Protein AF-0000000080283640 (afdb_homodimer)

Structure (mmCIF, N/CA/C/O backbone):
data_AF-0000000080283640-model_v1
#
loop_
_entity.id
_entity.type
_entity.pdbx_description
1 polymer 'Peptide ABC transporter permease'
#
loop_
_atom_site.group_PDB
_atom_site.id
_atom_site.type_symbol
_atom_site.label_atom_id
_atom_site.label_alt_id
_atom_site.label_comp_id
_atom_site.label_asym_id
_atom_site.label_entity_id
_atom_site.label_seq_id
_atom_site.pdbx_PDB_ins_code
_atom_site.Cartn_x
_atom_site.Cartn_y
_atom_site.Cartn_z
_atom_site.occupancy
_atom_site.B_iso_or_equiv
_atom_site.auth_seq_id
_atom_site.auth_comp_id
_atom_site.auth_asym_id
_atom_site.auth_atom_id
_atom_site.pdbx_PDB_model_num
ATOM 1 N N . MET A 1 1 ? -4.531 -14.125 -6.91 1 19.36 1 MET A N 1
ATOM 2 C CA . MET A 1 1 ? -3.764 -14.125 -5.668 1 19.36 1 MET A CA 1
ATOM 3 C C . MET A 1 1 ? -3.123 -12.758 -5.426 1 19.36 1 MET A C 1
ATOM 5 O O . MET A 1 1 ? -2.158 -12.398 -6.102 1 19.36 1 MET A O 1
ATOM 9 N N . THR A 1 2 ? -3.973 -11.594 -5.117 1 20.77 2 THR A N 1
ATOM 10 C CA . THR A 1 2 ? -4.168 -10.156 -5.258 1 20.77 2 THR A CA 1
ATOM 11 C C . THR A 1 2 ? -3.32 -9.391 -4.246 1 20.77 2 THR A C 1
ATOM 13 O O . THR A 1 2 ? -3.385 -9.656 -3.045 1 20.77 2 THR A O 1
ATOM 16 N N . ASP A 1 3 ? -2.096 -8.883 -4.582 1 22.22 3 ASP A N 1
ATOM 17 C CA . ASP A 1 3 ? -0.934 -8.5 -3.783 1 22.22 3 ASP A CA 1
ATOM 18 C C . ASP A 1 3 ? -1.251 -7.305 -2.889 1 22.22 3 ASP A C 1
ATOM 20 O O . ASP A 1 3 ? -1.731 -6.277 -3.369 1 22.22 3 ASP A O 1
ATOM 24 N N . PRO A 1 4 ? -1.485 -7.352 -1.558 1 23.69 4 PRO A N 1
ATOM 25 C CA . PRO A 1 4 ? -2.123 -6.555 -0.508 1 23.69 4 PRO A CA 1
ATOM 26 C C . PRO A 1 4 ? -1.379 -5.25 -0.225 1 23.69 4 PRO A C 1
ATOM 28 O O . PRO A 1 4 ? -1.82 -4.453 0.606 1 23.69 4 PRO A O 1
ATOM 31 N N . ASN A 1 5 ? -0.144 -5.012 -0.633 1 23.66 5 ASN A N 1
ATOM 32 C CA . ASN A 1 5 ? 0.729 -4.07 0.061 1 23.66 5 ASN A CA 1
ATOM 33 C C . ASN A 1 5 ? 0.419 -2.627 -0.326 1 23.66 5 ASN A C 1
ATOM 35 O O . ASN A 1 5 ? 1.26 -1.741 -0.161 1 23.66 5 ASN A O 1
ATOM 39 N N . VAL A 1 6 ? -0.501 -2.336 -1.173 1 24.75 6 VAL A N 1
ATOM 40 C CA . VAL A 1 6 ? -0.566 -0.946 -1.616 1 24.75 6 VAL A CA 1
ATOM 41 C C . VAL A 1 6 ? -0.979 -0.051 -0.45 1 24.75 6 VAL A C 1
ATOM 43 O O . VAL A 1 6 ? -2.168 0.063 -0.138 1 24.75 6 VAL A O 1
ATOM 46 N N . ALA A 1 7 ? -0.472 -0.201 0.769 1 29.3 7 ALA A N 1
ATOM 47 C CA . ALA A 1 7 ? -0.815 0.663 1.896 1 29.3 7 ALA A CA 1
ATOM 48 C C . ALA A 1 7 ? -0.716 2.137 1.508 1 29.3 7 ALA A C 1
ATOM 50 O O . ALA A 1 7 ? 0.251 2.551 0.864 1 29.3 7 ALA A O 1
ATOM 51 N N . GLY A 1 8 ? -1.762 2.881 1.375 1 26.16 8 GLY A N 1
ATOM 52 C CA . GLY A 1 8 ? -2.109 4.281 1.196 1 26.16 8 GLY A CA 1
ATOM 53 C C . GLY A 1 8 ? -1.334 5.211 2.111 1 26.16 8 GLY A C 1
ATOM 54 O O . GLY A 1 8 ? -1.341 5.035 3.332 1 26.16 8 GLY A O 1
ATOM 55 N N . GLY A 1 9 ? -0.161 5.633 1.768 1 26.22 9 GLY A N 1
ATOM 56 C CA . GLY A 1 9 ? 0.718 6.602 2.404 1 26.22 9 GLY A CA 1
ATOM 57 C C . GLY A 1 9 ? -0.002 7.863 2.846 1 26.22 9 GLY A C 1
ATOM 58 O O . GLY A 1 9 ? -0.442 8.656 2.012 1 26.22 9 GLY A O 1
ATOM 59 N N . VAL A 1 10 ? -0.862 7.855 3.822 1 28.17 10 VAL A N 1
ATOM 60 C CA . VAL A 1 10 ? -1.325 9.062 4.508 1 28.17 10 VAL A CA 1
ATOM 61 C C . VAL A 1 10 ? -0.138 9.969 4.812 1 28.17 10 VAL A C 1
ATOM 63 O O . VAL A 1 10 ? 0.825 9.547 5.461 1 28.17 10 VAL A O 1
ATOM 66 N N . SER A 1 11 ? 0.181 10.906 4.047 1 29.38 11 SER A N 1
ATOM 67 C CA . SER A 1 11 ? 1.263 11.875 4.195 1 29.38 11 SER A CA 1
ATOM 68 C C . SER A 1 11 ? 1.225 12.539 5.566 1 29.38 11 SER A C 1
ATOM 70 O O . SER A 1 11 ? 0.15 12.727 6.141 1 29.38 11 SER A O 1
ATOM 72 N N . SER A 1 12 ? 2.303 12.625 6.324 1 32.47 12 SER A N 1
ATOM 73 C CA . SER A 1 12 ? 2.678 13.164 7.625 1 32.47 12 SER A CA 1
ATOM 74 C C . SER A 1 12 ? 2.256 14.625 7.762 1 32.47 12 SER A C 1
ATOM 76 O O . SER A 1 12 ? 2.219 15.164 8.867 1 32.47 12 SER A O 1
ATOM 78 N N . VAL A 1 13 ? 1.967 15.344 6.707 1 30.94 13 VAL A N 1
ATOM 79 C CA . VAL A 1 13 ? 1.829 16.797 6.766 1 30.94 13 VAL A CA 1
ATOM 80 C C . VAL A 1 13 ? 0.527 17.172 7.477 1 30.94 13 VAL A C 1
ATOM 82 O O . VAL A 1 13 ? 0.466 18.156 8.203 1 30.94 13 VAL A O 1
ATOM 85 N N . ASP A 1 14 ? -0.483 16.453 7.285 1 33.94 14 ASP A N 1
ATOM 86 C CA . ASP A 1 14 ? -1.768 16.938 7.781 1 33.94 14 ASP A CA 1
ATOM 87 C C . ASP A 1 14 ? -1.834 16.859 9.305 1 33.94 14 ASP A C 1
ATOM 89 O O . ASP A 1 14 ? -2.627 17.562 9.938 1 33.94 14 ASP A O 1
ATOM 93 N N . VAL A 1 15 ? -1.023 16.016 9.867 1 35.38 15 VAL A N 1
ATOM 94 C CA . VAL A 1 15 ? -1.207 15.805 11.297 1 35.38 15 VAL A CA 1
ATOM 95 C C . VAL A 1 15 ? -0.449 16.875 12.078 1 35.38 15 VAL A C 1
ATOM 97 O O . VAL A 1 15 ? -0.805 17.203 13.211 1 35.38 15 VAL A O 1
ATOM 100 N N . ALA A 1 16 ? 0.54 17.656 11.539 1 32.94 16 ALA A N 1
ATOM 101 C CA . ALA A 1 16 ? 1.4 18.531 12.328 1 32.94 16 ALA A CA 1
ATOM 102 C C . ALA A 1 16 ? 0.746 19.891 12.547 1 32.94 16 ALA A C 1
ATOM 104 O O . ALA A 1 16 ? 1.15 20.656 13.43 1 32.94 16 ALA A O 1
ATOM 105 N N . ALA A 1 17 ? -0.124 20.438 11.758 1 33.94 17 ALA A N 1
ATOM 106 C CA . ALA A 1 17 ? -0.669 21.781 11.906 1 33.94 17 ALA A CA 1
ATOM 107 C C . ALA A 1 17 ? -1.592 21.875 13.117 1 33.94 17 ALA A C 1
ATOM 109 O O . ALA A 1 17 ? -2.074 22.953 13.461 1 33.94 17 ALA A O 1
ATOM 110 N N . ALA A 1 18 ? -1.847 20.859 13.836 1 35.03 18 ALA A N 1
ATOM 111 C CA . ALA A 1 18 ? -2.846 20.953 14.898 1 35.03 18 ALA A CA 1
ATOM 112 C C . ALA A 1 18 ? -2.281 21.672 16.125 1 35.03 18 ALA A C 1
ATOM 114 O O . ALA A 1 18 ? -3.008 21.953 17.078 1 35.03 18 ALA A O 1
ATOM 115 N N . GLY A 1 19 ? -0.906 21.844 16.125 1 31.83 19 GLY A N 1
ATOM 116 C CA . GLY A 1 19 ? -0.471 22.234 17.469 1 31.83 19 GLY A CA 1
ATOM 117 C C . GLY A 1 19 ? -0.442 23.734 17.672 1 31.83 19 GLY A C 1
ATOM 118 O O . GLY A 1 19 ? 0.198 24.234 18.609 1 31.83 19 GLY A O 1
ATOM 119 N N . VAL A 1 20 ? -0.675 24.578 16.688 1 30.5 20 VAL A N 1
ATOM 120 C CA . VAL A 1 20 ? -0.406 25.938 17.141 1 30.5 20 VAL A CA 1
ATOM 121 C C . VAL A 1 20 ? -1.551 26.406 18.031 1 30.5 20 VAL A C 1
ATOM 123 O O . VAL A 1 20 ? -2.666 26.625 17.547 1 30.5 20 VAL A O 1
ATOM 126 N N . ALA A 1 21 ? -1.646 26.109 19.391 1 33.03 21 ALA A N 1
ATOM 127 C CA . ALA A 1 21 ? -2.521 26.578 20.453 1 33.03 21 ALA A CA 1
ATOM 128 C C . ALA A 1 21 ? -2.453 28.109 20.594 1 33.03 21 ALA A C 1
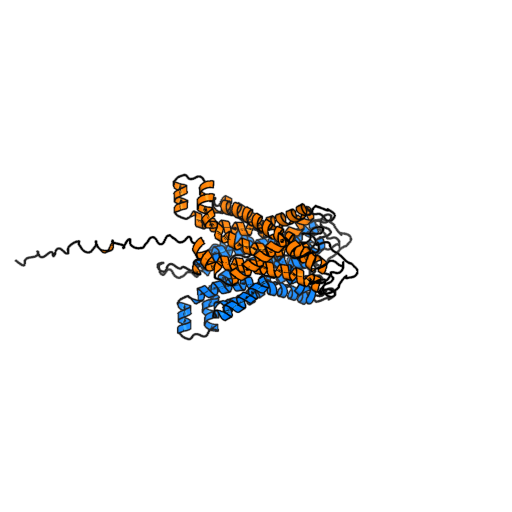ATOM 130 O O . ALA A 1 21 ? -1.37 28.672 20.75 1 33.03 21 ALA A O 1
ATOM 131 N N . ASP A 1 22 ? -3.328 28.797 20.031 1 30.73 22 ASP A N 1
ATOM 132 C CA . ASP A 1 22 ? -3.486 30.188 20.469 1 30.73 22 ASP A CA 1
ATOM 133 C C . ASP A 1 22 ? -3.637 30.266 21.984 1 30.73 22 ASP A C 1
ATOM 135 O O . ASP A 1 22 ? -4.438 29.531 22.578 1 30.73 22 ASP A O 1
ATOM 139 N N . ASP A 1 23 ? -2.816 30.812 22.797 1 32.72 23 ASP A N 1
ATOM 140 C CA . ASP A 1 23 ? -2.635 31.078 24.234 1 32.72 23 ASP A CA 1
ATOM 141 C C . ASP A 1 23 ? -3.855 31.766 24.828 1 32.72 23 ASP A C 1
ATOM 143 O O . ASP A 1 23 ? -3.957 31.922 26.047 1 32.72 23 ASP A O 1
ATOM 147 N N . SER A 1 24 ? -4.574 32.719 24.094 1 34.62 24 SER A N 1
ATOM 148 C CA . SER A 1 24 ? -5.461 33.625 24.797 1 34.62 24 SER A CA 1
ATOM 149 C C . SER A 1 24 ? -6.734 32.938 25.25 1 34.62 24 SER A C 1
ATOM 151 O O . SER A 1 24 ? -7.68 33.594 25.703 1 34.62 24 SER A O 1
ATOM 153 N N . ALA A 1 25 ? -7.023 31.703 24.875 1 37.06 25 ALA A N 1
ATOM 154 C CA . ALA A 1 25 ? -8.305 31.141 25.297 1 37.06 25 ALA A CA 1
ATOM 155 C C . ALA A 1 25 ? -8.406 31.062 26.812 1 37.06 25 ALA A C 1
ATOM 157 O O . ALA A 1 25 ? -7.469 30.641 27.484 1 37.06 25 ALA A O 1
ATOM 158 N N . LEU A 1 26 ? -9.266 31.75 27.609 1 35.78 26 LEU A N 1
ATOM 159 C CA . LEU A 1 26 ? -9.75 31.688 28.984 1 35.78 26 LEU A CA 1
ATOM 160 C C . LEU A 1 26 ? -9.594 30.266 29.531 1 35.78 26 LEU A C 1
ATOM 162 O O . LEU A 1 26 ? -9.578 29.297 28.781 1 35.78 26 LEU A O 1
ATOM 166 N N . ALA A 1 27 ? -9.164 30.125 30.844 1 38.16 27 ALA A N 1
ATOM 167 C CA . ALA A 1 27 ? -8.867 29.016 31.75 1 38.16 27 ALA A CA 1
ATOM 168 C C . ALA A 1 27 ? -9.906 27.906 31.625 1 38.16 27 ALA A C 1
ATOM 170 O O . ALA A 1 27 ? -10.586 27.562 32.594 1 38.16 27 ALA A O 1
ATOM 171 N N . HIS A 1 28 ? -10.898 27.922 30.719 1 37.59 28 HIS A N 1
ATOM 172 C CA . HIS A 1 28 ? -11.789 26.766 30.828 1 37.59 28 HIS A CA 1
ATOM 173 C C . HIS A 1 28 ? -10.992 25.484 30.969 1 37.59 28 HIS A C 1
ATOM 175 O O . HIS A 1 28 ? -9.922 25.328 30.375 1 37.59 28 HIS A O 1
ATOM 181 N N . LYS A 1 29 ? -11.133 24.766 32.031 1 41.31 29 LYS A N 1
ATOM 182 C CA . LYS A 1 29 ? -10.562 23.453 32.344 1 41.31 29 LYS A CA 1
ATOM 183 C C . LYS A 1 29 ? -10.227 22.688 31.078 1 41.31 29 LYS A C 1
ATOM 185 O O . LYS A 1 29 ? -11.062 22.562 30.188 1 41.31 29 LYS A O 1
ATOM 190 N N . PRO A 1 30 ? -9.031 22.594 30.656 1 44.88 30 PRO A N 1
ATOM 191 C CA . PRO A 1 30 ? -8.617 21.797 29.5 1 44.88 30 PRO A CA 1
ATOM 192 C C . PRO A 1 30 ? -9.5 20.562 29.297 1 44.88 30 PRO A C 1
ATOM 194 O O . PRO A 1 30 ? -9.477 19.641 30.109 1 44.88 30 PRO A O 1
ATOM 197 N N . ARG A 1 31 ? -10.789 20.609 29.297 1 47.59 31 ARG A N 1
ATOM 198 C CA . ARG A 1 31 ? -11.453 19.375 28.891 1 47.59 31 ARG A CA 1
ATOM 199 C C . ARG A 1 31 ? -10.57 18.547 27.969 1 47.59 31 ARG A C 1
ATOM 201 O O . ARG A 1 31 ? -9.961 19.094 27.047 1 47.59 31 ARG A O 1
ATOM 208 N N . SER A 1 32 ? -10.031 17.375 28.5 1 57.62 32 SER A N 1
ATOM 209 C CA . SER A 1 32 ? -9.023 16.516 27.906 1 57.62 32 SER A CA 1
ATOM 210 C C . SER A 1 32 ? -9.297 16.266 26.422 1 57.62 32 SER A C 1
ATOM 212 O O . SER A 1 32 ? -10.445 16.094 26.016 1 57.62 32 SER A O 1
ATOM 214 N N . LEU A 1 33 ? -8.547 16.906 25.516 1 60.22 33 LEU A N 1
ATOM 215 C CA . LEU A 1 33 ? -8.578 16.688 24.078 1 60.22 33 LEU A CA 1
ATOM 216 C C . LEU A 1 33 ? -9.148 15.312 23.75 1 60.22 33 LEU A C 1
ATOM 218 O O . LEU A 1 33 ? -9.938 15.164 22.812 1 60.22 33 LEU A O 1
ATOM 222 N N . GLY A 1 34 ? -8.906 14.445 24.703 1 67.94 34 GLY A N 1
ATOM 223 C CA . GLY A 1 34 ? -9.383 13.094 24.484 1 67.94 34 GLY A CA 1
ATOM 224 C C . GLY A 1 34 ? -10.859 12.93 24.781 1 67.94 34 GLY A C 1
ATOM 225 O O . GLY A 1 34 ? -11.57 12.219 24.062 1 67.94 34 GLY A O 1
ATOM 226 N N . GLY A 1 35 ? -11.242 13.578 25.812 1 70.88 35 GLY A N 1
ATOM 227 C CA . GLY A 1 35 ? -12.633 13.453 26.203 1 70.88 35 GLY A CA 1
ATOM 228 C C . GLY A 1 35 ? -13.586 14.086 25.203 1 70.88 35 GLY A C 1
ATOM 229 O O . GLY A 1 35 ? -14.602 13.492 24.844 1 70.88 35 GLY A O 1
ATOM 230 N N . ASP A 1 36 ? -13.25 15.266 24.703 1 76.12 36 ASP A N 1
ATOM 231 C CA . ASP A 1 36 ? -14.086 15.953 23.719 1 76.12 36 ASP A CA 1
ATOM 232 C C . ASP A 1 36 ? -14.078 15.219 22.375 1 76.12 36 ASP A C 1
ATOM 234 O O . ASP A 1 36 ? -15.117 15.117 21.719 1 76.12 36 ASP A O 1
ATOM 238 N N . ALA A 1 37 ? -12.938 14.789 22.047 1 77.75 37 ALA A N 1
ATOM 239 C CA . ALA A 1 37 ? -12.82 14.023 20.812 1 77.75 37 ALA A CA 1
ATOM 240 C C . ALA A 1 37 ? -13.703 12.781 20.859 1 77.75 37 ALA A C 1
ATOM 242 O O . ALA A 1 37 ? -14.359 12.445 19.859 1 77.75 37 ALA A O 1
ATOM 243 N N . TRP A 1 38 ? -13.766 12.203 22.047 1 81.75 38 TRP A N 1
ATOM 244 C CA . TRP A 1 38 ? -14.57 10.992 22.219 1 81.75 38 TRP A CA 1
ATOM 245 C C . TRP A 1 38 ? -16.062 11.305 22.094 1 81.75 38 TRP A C 1
ATOM 247 O O . TRP A 1 38 ? -16.797 10.555 21.453 1 81.75 38 TRP A O 1
ATOM 257 N N . ARG A 1 39 ? -16.453 12.352 22.641 1 80.62 39 ARG A N 1
ATOM 258 C CA . ARG A 1 39 ? -17.859 12.742 22.594 1 80.62 39 ARG A CA 1
ATOM 259 C C . ARG A 1 39 ? -18.281 13.086 21.172 1 80.62 39 ARG A C 1
ATOM 261 O O . ARG A 1 39 ? -19.391 12.75 20.75 1 80.62 39 ARG A O 1
ATOM 268 N N . MET A 1 40 ? -17.391 13.688 20.531 1 80.38 40 MET A N 1
ATOM 269 C CA . MET A 1 40 ? -17.688 14.039 19.141 1 80.38 40 MET A CA 1
ATOM 270 C C . MET A 1 40 ? -17.719 12.789 18.266 1 80.38 40 MET A C 1
ATOM 272 O O . MET A 1 40 ? -18.578 12.672 17.375 1 80.38 40 MET A O 1
ATOM 276 N N . LEU A 1 41 ? -16.875 11.922 18.562 1 83.94 41 LEU A N 1
ATOM 277 C CA . LEU A 1 41 ? -16.75 10.703 17.766 1 83.94 41 LEU A CA 1
ATOM 278 C C . LEU A 1 41 ? -17.969 9.805 17.938 1 83.94 41 LEU A C 1
ATOM 280 O O . LEU A 1 41 ? -18.484 9.242 16.969 1 83.94 41 LEU A O 1
ATOM 284 N N . ARG A 1 42 ? -18.406 9.734 19.141 1 86.56 42 ARG A N 1
ATOM 285 C CA . ARG A 1 42 ? -19.469 8.789 19.469 1 86.56 42 ARG A CA 1
ATOM 286 C C . ARG A 1 42 ? -20.797 9.227 18.844 1 86.56 42 ARG A C 1
ATOM 288 O O . ARG A 1 42 ? -21.734 8.43 18.766 1 86.56 42 ARG A O 1
ATOM 295 N N . ARG A 1 43 ? -20.812 10.422 18.375 1 84.31 43 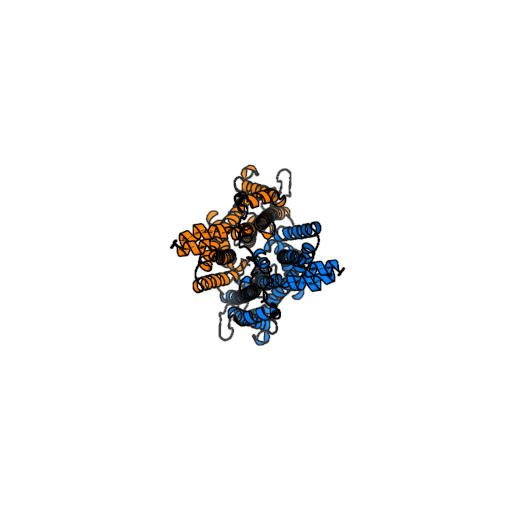ARG A N 1
ATOM 296 C CA . ARG A 1 43 ? -22.062 10.93 17.812 1 84.31 43 ARG A CA 1
ATOM 297 C C . ARG A 1 43 ? -22.062 10.82 16.297 1 84.31 43 ARG A C 1
ATOM 299 O O . ARG A 1 43 ? -23.109 10.992 15.656 1 84.31 43 ARG A O 1
ATOM 306 N N . LYS A 1 44 ? -21.031 10.523 15.719 1 85.81 44 LYS A N 1
ATOM 307 C CA . LYS A 1 44 ? -20.953 10.422 14.266 1 85.81 44 LYS A CA 1
ATOM 308 C C . LYS A 1 44 ? -21.453 9.07 13.781 1 85.81 44 LYS A C 1
ATOM 310 O O . LYS A 1 44 ? -21 8.023 14.25 1 85.81 44 LYS A O 1
ATOM 315 N N . PRO A 1 45 ? -22.391 9.031 12.898 1 87.81 45 PRO A N 1
ATOM 316 C CA . PRO A 1 45 ? -22.953 7.77 12.414 1 87.81 45 PRO A CA 1
ATOM 317 C C . PRO A 1 45 ? -21.906 6.848 11.805 1 87.81 45 PRO A C 1
ATOM 319 O O . PRO A 1 45 ? -21.969 5.629 11.984 1 87.81 45 PRO A O 1
ATOM 322 N N . THR A 1 46 ? -21 7.469 11.125 1 84.62 46 THR A N 1
ATOM 323 C CA . THR A 1 46 ? -19.969 6.652 10.484 1 84.62 46 THR A CA 1
ATOM 324 C C . THR A 1 46 ? -19.125 5.934 11.531 1 84.62 46 THR A C 1
ATOM 326 O O . THR A 1 46 ? -18.688 4.805 11.32 1 84.62 46 THR A O 1
ATOM 329 N N . PHE A 1 47 ? -18.906 6.551 12.617 1 89.31 47 PHE A N 1
ATOM 330 C CA . PHE A 1 47 ? -18.156 5.938 13.711 1 89.31 47 PHE A CA 1
ATOM 331 C C . PHE A 1 47 ? -18.953 4.805 14.344 1 89.31 47 PHE A C 1
ATOM 333 O O . PHE A 1 47 ? -18.406 3.738 14.633 1 89.31 47 PHE A O 1
ATOM 340 N N . ILE A 1 48 ? -20.188 5.035 14.516 1 92.44 48 ILE A N 1
ATOM 341 C CA . ILE A 1 48 ? -21.047 4.031 15.141 1 92.44 48 ILE A CA 1
ATOM 342 C C . ILE A 1 48 ? -21.156 2.812 14.219 1 92.44 48 ILE A C 1
ATOM 344 O O . ILE A 1 48 ? -21 1.674 14.672 1 92.44 48 ILE A O 1
ATOM 348 N N . ILE A 1 49 ? -21.359 3.066 12.969 1 93.69 49 ILE A N 1
ATOM 349 C CA . ILE A 1 49 ? -21.531 1.98 12.008 1 93.69 49 ILE A CA 1
ATOM 350 C C . ILE A 1 49 ? -20.234 1.158 11.945 1 93.69 49 ILE A C 1
ATOM 352 O O . ILE A 1 49 ? -20.281 -0.072 12.023 1 93.69 49 ILE A O 1
ATOM 356 N N . SER A 1 50 ? -19.125 1.849 11.789 1 93.75 50 SER A N 1
ATOM 357 C CA . SER A 1 50 ? -17.844 1.143 11.695 1 93.75 50 SER A CA 1
ATOM 358 C C . SER A 1 50 ? -17.531 0.39 12.984 1 93.75 50 SER A C 1
ATOM 360 O O . SER A 1 50 ? -17.062 -0.747 12.945 1 93.75 50 SER A O 1
ATOM 362 N N . SER A 1 51 ? -17.875 0.936 14.141 1 95.38 51 SER A N 1
ATOM 363 C CA . SER A 1 51 ? -17.625 0.293 15.422 1 95.38 51 SER A CA 1
ATOM 364 C C . SER A 1 51 ? -18.469 -0.957 15.602 1 95.38 51 SER A C 1
ATOM 366 O O . SER A 1 51 ? -18 -1.973 16.109 1 95.38 51 SER A O 1
ATOM 368 N N . VAL A 1 52 ? -19.656 -0.854 15.195 1 96.94 52 VAL A N 1
ATOM 369 C CA . VAL A 1 52 ? -20.562 -1.995 15.305 1 96.94 52 VAL A CA 1
ATOM 370 C C . VAL A 1 52 ? -20.078 -3.131 14.414 1 96.94 52 VAL A C 1
ATOM 372 O O . VAL A 1 52 ? -20.031 -4.289 14.836 1 96.94 52 VAL A O 1
ATOM 375 N N . ILE A 1 53 ? -19.719 -2.811 13.195 1 97.19 53 ILE A N 1
ATOM 376 C CA . ILE A 1 53 ? -19.219 -3.818 12.258 1 97.19 53 ILE A CA 1
ATOM 377 C C . ILE A 1 53 ? -17.969 -4.484 12.836 1 97.19 53 ILE A C 1
ATOM 379 O O . ILE A 1 53 ? -17.859 -5.715 12.836 1 97.19 53 ILE A O 1
ATOM 383 N N . ILE A 1 54 ? -17.062 -3.699 13.344 1 97 54 ILE A N 1
ATOM 384 C CA . ILE A 1 54 ? -15.812 -4.211 13.898 1 97 54 ILE A CA 1
ATOM 385 C C . ILE A 1 54 ? -16.109 -5.09 15.109 1 97 54 ILE A C 1
ATOM 387 O O . ILE A 1 54 ? -15.523 -6.164 15.266 1 97 54 ILE A O 1
ATOM 391 N N . LEU A 1 55 ? -17.016 -4.66 15.969 1 97.38 55 LEU A N 1
ATOM 392 C CA . LEU A 1 55 ? -17.391 -5.434 17.156 1 97.38 55 LEU A CA 1
ATOM 393 C C . LEU A 1 55 ? -17.969 -6.789 16.75 1 97.38 55 LEU A C 1
ATOM 395 O O . LEU A 1 55 ? -17.641 -7.809 17.359 1 97.38 55 LEU A O 1
ATOM 399 N N . VAL A 1 56 ? -18.812 -6.785 15.789 1 97.94 56 VAL A N 1
ATOM 400 C CA . VAL A 1 56 ? -19.422 -8.031 15.32 1 97.94 56 VAL A CA 1
ATOM 401 C C . VAL A 1 56 ? -18.344 -8.953 14.766 1 97.94 56 VAL A C 1
ATOM 403 O O . VAL A 1 56 ? -18.328 -10.148 15.062 1 97.94 56 VAL A O 1
ATOM 406 N N . ILE A 1 57 ? -17.453 -8.445 13.984 1 97.75 57 ILE A N 1
ATOM 407 C CA . ILE A 1 57 ? -16.406 -9.242 13.375 1 97.75 57 ILE A CA 1
ATOM 408 C C . ILE A 1 57 ? -15.477 -9.789 14.453 1 97.75 57 ILE A C 1
ATOM 410 O O . ILE A 1 57 ? -15.031 -10.938 14.375 1 97.75 57 ILE A O 1
ATOM 414 N N . VAL A 1 58 ? -15.148 -8.984 15.445 1 97.75 58 VAL A N 1
ATOM 415 C CA . VAL A 1 58 ? -14.305 -9.414 16.562 1 97.75 58 VAL A CA 1
ATOM 416 C C . VAL A 1 58 ? -15 -10.531 17.328 1 97.75 58 VAL A C 1
ATOM 418 O O . VAL A 1 58 ? -14.367 -11.516 17.719 1 97.75 58 VAL A O 1
ATOM 421 N N . LEU A 1 59 ? -16.297 -10.383 17.516 1 97.81 59 LEU A N 1
ATOM 422 C CA . LEU A 1 59 ? -17.062 -11.422 18.203 1 97.81 59 LEU A CA 1
ATOM 423 C C . LEU A 1 59 ? -17.047 -12.719 17.406 1 97.81 59 LEU A C 1
ATOM 425 O O . LEU A 1 59 ? -16.922 -13.805 17.984 1 97.81 59 LEU A O 1
ATOM 429 N N . ILE A 1 60 ? -17.156 -12.594 16.109 1 97.88 60 ILE A N 1
ATOM 430 C CA . ILE A 1 60 ? -17.109 -13.758 15.227 1 97.88 60 ILE A CA 1
ATOM 431 C C . ILE A 1 60 ? -15.742 -14.438 15.352 1 97.88 60 ILE A C 1
ATOM 433 O O . ILE A 1 60 ? -15.664 -15.672 15.414 1 97.88 60 ILE A O 1
ATOM 437 N N . ALA A 1 61 ? -14.727 -13.664 15.422 1 97.5 61 ALA A N 1
ATOM 438 C CA . ALA A 1 61 ? -13.367 -14.188 15.484 1 97.5 61 ALA A CA 1
ATOM 439 C C . ALA A 1 61 ? -13.109 -14.883 16.812 1 97.5 61 ALA A C 1
ATOM 441 O O . ALA A 1 61 ? -12.438 -15.914 16.875 1 97.5 61 ALA A O 1
ATOM 442 N N . ILE A 1 62 ? -13.664 -14.367 17.922 1 96.94 62 ILE A N 1
ATOM 443 C CA . ILE A 1 62 ? -13.406 -14.883 19.266 1 96.94 62 ILE A CA 1
ATOM 444 C C . ILE A 1 62 ? -14.297 -16.094 19.531 1 96.94 62 ILE A C 1
ATOM 446 O O . ILE A 1 62 ? -13.859 -17.078 20.141 1 96.94 62 ILE A O 1
ATOM 450 N N . ALA A 1 63 ? -15.523 -15.977 19.016 1 97.56 63 ALA A N 1
ATOM 451 C CA . ALA A 1 63 ? -16.484 -17.047 19.281 1 97.56 63 ALA A CA 1
ATOM 452 C C . ALA A 1 63 ? -17.25 -17.422 18.016 1 97.56 63 ALA A C 1
ATOM 454 O O . ALA A 1 63 ? -18.469 -17.25 17.938 1 97.56 63 ALA A O 1
ATOM 455 N N . PRO A 1 64 ? -16.531 -18.031 17.141 1 96.5 64 PRO A N 1
ATOM 456 C CA . PRO A 1 64 ? -17.188 -18.375 15.875 1 96.5 64 PRO A CA 1
ATOM 457 C C . PRO A 1 64 ? -18.344 -19.344 16.062 1 96.5 64 PRO A C 1
ATOM 459 O O . PRO A 1 64 ? -19.297 -19.344 15.281 1 96.5 64 PRO A O 1
ATOM 462 N N . ASP A 1 65 ? -18.391 -20.141 17.125 1 95.94 65 ASP A N 1
ATOM 463 C CA . ASP A 1 65 ? -19.406 -21.141 17.359 1 95.94 65 ASP A CA 1
ATOM 464 C C . ASP A 1 65 ? -20.75 -20.5 17.672 1 95.94 65 ASP A C 1
ATOM 466 O O . ASP A 1 65 ? -21.797 -21.156 17.578 1 95.94 65 ASP A O 1
ATOM 470 N N . LEU A 1 66 ? -20.75 -19.266 18.047 1 96.38 66 LEU A N 1
ATOM 471 C CA . LEU A 1 66 ? -21.984 -18.531 18.281 1 96.38 66 LEU A CA 1
ATOM 472 C C . LEU A 1 66 ? -22.703 -18.25 16.953 1 96.38 66 LEU A C 1
ATOM 474 O O . LEU A 1 66 ? -23.906 -18.016 16.938 1 96.38 66 LEU A O 1
ATOM 478 N N . PHE A 1 67 ? -21.938 -18.344 15.852 1 96.81 67 PHE A N 1
ATOM 479 C CA . PHE A 1 67 ? -22.5 -17.906 14.578 1 96.81 67 PHE A CA 1
ATOM 480 C C . PHE A 1 67 ? -22.609 -19.078 13.609 1 96.81 67 PHE A C 1
ATOM 482 O O . PHE A 1 67 ? -23.359 -19.016 12.633 1 96.81 67 PHE A O 1
ATOM 489 N N . SER A 1 68 ? -21.766 -20.031 13.852 1 95.31 68 SER A N 1
ATOM 490 C CA . SER A 1 68 ? -21.828 -21.203 12.992 1 95.31 68 SER A CA 1
ATOM 491 C C . SER A 1 68 ? -21.859 -22.484 13.82 1 95.31 68 SER A C 1
ATOM 493 O O . SER A 1 68 ? -21.047 -22.672 14.719 1 95.31 68 SER A O 1
ATOM 495 N N . SER A 1 69 ? -22.719 -23.391 13.453 1 94.12 69 SER A N 1
ATOM 496 C CA . SER A 1 69 ? -22.828 -24.688 14.133 1 94.12 69 SER A CA 1
ATOM 497 C C . SER A 1 69 ? -21.891 -25.719 13.516 1 94.12 69 SER A C 1
ATOM 499 O O . SER A 1 69 ? -21.625 -26.766 14.109 1 94.12 69 SER A O 1
ATOM 501 N N . ARG A 1 70 ? -21.391 -25.406 12.438 1 96 70 ARG A N 1
ATOM 502 C CA . ARG A 1 70 ? -20.484 -26.312 11.734 1 96 70 ARG A CA 1
ATOM 503 C C . ARG A 1 70 ? -19.031 -25.859 11.867 1 96 70 ARG A C 1
ATOM 505 O O . ARG A 1 70 ? -18.75 -24.656 11.836 1 96 70 ARG A O 1
ATOM 512 N N . PRO A 1 71 ? -18.188 -26.844 12.062 1 95.06 71 PRO A N 1
ATOM 513 C CA . PRO A 1 71 ? -16.766 -26.469 12.078 1 95.06 71 PRO A CA 1
ATOM 514 C C . PRO A 1 71 ? -16.25 -26.047 10.711 1 95.06 71 PRO A C 1
ATOM 516 O O . PRO A 1 71 ? -16.906 -26.281 9.695 1 95.06 71 PRO A O 1
ATOM 519 N N . ALA A 1 72 ? -15.109 -25.453 10.672 1 93.88 72 ALA A N 1
ATOM 520 C CA . ALA A 1 72 ? -14.523 -24.938 9.438 1 93.88 72 ALA A CA 1
ATOM 521 C C . ALA A 1 72 ? -14.195 -26.078 8.477 1 93.88 72 ALA A C 1
ATOM 523 O O . ALA A 1 72 ? -14.203 -25.891 7.254 1 93.88 72 ALA A O 1
ATOM 524 N N . GLY A 1 73 ? -13.977 -27.234 9.023 1 93.5 73 GLY A N 1
ATOM 525 C CA . GLY A 1 73 ? -13.555 -28.359 8.227 1 93.5 73 GLY A CA 1
ATOM 526 C C . GLY A 1 73 ? -14.703 -29.234 7.754 1 93.5 73 GLY A C 1
ATOM 527 O O . GLY A 1 73 ? -14.5 -30.234 7.059 1 93.5 73 GLY A O 1
ATOM 528 N N . PHE A 1 74 ? -15.883 -28.844 8.102 1 94 74 PHE A N 1
ATOM 529 C CA . PHE A 1 74 ? -17.031 -29.609 7.641 1 94 74 PHE A CA 1
ATOM 530 C C . PHE A 1 74 ? -17.094 -29.625 6.117 1 94 74 PHE A C 1
ATOM 532 O O . PHE A 1 74 ? -17.094 -28.562 5.484 1 94 74 PHE A O 1
ATOM 539 N N . SER A 1 75 ? -17.094 -30.812 5.543 1 95.88 75 SER A N 1
ATOM 540 C CA . SER A 1 75 ? -17.156 -30.969 4.094 1 95.88 75 SER A CA 1
ATOM 541 C C . SER A 1 75 ? -18.047 -32.156 3.695 1 95.88 75 SER A C 1
ATOM 543 O O . SER A 1 75 ? -18.062 -33.188 4.375 1 95.88 75 SER A O 1
ATOM 545 N N . ASP A 1 76 ? -18.875 -31.953 2.73 1 96.5 76 ASP A N 1
ATOM 546 C CA . ASP A 1 76 ? -19.719 -32.969 2.104 1 96.5 76 ASP A CA 1
ATOM 547 C C . ASP A 1 76 ? -19.641 -32.875 0.581 1 96.5 76 ASP A C 1
ATOM 549 O O . ASP A 1 76 ? -20.281 -32.031 -0.032 1 96.5 76 ASP A O 1
ATOM 553 N N . LEU A 1 77 ? -19 -33.812 -0.01 1 95.81 77 LEU A N 1
ATOM 554 C CA . LEU A 1 77 ? -18.688 -33.781 -1.434 1 95.81 77 LEU A CA 1
ATOM 555 C C . LEU A 1 77 ? -19.953 -33.906 -2.273 1 95.81 77 LEU A C 1
ATOM 557 O O . LEU A 1 77 ? -19.969 -33.531 -3.441 1 95.81 77 LEU A O 1
ATOM 561 N N . THR A 1 78 ? -21 -34.469 -1.665 1 95.88 78 THR A N 1
ATOM 562 C CA . THR A 1 78 ? -22.25 -34.625 -2.395 1 95.88 78 THR A CA 1
ATOM 563 C C . THR A 1 78 ? -22.875 -33.281 -2.717 1 95.88 78 THR A C 1
ATOM 565 O O . THR A 1 78 ? -23.688 -33.156 -3.629 1 95.88 78 THR A O 1
ATOM 568 N N . HIS A 1 79 ? -22.438 -32.281 -2.02 1 95.38 79 HIS A N 1
ATOM 569 C CA . HIS A 1 79 ? -22.984 -30.953 -2.211 1 95.38 79 HIS A CA 1
ATOM 570 C C . HIS A 1 79 ? -21.984 -30.031 -2.879 1 95.38 79 HIS A C 1
ATOM 572 O O . HIS A 1 79 ? -22.188 -28.812 -2.939 1 95.38 79 HIS A O 1
ATOM 578 N N . ALA A 1 80 ? -20.953 -30.562 -3.441 1 95.69 80 ALA A N 1
ATOM 579 C CA . ALA A 1 80 ? -19.891 -29.75 -4.047 1 95.69 80 ALA A CA 1
ATOM 580 C C . ALA A 1 80 ? -20.469 -28.797 -5.09 1 95.69 80 ALA A C 1
ATOM 582 O O . ALA A 1 80 ? -21.344 -29.172 -5.875 1 95.69 80 ALA A O 1
ATOM 583 N N . ASN A 1 81 ? -20.062 -27.531 -5.02 1 94.75 81 ASN A N 1
ATOM 584 C CA . ASN A 1 81 ? -20.359 -26.484 -5.996 1 94.75 81 ASN A CA 1
ATOM 585 C C . ASN A 1 81 ? -21.781 -25.969 -5.84 1 94.75 81 ASN A C 1
ATOM 587 O O . ASN A 1 81 ? -22.25 -25.141 -6.637 1 94.75 81 ASN A O 1
ATOM 591 N N . GLU A 1 82 ? -22.516 -26.453 -4.84 1 95.75 82 GLU A N 1
ATOM 592 C CA . GLU A 1 82 ? -23.891 -26.031 -4.66 1 95.75 82 GLU A CA 1
ATOM 593 C C . GLU A 1 82 ? -23.969 -24.594 -4.145 1 95.75 82 GLU A C 1
ATOM 595 O O . GLU A 1 82 ? -23.219 -24.219 -3.242 1 95.75 82 GLU A O 1
ATOM 600 N N . GLY A 1 83 ? -24.859 -23.828 -4.68 1 95.38 83 GLY A N 1
ATOM 601 C CA . GLY A 1 83 ? -25.047 -22.438 -4.293 1 95.38 83 GLY A CA 1
ATOM 602 C C . GLY A 1 83 ? -25.734 -22.281 -2.951 1 95.38 83 GLY A C 1
ATOM 603 O O . GLY A 1 83 ? -25.984 -23.266 -2.256 1 95.38 83 GLY A O 1
ATOM 604 N N . PRO A 1 84 ? -25.922 -21.031 -2.621 1 96.44 84 PRO A N 1
ATOM 605 C CA . PRO A 1 84 ? -26.594 -20.766 -1.344 1 96.44 84 PRO A CA 1
ATOM 606 C C . PRO A 1 84 ? -27.953 -21.453 -1.229 1 96.44 84 PRO A C 1
ATOM 608 O O . PRO A 1 84 ? -28.688 -21.547 -2.219 1 96.44 84 PRO A O 1
ATOM 611 N N . SER A 1 85 ? -28.25 -22 -0.088 1 95.25 85 SER A N 1
ATOM 612 C CA . SER A 1 85 ? -29.5 -22.672 0.242 1 95.25 85 SER A CA 1
ATOM 613 C C . SER A 1 85 ? -29.859 -22.469 1.71 1 95.25 85 SER A C 1
ATOM 615 O O . SER A 1 85 ? -29.141 -21.812 2.451 1 95.25 85 SER A O 1
ATOM 617 N N . ALA A 1 86 ? -30.969 -22.906 2.068 1 93.81 86 ALA A N 1
ATOM 618 C CA . ALA A 1 86 ? -31.391 -22.812 3.461 1 93.81 86 ALA A CA 1
ATOM 619 C C . ALA A 1 86 ? -30.484 -23.609 4.379 1 93.81 86 ALA A C 1
ATOM 621 O O . ALA A 1 86 ? -30.25 -23.234 5.527 1 93.81 86 ALA A O 1
ATOM 622 N N . ASP A 1 87 ? -29.906 -24.703 3.822 1 91.75 87 ASP A N 1
ATOM 623 C CA . ASP A 1 87 ? -29.031 -25.578 4.594 1 91.75 87 ASP A CA 1
ATOM 624 C C . ASP A 1 87 ? -27.625 -25 4.664 1 91.75 87 ASP A C 1
ATOM 626 O O . ASP A 1 87 ? -26.859 -25.312 5.59 1 91.75 87 ASP A O 1
ATOM 630 N N . ALA A 1 88 ? -27.25 -24.328 3.619 1 95.12 88 ALA A N 1
ATOM 631 C CA . ALA A 1 88 ? -25.938 -23.703 3.518 1 95.12 88 ALA A CA 1
ATOM 632 C C . ALA A 1 88 ? -26.047 -22.266 3.01 1 95.12 88 ALA A C 1
ATOM 634 O O . ALA A 1 88 ? -26.031 -22.031 1.799 1 95.12 88 ALA A O 1
ATOM 635 N N . TRP A 1 89 ? -25.984 -21.328 3.871 1 96.56 89 TRP A N 1
ATOM 636 C CA . TRP A 1 89 ? -26.328 -19.938 3.598 1 96.56 89 TRP A CA 1
ATOM 637 C C . TRP A 1 89 ? -25.469 -19.359 2.484 1 96.56 89 TRP A C 1
ATOM 639 O O . TRP A 1 89 ? -25.938 -18.594 1.648 1 96.56 89 TRP A O 1
ATOM 649 N N . PHE A 1 90 ? -24.188 -19.781 2.531 1 97.69 90 PHE A N 1
ATOM 650 C CA . PHE A 1 90 ? -23.266 -19.25 1.522 1 97.69 90 PHE A CA 1
ATOM 651 C C . PHE A 1 90 ? -22.922 -20.312 0.492 1 97.69 90 PHE A C 1
ATOM 653 O O . PHE A 1 90 ? -22.016 -20.125 -0.315 1 97.69 90 PHE A O 1
ATOM 660 N N . GLY A 1 91 ? -23.594 -21.469 0.622 1 97.19 91 GLY A N 1
ATOM 661 C CA . GLY A 1 91 ? -23.328 -22.562 -0.305 1 97.19 91 GLY A CA 1
ATOM 662 C C . GLY A 1 91 ? -22.094 -23.375 0.059 1 97.19 91 GLY A C 1
ATOM 663 O O . GLY A 1 91 ? -21.609 -23.281 1.188 1 97.19 91 GLY A O 1
ATOM 664 N N . TYR A 1 92 ? -21.688 -24.281 -0.889 1 96.81 92 TYR A N 1
ATOM 665 C CA . TYR A 1 92 ? -20.547 -25.156 -0.747 1 96.81 92 TYR A CA 1
ATOM 666 C C . TYR A 1 92 ? -19.484 -24.859 -1.811 1 96.81 92 TYR A C 1
ATOM 668 O O . TYR A 1 92 ? -19.812 -24.328 -2.873 1 96.81 92 TYR A O 1
ATOM 676 N N . ASP A 1 93 ? -18.266 -25.109 -1.468 1 95.81 93 ASP A N 1
ATOM 677 C CA . ASP A 1 93 ? -17.219 -24.906 -2.461 1 95.81 93 ASP A CA 1
ATOM 678 C C . ASP A 1 93 ? -16.953 -26.172 -3.266 1 95.81 93 ASP A C 1
ATOM 680 O O . ASP A 1 93 ? -17.766 -27.094 -3.264 1 95.81 93 ASP A O 1
ATOM 684 N N . ASN A 1 94 ? -15.938 -26.141 -4.102 1 94.88 94 ASN A N 1
ATOM 685 C CA . ASN A 1 94 ? -15.648 -27.234 -5.023 1 94.88 94 ASN A CA 1
ATOM 686 C C . ASN A 1 94 ? -15.273 -28.5 -4.277 1 94.88 94 ASN A C 1
ATOM 688 O O . ASN A 1 94 ? -15.352 -29.594 -4.832 1 94.88 94 ASN A O 1
ATOM 692 N N . GLN A 1 95 ? -14.922 -28.406 -3.035 1 95.06 95 GLN A N 1
ATOM 693 C CA . GLN A 1 95 ? -14.547 -29.562 -2.23 1 95.06 95 GLN A CA 1
ATOM 694 C C . GLN A 1 95 ? -15.656 -29.938 -1.254 1 95.06 95 GLN A C 1
ATOM 696 O O . GLN A 1 95 ? -15.461 -30.797 -0.387 1 95.06 95 GLN A O 1
ATOM 701 N N . GLY A 1 96 ? -16.734 -29.234 -1.299 1 96.25 96 GLY A N 1
ATOM 702 C CA . GLY A 1 96 ? -17.875 -29.547 -0.457 1 96.25 96 GLY A CA 1
ATOM 703 C C . GLY A 1 96 ? -17.828 -28.859 0.899 1 96.25 96 GLY A C 1
ATOM 704 O O . GLY A 1 96 ? -18.609 -29.188 1.789 1 96.25 96 GLY A O 1
ATOM 705 N N . TYR A 1 97 ? -16.922 -27.984 1.078 1 96.81 97 TYR A N 1
ATOM 706 C CA . TYR A 1 97 ? -16.859 -27.234 2.326 1 96.81 97 TYR A CA 1
ATOM 707 C C . TYR A 1 97 ? -18.016 -26.25 2.416 1 96.81 97 TYR A C 1
ATOM 709 O O . TYR A 1 97 ? -18.375 -25.609 1.417 1 96.81 97 TYR A O 1
ATOM 717 N N . ASP A 1 98 ? -18.578 -26.094 3.621 1 97.38 98 ASP A N 1
ATOM 718 C CA . ASP A 1 98 ? -19.578 -25.062 3.871 1 97.38 98 ASP A CA 1
ATOM 719 C C . ASP A 1 98 ? -18.938 -23.672 3.875 1 97.38 98 ASP A C 1
ATOM 721 O O . ASP A 1 98 ? -18.203 -23.328 4.797 1 97.38 98 ASP A O 1
ATOM 725 N N . VAL A 1 99 ? -19.281 -22.859 2.924 1 97.5 99 VAL A N 1
ATOM 726 C CA . VAL A 1 99 ? -18.625 -21.578 2.729 1 97.5 99 VAL A CA 1
ATOM 727 C C . VAL A 1 99 ? -18.938 -20.641 3.9 1 97.5 99 VAL A C 1
ATOM 729 O O . VAL A 1 99 ? -18.078 -19.859 4.324 1 97.5 99 VAL A O 1
ATOM 732 N N . TYR A 1 100 ? -20.125 -20.766 4.422 1 98.06 100 TYR A N 1
ATOM 733 C CA . TYR A 1 100 ? -20.516 -19.938 5.562 1 98.06 100 TYR A CA 1
ATOM 734 C C . TYR A 1 100 ? -19.672 -20.281 6.789 1 98.06 100 TYR A C 1
ATOM 736 O O . TYR A 1 100 ? -19.094 -19.391 7.422 1 98.06 100 TYR A O 1
ATOM 744 N N . ALA A 1 101 ? -19.625 -21.547 7.105 1 97.5 101 ALA A N 1
ATOM 745 C CA . ALA A 1 101 ? -18.859 -21.984 8.266 1 97.5 101 ALA A CA 1
ATOM 746 C C . ALA A 1 101 ? -17.391 -21.594 8.148 1 97.5 101 ALA A C 1
ATOM 748 O O . ALA A 1 101 ? -16.797 -21.109 9.102 1 97.5 101 ALA A O 1
ATOM 749 N N . ARG A 1 102 ? -16.875 -21.766 7.016 1 97.38 102 ARG A N 1
ATOM 750 C CA . ARG A 1 102 ? -15.469 -21.438 6.801 1 97.38 102 ARG A CA 1
ATOM 751 C C . ARG A 1 102 ? -15.227 -19.938 6.887 1 97.38 102 ARG A C 1
ATOM 753 O O . ARG A 1 102 ? -14.188 -19.5 7.395 1 97.38 102 ARG A O 1
ATOM 760 N N . THR A 1 103 ? -16.141 -19.172 6.363 1 97.88 103 THR A N 1
ATOM 761 C CA . THR A 1 103 ? -16.016 -17.719 6.43 1 97.88 103 THR A CA 1
ATOM 762 C C . THR A 1 103 ? -16.047 -17.234 7.879 1 97.88 103 THR A C 1
ATOM 764 O O . THR A 1 103 ? -15.25 -16.391 8.273 1 97.88 103 THR A O 1
ATOM 767 N N . ILE A 1 104 ? -16.938 -17.797 8.633 1 98.12 104 ILE A N 1
ATOM 768 C CA . ILE A 1 104 ? -17.094 -17.438 10.039 1 98.12 104 ILE A CA 1
ATOM 769 C C . ILE A 1 104 ? -15.82 -17.812 10.805 1 98.12 104 ILE A C 1
ATOM 771 O O . ILE A 1 104 ? -15.258 -16.984 11.523 1 98.12 104 ILE A O 1
ATOM 775 N N . HIS A 1 105 ? -15.344 -18.984 10.594 1 97.19 105 HIS A N 1
ATOM 776 C CA . HIS A 1 105 ? -14.164 -19.453 11.312 1 97.19 105 HIS A CA 1
ATOM 777 C C . HIS A 1 105 ? -12.898 -18.797 10.773 1 97.19 105 HIS A C 1
ATOM 779 O O . HIS A 1 105 ? -11.922 -18.641 11.5 1 97.19 105 HIS A O 1
ATOM 785 N N . GLY A 1 106 ? -12.883 -18.422 9.531 1 97.06 106 GLY A N 1
ATOM 786 C CA . GLY A 1 106 ? -11.742 -17.797 8.906 1 97.06 106 GLY A CA 1
ATOM 787 C C . GLY A 1 106 ? -11.469 -16.391 9.422 1 97.06 106 GLY A C 1
ATOM 788 O O . GLY A 1 106 ? -10.367 -15.859 9.258 1 97.06 106 GLY A O 1
ATOM 789 N N . ALA A 1 107 ? -12.43 -15.812 10.102 1 98 107 ALA A N 1
ATOM 790 C CA . ALA A 1 107 ? -12.305 -14.461 10.648 1 98 107 ALA A CA 1
ATOM 791 C C . ALA A 1 107 ? -11.164 -14.375 11.656 1 98 107 ALA A C 1
ATOM 793 O O . ALA A 1 107 ? -10.461 -13.367 11.727 1 98 107 ALA A O 1
ATOM 794 N N . ARG A 1 108 ? -11 -15.406 12.375 1 97.44 108 ARG A N 1
ATOM 795 C CA . ARG A 1 108 ? -10.031 -15.398 13.469 1 97.44 108 ARG A CA 1
ATOM 796 C C . ARG A 1 108 ? -8.617 -15.18 12.953 1 97.44 108 ARG A C 1
ATOM 798 O O . ARG A 1 108 ? -7.922 -14.258 13.383 1 97.44 108 ARG A O 1
ATOM 805 N N . ALA A 1 109 ? -8.203 -16.016 12 1 97.12 109 ALA A N 1
ATOM 806 C CA . ALA A 1 109 ? -6.844 -15.93 11.477 1 97.12 109 ALA A CA 1
ATOM 807 C C . ALA A 1 109 ? -6.621 -14.594 10.766 1 97.12 109 ALA A C 1
ATOM 809 O O . ALA A 1 109 ? -5.57 -13.969 10.93 1 97.12 109 ALA A O 1
ATOM 810 N N . SER A 1 110 ? -7.562 -14.172 9.977 1 97.62 110 SER A N 1
ATOM 811 C CA . SER A 1 110 ? -7.453 -12.898 9.266 1 97.62 110 SER A CA 1
ATOM 812 C C . SER A 1 110 ? -7.301 -11.734 10.234 1 97.62 110 SER A C 1
ATOM 814 O O . SER A 1 110 ? -6.449 -10.859 10.031 1 97.62 110 SER A O 1
ATOM 816 N N . LEU A 1 111 ? -8.078 -11.758 11.289 1 97.69 111 LEU A N 1
ATOM 817 C CA . LEU A 1 111 ? -8.031 -10.672 12.258 1 97.69 111 LEU A CA 1
ATOM 818 C C . LEU A 1 111 ? -6.754 -10.734 13.086 1 97.69 111 LEU A C 1
ATOM 820 O O . LEU A 1 111 ? -6.18 -9.703 13.43 1 97.69 111 LEU A O 1
ATOM 824 N N . LEU A 1 112 ? -6.355 -11.914 13.438 1 97.75 112 LEU A N 1
ATOM 825 C CA . LEU A 1 112 ? -5.133 -12.055 14.219 1 97.75 112 LEU A CA 1
ATOM 826 C C . LEU A 1 112 ? -3.934 -11.5 13.453 1 97.75 112 LEU A C 1
ATOM 828 O O . LEU A 1 112 ? -3.115 -10.773 14.023 1 97.75 112 LEU A O 1
ATOM 832 N N . VAL A 1 113 ? -3.875 -11.812 12.188 1 97.81 113 VAL A N 1
ATOM 833 C CA . VAL A 1 113 ? -2.768 -11.312 11.383 1 97.81 113 VAL A CA 1
ATOM 834 C C . VAL A 1 113 ? -2.84 -9.789 11.297 1 97.81 113 VAL A C 1
ATOM 836 O O . VAL A 1 113 ? -1.839 -9.094 11.508 1 97.81 113 VAL A O 1
ATOM 839 N N . GLY A 1 114 ? -4.004 -9.273 11 1 97.56 114 GLY A N 1
ATOM 840 C CA . GLY A 1 114 ? -4.168 -7.828 10.906 1 97.56 114 GLY A CA 1
ATOM 841 C C . GLY A 1 114 ? -3.814 -7.102 12.195 1 97.56 114 GLY A C 1
ATOM 842 O O . GLY A 1 114 ? -3.053 -6.133 12.18 1 97.56 114 GLY A O 1
ATOM 843 N N . VAL A 1 115 ? -4.312 -7.582 13.281 1 97.56 115 VAL A N 1
ATOM 844 C CA . VAL A 1 115 ? -4.152 -6.922 14.578 1 97.56 115 VAL A CA 1
ATOM 845 C C . VAL A 1 115 ? -2.697 -7.012 15.023 1 97.56 115 VAL A C 1
ATOM 847 O O . VAL A 1 115 ? -2.09 -6 15.391 1 97.56 115 VAL A O 1
ATOM 850 N N . PHE A 1 116 ? -2.117 -8.18 14.969 1 98.44 116 PHE A N 1
ATOM 851 C CA . PHE A 1 116 ? -0.766 -8.344 15.492 1 98.44 116 PHE A CA 1
ATOM 852 C C . PHE A 1 116 ? 0.257 -7.691 14.57 1 98.44 116 PHE A C 1
ATOM 854 O O . PHE A 1 116 ? 1.275 -7.176 15.031 1 98.44 116 PHE A O 1
ATOM 861 N N . ALA A 1 117 ? 0.024 -7.762 13.258 1 98.56 117 ALA A N 1
ATOM 862 C CA . ALA A 1 117 ? 0.912 -7.043 12.352 1 98.56 117 ALA A CA 1
ATOM 863 C C . ALA A 1 117 ? 0.877 -5.543 12.625 1 98.56 117 ALA A C 1
ATOM 865 O O . ALA A 1 117 ? 1.915 -4.879 12.602 1 98.56 117 ALA A O 1
ATOM 866 N N . THR A 1 118 ? -0.305 -5.062 12.898 1 98.19 118 THR A N 1
ATOM 867 C CA . THR A 1 118 ? -0.453 -3.641 13.195 1 98.19 118 THR A CA 1
ATOM 868 C C . THR A 1 118 ? 0.253 -3.283 14.5 1 98.19 118 THR A C 1
ATOM 870 O O . THR A 1 118 ? 1.013 -2.312 14.555 1 98.19 118 THR A O 1
ATOM 873 N N . VAL A 1 119 ? 0.011 -4.055 15.539 1 98.19 119 VAL A N 1
ATOM 874 C CA . VAL A 1 119 ? 0.599 -3.795 16.859 1 98.19 119 VAL A CA 1
ATOM 875 C C . VAL A 1 119 ? 2.123 -3.822 16.75 1 98.19 119 VAL A C 1
ATOM 877 O O . VAL A 1 119 ? 2.801 -2.918 17.25 1 98.19 119 VAL A O 1
ATOM 880 N N . LEU A 1 120 ? 2.615 -4.793 16.078 1 98.38 120 LEU A N 1
ATOM 881 C CA . LEU A 1 120 ? 4.062 -4.934 15.953 1 98.38 120 LEU A CA 1
ATOM 882 C C . LEU A 1 120 ? 4.645 -3.797 15.117 1 98.38 120 LEU A C 1
ATOM 884 O O . LEU A 1 120 ? 5.695 -3.246 15.461 1 98.38 120 LEU A O 1
ATOM 888 N N . THR A 1 121 ? 3.99 -3.463 14.047 1 98.06 121 THR A N 1
ATOM 889 C CA . THR A 1 121 ? 4.43 -2.379 13.172 1 98.06 121 THR A CA 1
ATOM 890 C C . THR A 1 121 ? 4.469 -1.056 13.93 1 98.06 121 THR A C 1
ATOM 892 O O . THR A 1 121 ? 5.445 -0.308 13.836 1 98.06 121 THR A O 1
ATOM 895 N N . ILE A 1 122 ? 3.414 -0.805 14.672 1 97.56 122 ILE A N 1
ATOM 896 C CA . ILE A 1 122 ? 3.311 0.438 15.43 1 97.56 122 ILE A CA 1
ATOM 897 C C . ILE A 1 122 ? 4.359 0.456 16.547 1 97.56 122 ILE A C 1
ATOM 899 O O . ILE A 1 122 ? 5.004 1.479 16.781 1 97.56 122 ILE A O 1
ATOM 903 N N . LEU A 1 123 ? 4.5 -0.65 17.203 1 97.38 123 LEU A N 1
ATOM 904 C CA . LEU A 1 123 ? 5.461 -0.731 18.297 1 97.38 123 LEU A CA 1
ATOM 905 C C . LEU A 1 123 ? 6.883 -0.499 17.797 1 97.38 123 LEU A C 1
ATOM 907 O O . LEU A 1 123 ? 7.602 0.35 18.328 1 97.38 123 LEU A O 1
ATOM 911 N N . ILE A 1 124 ? 7.277 -1.189 16.75 1 97.38 124 ILE A N 1
ATOM 912 C CA . ILE A 1 124 ? 8.617 -1.066 16.188 1 97.38 124 ILE A CA 1
ATOM 913 C C . ILE A 1 124 ? 8.812 0.33 15.609 1 97.38 124 ILE A C 1
ATOM 915 O O . ILE A 1 124 ? 9.789 1.012 15.914 1 97.38 124 ILE A O 1
ATOM 919 N N . GLY A 1 125 ? 7.871 0.726 14.812 1 97.25 125 GLY A N 1
ATOM 920 C CA . GLY A 1 125 ? 7.957 2.035 14.188 1 97.25 125 GLY A CA 1
ATOM 921 C C . GLY A 1 125 ? 8 3.174 15.188 1 97.25 125 GLY A C 1
ATOM 922 O O . GLY A 1 125 ? 8.773 4.121 15.031 1 97.25 125 GLY A O 1
ATOM 923 N N . SER A 1 126 ? 7.164 3.074 16.188 1 96.5 126 SER A N 1
ATOM 924 C CA . SER A 1 126 ? 7.105 4.133 17.188 1 96.5 126 SER A CA 1
ATOM 925 C C . SER A 1 126 ? 8.398 4.211 18 1 96.5 126 SER A C 1
ATOM 927 O O . SER A 1 126 ? 8.906 5.305 18.266 1 96.5 126 SER A O 1
ATOM 929 N N . VAL A 1 127 ? 8.922 3.09 18.375 1 95.75 127 VAL A N 1
ATOM 930 C CA . VAL A 1 127 ? 10.164 3.062 19.141 1 95.75 127 VAL A CA 1
ATOM 931 C C . VAL A 1 127 ? 11.297 3.656 18.297 1 95.75 127 VAL A C 1
ATOM 933 O O . VAL A 1 127 ? 12.008 4.555 18.75 1 95.75 127 VAL A O 1
ATOM 936 N N . VAL A 1 128 ? 11.414 3.26 17.094 1 96.25 128 VAL A N 1
ATOM 937 C CA . VAL A 1 128 ? 12.477 3.744 16.219 1 96.25 128 VAL A CA 1
ATOM 938 C C . VAL A 1 128 ? 12.242 5.219 15.891 1 96.25 128 VAL A C 1
ATOM 940 O O . VAL A 1 128 ? 13.195 6.004 15.828 1 96.25 128 VAL A O 1
ATOM 943 N N . GLY A 1 129 ? 10.977 5.578 15.688 1 95.88 129 GLY A N 1
ATOM 944 C CA . GLY A 1 129 ? 10.648 6.961 15.383 1 95.88 129 GLY A CA 1
ATOM 945 C C . GLY A 1 129 ? 10.969 7.918 16.516 1 95.88 129 GLY A C 1
ATOM 946 O O . GLY A 1 129 ? 11.469 9.016 16.281 1 95.88 129 GLY A O 1
ATOM 947 N N . ILE A 1 130 ? 10.648 7.504 17.703 1 94.94 130 ILE A N 1
ATOM 948 C CA . ILE A 1 130 ? 10.953 8.336 18.875 1 94.94 130 ILE A CA 1
ATOM 949 C C . ILE A 1 130 ? 12.461 8.5 19.016 1 94.94 130 ILE A C 1
ATOM 951 O O . ILE A 1 130 ? 12.953 9.602 19.266 1 94.94 130 ILE A O 1
ATOM 955 N N . VAL A 1 131 ? 13.18 7.41 18.859 1 94.56 131 VAL A N 1
ATOM 956 C CA . VAL A 1 131 ? 14.633 7.453 18.969 1 94.56 131 VAL A CA 1
ATOM 957 C C . VAL A 1 131 ? 15.211 8.359 17.875 1 94.56 131 VAL A C 1
ATOM 959 O O . VAL A 1 131 ? 16.078 9.195 18.156 1 94.56 131 VAL A O 1
ATOM 962 N N . ALA A 1 132 ? 14.734 8.266 16.703 1 94.31 132 ALA A N 1
ATOM 963 C CA . ALA A 1 132 ? 15.219 9.07 15.578 1 94.31 132 ALA A CA 1
ATOM 964 C C . ALA A 1 132 ? 14.875 10.547 15.773 1 94.31 132 ALA A C 1
ATOM 966 O O . ALA A 1 132 ? 15.711 11.422 15.531 1 94.31 132 ALA A O 1
ATOM 967 N N . GLY A 1 133 ? 13.695 10.82 16.219 1 91.94 133 GLY A N 1
ATOM 968 C CA . GLY A 1 133 ? 13.242 12.195 16.391 1 91.94 133 GLY A CA 1
ATOM 969 C C . GLY A 1 133 ? 13.844 12.867 17.609 1 91.94 133 GLY A C 1
ATOM 970 O O . GLY A 1 133 ? 14.008 14.086 17.641 1 91.94 133 GLY A O 1
ATOM 971 N N . TYR A 1 134 ? 14.07 12.023 18.594 1 91.19 134 TYR A N 1
ATOM 972 C CA . TYR A 1 134 ? 14.508 12.586 19.859 1 91.19 134 TYR A CA 1
ATOM 973 C C . TYR A 1 134 ? 16 12.867 19.859 1 91.19 134 TYR A C 1
ATOM 975 O O . TYR A 1 134 ? 16.453 13.883 20.391 1 91.19 134 TYR A O 1
ATOM 983 N N . TYR A 1 135 ? 16.641 11.953 19.25 1 88.81 135 TYR A N 1
ATOM 984 C CA . TYR A 1 135 ? 18.094 12.086 19.297 1 88.81 135 TYR A CA 1
ATOM 985 C C . TYR A 1 135 ? 18.609 12.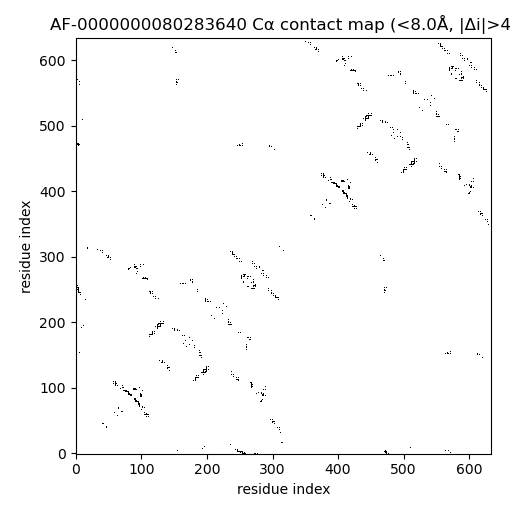953 18.156 1 88.81 135 TYR A C 1
ATOM 987 O O . TYR A 1 135 ? 17.828 13.453 17.344 1 88.81 135 TYR A O 1
ATOM 995 N N . GLY A 1 136 ? 19.828 13.242 18 1 81.75 136 GLY A N 1
ATOM 996 C CA . GLY A 1 136 ? 20.469 14.203 17.125 1 81.75 136 GLY A CA 1
ATOM 997 C C . GLY A 1 136 ? 20.438 13.773 15.664 1 81.75 136 GLY A C 1
ATOM 998 O O . GLY A 1 136 ? 19.844 12.758 15.32 1 81.75 136 GLY A O 1
ATOM 999 N N . ARG A 1 137 ? 21.047 14.477 14.836 1 86.88 137 ARG A N 1
ATOM 1000 C CA . ARG A 1 137 ? 21 14.414 13.375 1 86.88 137 ARG A CA 1
ATOM 1001 C C . ARG A 1 137 ? 21.562 13.086 12.867 1 86.88 137 ARG A C 1
ATOM 1003 O O . ARG A 1 137 ? 21 12.477 11.953 1 86.88 137 ARG A O 1
ATOM 1010 N N . LEU A 1 138 ? 22.609 12.555 13.531 1 91.31 138 LEU A N 1
ATOM 1011 C CA . LEU A 1 138 ? 23.234 11.336 13.039 1 91.31 138 LEU A CA 1
ATOM 1012 C C . LEU A 1 138 ? 22.328 10.133 13.234 1 91.31 138 LEU A C 1
ATOM 1014 O O . LEU A 1 138 ? 22.188 9.297 12.328 1 91.31 138 LEU A O 1
ATOM 1018 N N . VAL A 1 139 ? 21.734 10.102 14.438 1 92.94 139 VAL A N 1
ATOM 1019 C CA . VAL A 1 139 ? 20.828 8.992 14.734 1 92.94 139 VAL A CA 1
ATOM 1020 C C . VAL A 1 139 ? 19.594 9.086 13.844 1 92.94 139 VAL A C 1
ATOM 1022 O O . VAL A 1 139 ? 19.141 8.086 13.281 1 92.94 139 VAL A O 1
ATOM 1025 N N . ASP A 1 140 ? 19.125 10.219 13.648 1 92.06 140 ASP A N 1
ATOM 1026 C CA . ASP A 1 140 ? 17.969 10.477 12.781 1 92.06 140 ASP A CA 1
ATOM 1027 C C . ASP A 1 140 ? 18.266 10.055 11.344 1 92.06 140 ASP A C 1
ATOM 1029 O O . ASP A 1 140 ? 17.484 9.336 10.727 1 92.06 140 ASP A O 1
ATOM 1033 N N . SER A 1 141 ? 19.469 10.445 10.961 1 88.69 141 SER A N 1
ATOM 1034 C CA . SER A 1 141 ? 19.859 10.141 9.586 1 88.69 141 SER A CA 1
ATOM 1035 C C . SER A 1 141 ? 19.984 8.641 9.367 1 88.69 141 SER A C 1
ATOM 1037 O O . SER A 1 141 ? 19.562 8.117 8.336 1 88.69 141 SER A O 1
ATOM 1039 N N . LEU A 1 142 ? 20.516 7.988 10.273 1 92.25 142 LEU A N 1
ATOM 1040 C CA . LEU A 1 142 ? 20.734 6.551 10.156 1 92.25 142 LEU A CA 1
ATOM 1041 C C . LEU A 1 142 ? 19.406 5.805 10.078 1 92.25 142 LEU A C 1
ATOM 1043 O O . LEU A 1 142 ? 19.188 5 9.172 1 92.25 142 LEU A O 1
ATOM 1047 N N . PHE A 1 143 ? 18.531 6.105 11 1 94 143 PHE A N 1
ATOM 1048 C CA . PHE A 1 143 ? 17.266 5.395 11.031 1 94 143 PHE A CA 1
ATOM 1049 C C . PHE A 1 143 ? 16.391 5.773 9.836 1 94 143 PHE A C 1
ATOM 1051 O O . PHE A 1 143 ? 15.664 4.941 9.297 1 94 143 PHE A O 1
ATOM 1058 N N . SER A 1 144 ? 16.484 6.973 9.367 1 87.81 144 SER A N 1
ATOM 1059 C CA . SER A 1 144 ? 15.742 7.398 8.188 1 87.81 144 SER A CA 1
ATOM 1060 C C . SER A 1 144 ? 16.234 6.684 6.934 1 87.81 144 SER A C 1
ATOM 1062 O O . SER A 1 144 ? 15.43 6.258 6.102 1 87.81 144 SER A O 1
ATOM 1064 N N . ARG A 1 145 ? 17.562 6.488 6.875 1 85.12 145 ARG A N 1
ATOM 1065 C CA . ARG A 1 145 ? 18.125 5.785 5.73 1 85.12 145 ARG A CA 1
ATOM 1066 C C . ARG A 1 145 ? 17.719 4.316 5.734 1 85.12 145 ARG A C 1
ATOM 1068 O O . ARG A 1 145 ? 17.406 3.752 4.684 1 85.12 145 ARG A O 1
ATOM 1075 N N . VAL A 1 146 ? 17.766 3.76 6.855 1 92.12 146 VAL A N 1
ATOM 1076 C CA . VAL A 1 146 ? 17.344 2.365 6.973 1 92.12 146 VAL A CA 1
ATOM 1077 C C . VAL A 1 146 ? 15.867 2.236 6.598 1 92.12 146 VAL A C 1
ATOM 1079 O O . VAL A 1 146 ? 15.484 1.32 5.867 1 92.12 146 VAL A O 1
ATOM 1082 N N . GLY A 1 147 ? 15.07 3.143 7.145 1 91.56 147 GLY A N 1
ATOM 1083 C CA . GLY A 1 147 ? 13.664 3.162 6.781 1 91.56 147 GLY A CA 1
ATOM 1084 C C . GLY A 1 147 ? 13.438 3.311 5.289 1 91.56 147 GLY A C 1
ATOM 1085 O O . GLY A 1 147 ? 12.555 2.658 4.723 1 91.56 147 GLY A O 1
ATOM 1086 N N . ASP A 1 148 ? 14.273 4.047 4.652 1 85 148 ASP A N 1
ATOM 1087 C CA . ASP A 1 148 ? 14.156 4.281 3.217 1 85 148 ASP A CA 1
ATOM 1088 C C . ASP A 1 148 ? 14.445 3.008 2.426 1 85 148 ASP A C 1
ATOM 1090 O O . ASP A 1 148 ? 13.82 2.754 1.396 1 85 148 ASP A O 1
ATOM 1094 N N . I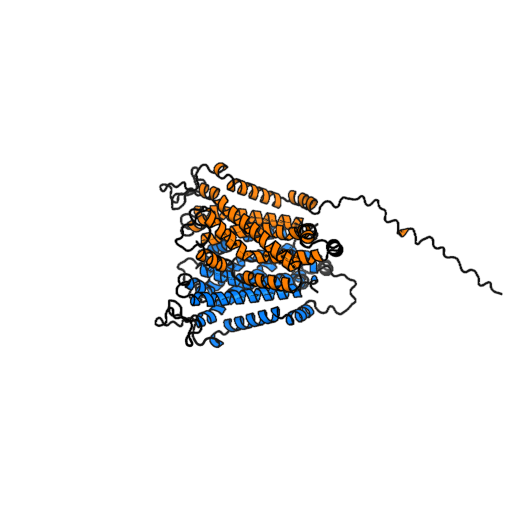LE A 1 149 ? 15.32 2.291 2.881 1 85.88 149 ILE A N 1
ATOM 1095 C CA . ILE A 1 149 ? 15.672 1.038 2.223 1 85.88 149 ILE A CA 1
ATOM 1096 C C . ILE A 1 149 ? 14.477 0.088 2.25 1 85.88 149 ILE A C 1
ATOM 1098 O O . ILE A 1 149 ? 14.133 -0.517 1.232 1 85.88 149 ILE A O 1
ATOM 1102 N N . PHE A 1 150 ? 13.867 -0.009 3.363 1 89.31 150 PHE A N 1
ATOM 1103 C CA . PHE A 1 150 ? 12.711 -0.884 3.486 1 89.31 150 PHE A CA 1
ATOM 1104 C C . PHE A 1 150 ? 11.539 -0.347 2.672 1 89.31 150 PHE A C 1
ATOM 1106 O O . PHE A 1 150 ? 10.789 -1.119 2.066 1 89.31 150 PHE A O 1
ATOM 1113 N N . ALA A 1 151 ? 11.414 0.938 2.689 1 83.38 151 ALA A N 1
ATOM 1114 C CA . ALA A 1 151 ? 10.305 1.564 1.968 1 83.38 151 ALA A CA 1
ATOM 1115 C C . ALA A 1 151 ? 10.484 1.415 0.459 1 83.38 151 ALA A C 1
ATOM 1117 O O . ALA A 1 151 ? 9.508 1.481 -0.295 1 83.38 151 ALA A O 1
ATOM 1118 N N . ALA A 1 152 ? 11.672 1.194 0.057 1 82.38 152 ALA A N 1
ATOM 1119 C CA . ALA A 1 152 ? 11.977 1.085 -1.366 1 82.38 152 ALA A CA 1
ATOM 1120 C C . ALA A 1 152 ? 11.672 -0.315 -1.889 1 82.38 152 ALA A C 1
ATOM 1122 O O . ALA A 1 152 ? 11.562 -0.523 -3.1 1 82.38 152 ALA A O 1
ATOM 1123 N N . LEU A 1 153 ? 11.547 -1.239 -1.007 1 86.38 153 LEU A N 1
ATOM 1124 C CA . LEU A 1 153 ? 11.234 -2.611 -1.394 1 86.38 153 LEU A CA 1
ATOM 1125 C C . LEU A 1 153 ? 9.742 -2.768 -1.677 1 86.38 153 LEU A C 1
ATOM 1127 O O . LEU A 1 153 ? 8.906 -2.422 -0.839 1 86.38 153 LEU A O 1
ATOM 1131 N N . PRO A 1 154 ? 9.422 -3.16 -2.887 1 82.38 154 PRO A N 1
ATOM 1132 C CA . PRO A 1 154 ? 8.008 -3.486 -3.094 1 82.38 154 PRO A CA 1
ATOM 1133 C C . PRO A 1 154 ? 7.48 -4.496 -2.078 1 82.38 154 PRO A C 1
ATOM 1135 O O . PRO A 1 154 ? 8.07 -5.57 -1.907 1 82.38 154 PRO A O 1
ATOM 1138 N N . PHE A 1 155 ? 6.484 -4.176 -1.431 1 88.69 155 PHE A N 1
ATOM 1139 C CA . PHE A 1 155 ? 5.98 -4.918 -0.282 1 88.69 155 PHE A CA 1
ATOM 1140 C C . PHE A 1 155 ? 5.797 -6.391 -0.628 1 88.69 155 PHE A C 1
ATOM 1142 O O . PHE A 1 155 ? 6.312 -7.266 0.071 1 88.69 155 PHE A O 1
ATOM 1149 N N . VAL A 1 156 ? 5.109 -6.664 -1.704 1 83.88 156 VAL A N 1
ATOM 1150 C CA . VAL A 1 156 ? 4.742 -8.031 -2.051 1 83.88 156 VAL A CA 1
ATOM 1151 C C . VAL A 1 156 ? 6 -8.836 -2.389 1 83.88 156 VAL A C 1
ATOM 1153 O O . VAL A 1 156 ? 6.141 -9.984 -1.971 1 83.88 156 VAL A O 1
ATOM 1156 N N . LEU A 1 157 ? 6.93 -8.133 -3.133 1 80.81 157 LEU A N 1
ATOM 1157 C CA . LEU A 1 157 ? 8.172 -8.82 -3.471 1 80.81 157 LEU A CA 1
ATOM 1158 C C . LEU A 1 157 ? 8.977 -9.133 -2.215 1 80.81 157 LEU A C 1
ATOM 1160 O O . LEU A 1 157 ? 9.5 -10.242 -2.066 1 80.81 157 LEU A O 1
ATOM 1164 N N . GLY A 1 158 ? 9.086 -8.156 -1.346 1 86.38 158 GLY A N 1
ATOM 1165 C CA . GLY A 1 158 ? 9.766 -8.398 -0.08 1 86.38 158 GLY A CA 1
ATOM 1166 C C . GLY A 1 158 ? 9.117 -9.492 0.743 1 86.38 158 GLY A C 1
ATOM 1167 O O . GLY A 1 158 ? 9.812 -10.336 1.32 1 86.38 158 GLY A O 1
ATOM 1168 N N . ALA A 1 159 ? 7.801 -9.484 0.763 1 89.62 159 ALA A N 1
ATOM 1169 C CA . ALA A 1 159 ? 7.066 -10.477 1.538 1 89.62 159 ALA A CA 1
ATOM 1170 C C . ALA A 1 159 ? 7.27 -11.875 0.962 1 89.62 159 ALA A C 1
ATOM 1172 O O . ALA A 1 159 ? 7.406 -12.852 1.709 1 89.62 159 ALA A O 1
ATOM 1173 N N . ILE A 1 160 ? 7.258 -11.977 -0.312 1 80.94 160 ILE A N 1
ATOM 1174 C CA . ILE A 1 160 ? 7.473 -13.258 -0.966 1 80.94 160 ILE A CA 1
ATOM 1175 C C . ILE A 1 160 ? 8.852 -13.797 -0.599 1 80.94 160 ILE A C 1
ATOM 1177 O O . ILE A 1 160 ? 8.992 -14.969 -0.241 1 80.94 160 ILE A O 1
ATOM 1181 N N . VAL A 1 161 ? 9.883 -12.891 -0.688 1 79.38 161 VAL A N 1
ATOM 1182 C CA . VAL A 1 161 ? 11.25 -13.305 -0.387 1 79.38 161 VAL A CA 1
ATOM 1183 C C . VAL A 1 161 ? 11.336 -13.781 1.061 1 79.38 161 VAL A C 1
ATOM 1185 O O . VAL A 1 161 ? 11.898 -14.844 1.337 1 79.38 161 VAL A O 1
ATOM 1188 N N . ILE A 1 162 ? 10.766 -13.078 1.955 1 87.19 162 ILE A N 1
ATOM 1189 C CA . ILE A 1 162 ? 10.836 -13.406 3.375 1 87.19 162 ILE A CA 1
ATOM 1190 C C . ILE A 1 162 ? 10.086 -14.711 3.641 1 87.19 162 ILE A C 1
ATOM 1192 O O . ILE A 1 162 ? 10.617 -15.625 4.281 1 87.19 162 ILE A O 1
ATOM 1196 N N . LEU A 1 163 ? 8.914 -14.867 3.094 1 87.62 163 LEU A N 1
ATOM 1197 C CA . LEU A 1 163 ? 8.039 -15.977 3.438 1 87.62 163 LEU A CA 1
ATOM 1198 C C . LEU A 1 163 ? 8.477 -17.25 2.723 1 87.62 163 LEU A C 1
ATOM 1200 O O . LEU A 1 163 ? 8.32 -18.359 3.254 1 87.62 163 LEU A O 1
ATOM 1204 N N . THR A 1 164 ? 9 -17.125 1.556 1 79.75 164 THR A N 1
ATOM 1205 C CA . THR A 1 164 ? 9.484 -18.328 0.874 1 79.75 164 THR A CA 1
ATOM 1206 C C . THR A 1 164 ? 10.773 -18.828 1.519 1 79.75 164 THR A C 1
ATOM 1208 O O . THR A 1 164 ? 11.078 -20.016 1.455 1 79.75 164 THR A O 1
ATOM 1211 N N . THR A 1 165 ? 11.57 -17.875 2.051 1 77.25 165 THR A N 1
ATOM 1212 C CA . THR A 1 165 ? 12.797 -18.25 2.732 1 77.25 165 THR A CA 1
ATOM 1213 C C . THR A 1 165 ? 12.492 -18.953 4.047 1 77.25 165 THR A C 1
ATOM 1215 O O . THR A 1 165 ? 13.125 -19.969 4.379 1 77.25 165 THR A O 1
ATOM 1218 N N . PHE A 1 166 ? 11.539 -18.469 4.773 1 78.62 166 PHE A N 1
ATOM 1219 C CA . PHE A 1 166 ? 11.258 -19.031 6.094 1 78.62 166 PHE A CA 1
ATOM 1220 C C . PHE A 1 166 ? 10.188 -20.109 6.012 1 78.62 166 PHE A C 1
ATOM 1222 O O . PHE A 1 166 ? 10.062 -20.938 6.922 1 78.62 166 PHE A O 1
ATOM 1229 N N . ASN A 1 167 ? 9.352 -20.016 5.023 1 70.69 167 ASN A N 1
ATOM 1230 C CA . ASN A 1 167 ? 8.297 -21 4.812 1 70.69 167 ASN A CA 1
ATOM 1231 C C . ASN A 1 167 ? 8.422 -21.672 3.451 1 70.69 167 ASN A C 1
ATOM 1233 O O . ASN A 1 167 ? 7.508 -21.609 2.631 1 70.69 167 ASN A O 1
ATOM 1237 N N . ALA A 1 168 ? 9.531 -22.281 3.303 1 64.62 168 ALA A N 1
ATOM 1238 C CA . ALA A 1 168 ? 9.797 -22.922 2.018 1 64.62 168 ALA A CA 1
ATOM 1239 C C . ALA A 1 168 ? 8.711 -23.938 1.678 1 64.62 168 ALA A C 1
ATOM 1241 O O . ALA A 1 168 ? 8.148 -24.578 2.57 1 64.62 168 ALA A O 1
ATOM 1242 N N . PRO A 1 169 ? 8.406 -23.844 0.355 1 60.62 169 PRO A N 1
ATOM 1243 C CA . PRO A 1 169 ? 7.43 -24.859 -0.065 1 60.62 169 PRO A CA 1
ATOM 1244 C C . PRO A 1 169 ? 7.797 -26.266 0.39 1 60.62 169 PRO A C 1
ATOM 1246 O O . PRO A 1 169 ? 8.977 -26.625 0.385 1 60.62 169 PRO A O 1
ATOM 1249 N N . GLY A 1 170 ? 6.844 -26.859 0.938 1 64.88 170 GLY A N 1
ATOM 1250 C CA . GLY A 1 170 ? 7.078 -28.234 1.377 1 64.88 170 GLY A CA 1
ATOM 1251 C C . GLY A 1 170 ? 7.133 -28.375 2.887 1 64.88 170 GLY A C 1
ATOM 1252 O O . GLY A 1 170 ? 7.078 -29.484 3.414 1 64.88 170 GLY A O 1
ATOM 1253 N N . THR A 1 171 ? 7.371 -27.25 3.568 1 72.62 171 THR A N 1
ATOM 1254 C CA . THR A 1 171 ? 7.359 -27.312 5.027 1 72.62 171 THR A CA 1
ATOM 1255 C C . THR A 1 171 ? 5.926 -27.266 5.555 1 72.62 171 THR A C 1
ATOM 1257 O O . THR A 1 171 ? 5.023 -26.781 4.875 1 72.62 171 THR A O 1
ATOM 1260 N N . ASN A 1 172 ? 5.656 -28 6.594 1 77.38 172 ASN A N 1
ATOM 1261 C CA . ASN A 1 172 ? 4.328 -28.031 7.191 1 77.38 172 ASN A CA 1
ATOM 1262 C C . ASN A 1 172 ? 4.332 -27.438 8.602 1 77.38 172 ASN A C 1
ATOM 1264 O O . ASN A 1 172 ? 4.117 -28.172 9.578 1 77.38 172 ASN A O 1
ATOM 1268 N N . PRO A 1 173 ? 4.574 -26.172 8.672 1 83.69 173 PRO A N 1
ATOM 1269 C CA . PRO A 1 173 ? 4.559 -25.562 10 1 83.69 173 PRO A CA 1
ATOM 1270 C C . PRO A 1 173 ? 3.162 -25.531 10.625 1 83.69 173 PRO A C 1
ATOM 1272 O O . PRO A 1 173 ? 2.166 -25.719 9.922 1 83.69 173 PRO A O 1
ATOM 1275 N N . GLY A 1 174 ? 3.115 -25.484 11.969 1 89.25 174 GLY A N 1
ATOM 1276 C CA . GLY A 1 174 ? 1.844 -25.375 12.664 1 89.25 174 GLY A CA 1
ATOM 1277 C C . GLY A 1 174 ? 1.119 -24.078 12.391 1 89.25 174 GLY A C 1
ATOM 1278 O O . GLY A 1 174 ? 1.692 -23.156 11.812 1 89.25 174 GLY A O 1
ATOM 1279 N N . ALA A 1 175 ? -0.102 -24.031 12.766 1 91.31 175 ALA A N 1
ATOM 1280 C CA . ALA A 1 175 ? -0.973 -22.875 12.516 1 91.31 175 ALA A CA 1
ATOM 1281 C C . ALA A 1 175 ? -0.394 -21.609 13.125 1 91.31 175 ALA A C 1
ATOM 1283 O O . ALA A 1 175 ? -0.357 -20.562 12.469 1 91.31 175 ALA A O 1
ATOM 1284 N N . VAL A 1 176 ? 0.092 -21.734 14.328 1 93.88 176 VAL A N 1
ATOM 1285 C CA . VAL A 1 176 ? 0.606 -20.578 15.047 1 93.88 176 VAL A CA 1
ATOM 1286 C C . VAL A 1 176 ? 1.872 -20.062 14.367 1 93.88 176 VAL A C 1
ATOM 1288 O O . VAL A 1 176 ? 2.047 -18.859 14.195 1 93.88 176 VAL A O 1
ATOM 1291 N N . THR A 1 177 ? 2.713 -20.953 13.938 1 93.38 177 THR A N 1
ATOM 1292 C CA . THR A 1 177 ? 3.959 -20.578 13.273 1 93.38 177 THR A CA 1
ATOM 1293 C C . THR A 1 177 ? 3.678 -19.859 11.953 1 93.38 177 THR A C 1
ATOM 1295 O O . THR A 1 177 ? 4.328 -18.875 11.633 1 93.38 177 THR A O 1
ATOM 1298 N N . ILE A 1 178 ? 2.676 -20.312 11.242 1 92.88 178 ILE A N 1
ATOM 1299 C CA . ILE A 1 178 ? 2.305 -19.719 9.961 1 92.88 178 ILE A CA 1
ATOM 1300 C C . ILE A 1 178 ? 1.83 -18.281 10.18 1 92.88 178 ILE A C 1
ATOM 1302 O O . ILE A 1 178 ? 2.273 -17.359 9.484 1 92.88 178 ILE A O 1
ATOM 1306 N N . ILE A 1 179 ? 0.996 -18.109 11.172 1 95.31 179 ILE A N 1
ATOM 1307 C CA . ILE A 1 179 ? 0.427 -16.797 11.461 1 95.31 179 ILE A CA 1
ATOM 1308 C C . ILE A 1 179 ? 1.532 -15.844 11.906 1 95.31 179 ILE A C 1
ATOM 1310 O O . ILE A 1 179 ? 1.61 -14.711 11.422 1 95.31 179 ILE A O 1
ATOM 1314 N N . VAL A 1 180 ? 2.434 -16.312 12.719 1 96 180 VAL A N 1
ATOM 1315 C CA . VAL A 1 180 ? 3.506 -15.484 13.258 1 96 180 VAL A CA 1
ATOM 1316 C C . VAL A 1 180 ? 4.441 -15.047 12.133 1 96 180 VAL A C 1
ATOM 1318 O O . VAL A 1 180 ? 4.871 -13.898 12.086 1 96 180 VAL A O 1
ATOM 1321 N N . GLN A 1 181 ? 4.727 -15.945 11.242 1 94.19 181 GLN A N 1
ATOM 1322 C CA . GLN A 1 181 ? 5.613 -15.625 10.125 1 94.19 181 GLN A CA 1
ATOM 1323 C C . GLN A 1 181 ? 5.02 -14.531 9.242 1 94.19 181 GLN A C 1
ATOM 1325 O O . GLN A 1 181 ? 5.734 -13.633 8.797 1 94.19 181 GLN A O 1
ATOM 1330 N N . VAL A 1 182 ? 3.732 -14.664 8.984 1 95.56 182 VAL A N 1
ATOM 1331 C CA . VAL A 1 182 ? 3.068 -13.664 8.164 1 95.56 182 VAL A CA 1
ATOM 1332 C C . VAL A 1 182 ? 3.039 -12.328 8.898 1 95.56 182 VAL A C 1
ATOM 1334 O O . VAL A 1 182 ? 3.332 -11.281 8.312 1 95.56 182 VAL A O 1
ATOM 1337 N N . VAL A 1 183 ? 2.764 -12.336 10.195 1 97.88 183 VAL A N 1
ATOM 1338 C CA . VAL A 1 183 ? 2.715 -11.141 11.031 1 97.88 183 VAL A CA 1
ATOM 1339 C C . VAL A 1 183 ? 4.074 -10.445 11.023 1 97.88 183 VAL A C 1
ATOM 1341 O O . VAL A 1 183 ? 4.164 -9.242 10.773 1 97.88 183 VAL A O 1
ATOM 1344 N N . ILE A 1 184 ? 5.129 -11.18 11.203 1 96.94 184 ILE A N 1
ATOM 1345 C CA . ILE A 1 184 ? 6.48 -10.633 11.281 1 96.94 184 ILE A CA 1
ATOM 1346 C C . ILE A 1 184 ? 6.891 -10.078 9.922 1 96.94 184 ILE A C 1
ATOM 1348 O O . ILE A 1 184 ? 7.543 -9.031 9.844 1 96.94 184 ILE A O 1
ATOM 1352 N N . SER A 1 185 ? 6.496 -10.789 8.906 1 95.5 185 SER A N 1
ATOM 1353 C CA . SER A 1 185 ? 6.84 -10.344 7.559 1 95.5 185 SER A CA 1
ATOM 1354 C C . SER A 1 185 ? 6.191 -9 7.234 1 95.5 185 SER A C 1
ATOM 1356 O O . SER A 1 185 ? 6.844 -8.094 6.715 1 95.5 185 SER A O 1
ATOM 1358 N N . ILE A 1 186 ? 4.91 -8.883 7.555 1 96.94 186 ILE A N 1
ATOM 1359 C CA . ILE A 1 186 ? 4.188 -7.641 7.297 1 96.94 186 ILE A CA 1
ATOM 1360 C C . ILE A 1 186 ? 4.793 -6.508 8.125 1 96.94 186 ILE A C 1
ATOM 1362 O O . ILE A 1 186 ? 5.062 -5.422 7.609 1 96.94 186 ILE A O 1
ATOM 1366 N N . ALA A 1 187 ? 5.062 -6.797 9.344 1 97.81 187 ALA A N 1
ATOM 1367 C CA . ALA A 1 187 ? 5.613 -5.781 10.234 1 97.81 187 ALA A CA 1
ATOM 1368 C C . ALA A 1 187 ? 7.012 -5.359 9.797 1 97.81 187 ALA A C 1
ATOM 1370 O O . ALA A 1 187 ? 7.344 -4.172 9.805 1 97.81 187 ALA A O 1
ATOM 1371 N N . ALA A 1 188 ? 7.812 -6.328 9.414 1 96.19 188 ALA A N 1
ATOM 1372 C CA . ALA A 1 188 ? 9.195 -6.078 9.008 1 96.19 188 ALA A CA 1
ATOM 1373 C C . ALA A 1 188 ? 9.25 -5.16 7.789 1 96.19 188 ALA A C 1
ATOM 1375 O O . ALA A 1 188 ? 10.188 -4.379 7.633 1 96.19 188 ALA A O 1
ATOM 1376 N N . LEU A 1 189 ? 8.219 -5.219 7.035 1 94.62 189 LEU A N 1
ATOM 1377 C CA . LEU A 1 189 ? 8.25 -4.484 5.773 1 94.62 189 LEU A CA 1
ATOM 1378 C C . LEU A 1 189 ? 7.461 -3.182 5.887 1 94.62 189 LEU A C 1
ATOM 1380 O O . LEU A 1 189 ? 7.523 -2.334 4.996 1 94.62 189 LEU A O 1
ATOM 1384 N N . SER A 1 190 ? 6.727 -2.916 7.004 1 96.75 190 SER A N 1
ATOM 1385 C CA . SER A 1 190 ? 5.785 -1.8 7.035 1 96.75 190 SER A CA 1
ATOM 1386 C C . SER A 1 190 ? 6.133 -0.822 8.156 1 96.75 190 SER A C 1
ATOM 1388 O O . SER A 1 190 ? 5.574 0.275 8.219 1 96.75 190 SER A O 1
ATOM 1390 N N . TRP A 1 191 ? 7.105 -1.057 8.977 1 96.81 191 TRP A N 1
ATOM 1391 C CA . TRP A 1 191 ? 7.383 -0.275 10.172 1 96.81 191 TRP A CA 1
ATOM 1392 C C . TRP A 1 191 ? 7.852 1.131 9.812 1 96.81 191 TRP A C 1
ATOM 1394 O O . TRP A 1 191 ? 7.672 2.07 10.586 1 96.81 191 TRP A O 1
ATOM 1404 N N . PRO A 1 192 ? 8.461 1.375 8.664 1 94.44 192 PRO A N 1
ATOM 1405 C CA . PRO A 1 192 ? 9 2.709 8.406 1 94.44 192 PRO A CA 1
ATOM 1406 C C . PRO A 1 192 ? 7.926 3.789 8.359 1 94.44 192 PRO A C 1
ATOM 1408 O O . PRO A 1 192 ? 8.188 4.941 8.711 1 94.44 192 PRO A O 1
ATOM 1411 N N . VAL A 1 193 ? 6.762 3.436 7.957 1 92.44 193 VAL A N 1
ATOM 1412 C CA . VAL A 1 193 ? 5.695 4.43 7.891 1 92.44 193 VAL A CA 1
ATOM 1413 C C . VAL A 1 193 ? 5.355 4.922 9.297 1 92.44 193 VAL A C 1
ATOM 1415 O O . VAL A 1 193 ? 5.297 6.129 9.539 1 92.44 193 VAL A O 1
ATOM 1418 N N . ALA A 1 194 ? 5.176 3.992 10.156 1 96 194 ALA A N 1
ATOM 1419 C CA . ALA A 1 194 ? 4.922 4.359 11.547 1 96 194 ALA A CA 1
ATOM 1420 C C . ALA A 1 194 ? 6.102 5.133 12.133 1 96 194 ALA A C 1
ATOM 1422 O O . ALA A 1 194 ? 5.91 6.059 12.922 1 96 194 ALA A O 1
ATOM 1423 N N . MET A 1 195 ? 7.285 4.742 11.742 1 96.19 195 MET A N 1
ATOM 1424 C CA . MET A 1 195 ? 8.484 5.426 12.203 1 96.19 195 MET A CA 1
ATOM 1425 C C . MET A 1 195 ? 8.484 6.891 11.781 1 96.19 195 MET A C 1
ATOM 1427 O O . MET A 1 195 ? 8.75 7.773 12.594 1 96.19 195 MET A O 1
ATOM 1431 N N . ARG A 1 196 ? 8.133 7.105 10.609 1 90.81 196 ARG A N 1
ATOM 1432 C CA . ARG A 1 196 ? 8.148 8.461 10.078 1 90.81 196 ARG A CA 1
ATOM 1433 C C . ARG A 1 196 ? 7.094 9.328 10.758 1 90.81 196 ARG A C 1
ATOM 1435 O O . ARG A 1 196 ? 7.344 10.5 11.062 1 90.81 196 ARG A O 1
ATOM 1442 N N . ILE A 1 197 ? 5.941 8.797 10.945 1 90.75 197 ILE A N 1
ATOM 1443 C CA . ILE A 1 197 ? 4.871 9.523 11.609 1 90.75 197 ILE A CA 1
ATOM 1444 C C . ILE A 1 197 ? 5.289 9.867 13.039 1 90.75 197 ILE A C 1
ATOM 1446 O O . ILE A 1 197 ? 5.191 11.016 13.469 1 90.75 197 ILE A O 1
ATOM 1450 N N . MET A 1 198 ? 5.84 8.867 13.703 1 94.75 198 MET A N 1
ATOM 1451 C CA . MET A 1 198 ? 6.266 9.07 15.086 1 94.75 198 MET A CA 1
ATOM 1452 C C . MET A 1 198 ? 7.449 10.031 15.156 1 94.75 198 MET A C 1
ATOM 1454 O O . MET A 1 198 ? 7.52 10.875 16.047 1 94.75 198 MET A O 1
ATOM 1458 N N . ARG A 1 199 ? 8.344 9.859 14.258 1 93.69 199 ARG A N 1
ATOM 1459 C CA . ARG A 1 199 ? 9.5 10.742 14.203 1 93.69 199 ARG A CA 1
ATOM 1460 C C . ARG A 1 199 ? 9.07 12.195 14.023 1 93.69 199 ARG A C 1
ATOM 1462 O O . ARG A 1 199 ? 9.555 13.078 14.734 1 93.69 199 ARG A O 1
ATOM 1469 N N . SER A 1 200 ? 8.227 12.422 13.125 1 89.5 200 SER A N 1
ATOM 1470 C CA . SER A 1 200 ? 7.75 13.773 12.852 1 89.5 200 SER A CA 1
ATOM 1471 C C . SER A 1 200 ? 7.047 14.367 14.07 1 89.5 200 SER A C 1
ATOM 1473 O O . SER A 1 200 ? 7.27 15.531 14.406 1 89.5 200 SER A O 1
ATOM 1475 N N . ALA A 1 201 ? 6.203 13.57 14.672 1 91.62 201 ALA A N 1
ATOM 1476 C CA . ALA A 1 201 ? 5.508 14.023 15.875 1 91.62 201 ALA A CA 1
ATOM 1477 C C . ALA A 1 201 ? 6.492 14.32 17 1 91.62 201 ALA A C 1
ATOM 1479 O O . ALA A 1 201 ? 6.324 15.297 17.75 1 91.62 201 ALA A O 1
ATOM 1480 N N . THR A 1 202 ? 7.492 13.508 17.109 1 93.25 202 THR A N 1
ATOM 1481 C CA . THR A 1 202 ? 8.5 13.664 18.156 1 93.25 202 THR A CA 1
ATOM 1482 C C . THR A 1 202 ? 9.32 14.93 17.938 1 93.25 202 THR A C 1
ATOM 1484 O O . THR A 1 202 ? 9.648 15.633 18.891 1 93.25 202 THR A O 1
ATOM 1487 N N . LEU A 1 203 ? 9.656 15.258 16.766 1 90.5 203 LEU A N 1
ATOM 1488 C CA . LEU A 1 203 ? 10.422 16.453 16.422 1 90.5 203 LEU A CA 1
ATOM 1489 C C . LEU A 1 203 ? 9.68 17.719 16.844 1 90.5 203 LEU A C 1
ATOM 1491 O O . LEU A 1 203 ? 10.297 18.672 17.312 1 90.5 203 LEU A O 1
ATOM 1495 N N . VAL A 1 204 ? 8.445 17.656 16.734 1 88.06 204 VAL A N 1
ATOM 1496 C CA . VAL A 1 204 ? 7.621 18.797 17.125 1 88.06 204 VAL A CA 1
ATOM 1497 C C . VAL A 1 204 ? 7.473 18.828 18.641 1 88.06 204 VAL A C 1
ATOM 1499 O O . VAL A 1 204 ? 7.637 19.891 19.266 1 88.06 204 VAL A O 1
ATOM 1502 N N . ALA A 1 205 ? 7.207 17.719 19.188 1 89.69 205 ALA A N 1
ATOM 1503 C CA . ALA A 1 205 ? 6.93 17.625 20.625 1 89.69 205 ALA A CA 1
ATOM 1504 C C . ALA A 1 205 ? 8.164 17.984 21.438 1 89.69 205 ALA A C 1
ATOM 1506 O O . ALA A 1 205 ? 8.055 18.531 22.547 1 89.69 205 ALA A O 1
ATOM 1507 N N . LYS A 1 206 ? 9.273 17.656 20.922 1 90.88 206 LYS A N 1
ATOM 1508 C CA . LYS A 1 206 ? 10.508 17.875 21.672 1 90.88 206 LYS A CA 1
ATOM 1509 C C . LYS A 1 206 ? 10.805 19.375 21.828 1 90.88 206 LYS A C 1
ATOM 1511 O O . LYS A 1 206 ? 11.594 19.766 22.688 1 90.88 206 LYS A O 1
ATOM 1516 N N . GLN A 1 207 ? 10.125 20.188 21.031 1 89.75 207 GLN A N 1
ATOM 1517 C CA . GLN A 1 207 ? 10.344 21.625 21.062 1 89.75 207 GLN A CA 1
ATOM 1518 C C . GLN A 1 207 ? 9.383 22.312 22.047 1 89.75 207 GLN A C 1
ATOM 1520 O O . GLN A 1 207 ? 9.492 23.516 22.281 1 89.75 207 GLN A O 1
ATOM 1525 N N . LEU A 1 208 ? 8.547 21.5 22.578 1 89.56 208 LEU A N 1
ATOM 1526 C CA . LEU A 1 208 ? 7.586 22.078 23.516 1 89.56 208 LEU A CA 1
ATOM 1527 C C . LEU A 1 208 ? 8.281 22.5 24.812 1 89.56 208 LEU A C 1
ATOM 1529 O O . LEU A 1 208 ? 9.211 21.844 25.266 1 89.56 208 LEU A O 1
ATOM 1533 N N . ASP A 1 209 ? 7.777 23.578 25.391 1 89.25 209 ASP A N 1
ATOM 1534 C CA . ASP A 1 209 ? 8.414 24.219 26.547 1 89.25 209 ASP A CA 1
ATOM 1535 C C . ASP A 1 209 ? 8.508 23.266 27.734 1 89.25 209 ASP A C 1
ATOM 1537 O O . ASP A 1 209 ? 9.523 23.234 28.438 1 89.25 209 ASP A O 1
ATOM 1541 N N . TYR A 1 210 ? 7.5 22.5 28.016 1 86.38 210 TYR A N 1
ATOM 1542 C CA . TYR A 1 210 ? 7.516 21.625 29.172 1 86.38 210 TYR A CA 1
ATOM 1543 C C . TYR A 1 210 ? 8.508 20.484 28.984 1 86.38 210 TYR A C 1
ATOM 1545 O O . TYR A 1 210 ? 9.07 19.984 29.969 1 86.38 210 TYR A O 1
ATOM 1553 N N . VAL A 1 211 ? 8.742 20.109 27.781 1 88.94 211 VAL A N 1
ATOM 1554 C CA . VAL A 1 211 ? 9.727 19.078 27.516 1 88.94 211 VAL A CA 1
ATOM 1555 C C . VAL A 1 211 ? 11.133 19.625 27.703 1 88.94 211 VAL A C 1
ATOM 1557 O O . VAL A 1 211 ? 11.977 18.984 28.328 1 88.94 211 VAL A O 1
ATOM 1560 N N . LYS A 1 212 ? 11.328 20.812 27.219 1 89.94 212 LYS A N 1
ATOM 1561 C CA . LYS A 1 212 ? 12.617 21.469 27.406 1 89.94 212 LYS A CA 1
ATOM 1562 C C . LYS A 1 212 ? 12.906 21.719 28.875 1 89.94 212 LYS A C 1
ATOM 1564 O O . LYS A 1 212 ? 14.039 21.562 29.328 1 89.94 212 LYS A O 1
ATOM 1569 N N . ALA A 1 213 ? 11.828 22.156 29.516 1 91.31 213 ALA A N 1
ATOM 1570 C CA . ALA A 1 213 ? 11.953 22.391 30.953 1 91.31 213 ALA A CA 1
ATOM 1571 C C . ALA A 1 213 ? 12.328 21.125 31.688 1 91.31 213 ALA A C 1
ATOM 1573 O O . ALA A 1 213 ? 13.172 21.141 32.594 1 91.31 213 ALA A O 1
ATOM 1574 N N . ALA A 1 214 ? 11.719 20.031 31.328 1 91 214 ALA A N 1
ATOM 1575 C CA . ALA A 1 214 ? 12.016 18.75 31.969 1 91 214 ALA A CA 1
ATOM 1576 C C . ALA A 1 214 ? 13.461 18.328 31.719 1 91 214 ALA A C 1
ATOM 1578 O O . ALA A 1 214 ? 14.133 17.828 32.625 1 91 214 ALA A O 1
ATOM 1579 N N . ARG A 1 215 ? 13.93 18.547 30.562 1 88.81 215 ARG A N 1
ATOM 1580 C CA . ARG A 1 215 ? 15.32 18.25 30.219 1 88.81 215 ARG A CA 1
ATOM 1581 C C . ARG A 1 215 ? 16.281 19.141 31 1 88.81 215 ARG A C 1
ATOM 1583 O O . ARG A 1 215 ? 17.328 18.688 31.453 1 88.81 215 ARG A O 1
ATOM 1590 N N . GLY A 1 216 ? 15.852 20.391 31.094 1 91.69 216 GLY A N 1
ATOM 1591 C CA . GLY A 1 216 ? 16.656 21.344 31.844 1 91.69 216 GLY A CA 1
ATOM 1592 C C . GLY A 1 216 ? 16.75 21 33.312 1 91.69 216 GLY A C 1
ATOM 1593 O O . GLY A 1 216 ? 17.766 21.297 33.969 1 91.69 216 GLY A O 1
ATOM 1594 N N . LEU A 1 217 ? 15.734 20.344 33.812 1 92.94 217 LEU A N 1
ATOM 1595 C CA . LEU A 1 217 ? 15.68 19.969 35.219 1 92.94 217 LEU A CA 1
ATOM 1596 C C . LEU A 1 217 ? 16.391 18.641 35.438 1 92.94 217 LEU A C 1
ATOM 1598 O O . LEU A 1 217 ? 16.469 18.156 36.594 1 92.94 217 LEU A O 1
ATOM 1602 N N . GLY A 1 218 ? 16.891 17.984 34.438 1 90.25 218 GLY A N 1
ATOM 1603 C CA . GLY A 1 218 ? 17.719 16.797 34.562 1 90.25 218 GLY A CA 1
ATOM 1604 C C . GLY A 1 218 ? 16.922 15.508 34.438 1 90.25 218 GLY A C 1
ATOM 1605 O O . GLY A 1 218 ? 17.391 14.453 34.875 1 90.25 218 GLY A O 1
ATOM 1606 N N . ALA A 1 219 ? 15.734 15.625 34.031 1 90.62 219 ALA A N 1
ATOM 1607 C CA . ALA A 1 219 ? 14.953 14.406 33.875 1 90.62 219 ALA A CA 1
ATOM 1608 C C . ALA A 1 219 ? 15.648 13.438 32.938 1 90.62 219 ALA A C 1
ATOM 1610 O O . ALA A 1 219 ? 16.25 13.852 31.938 1 90.62 219 ALA A O 1
ATOM 1611 N N . SER A 1 220 ? 15.539 12.133 33.281 1 93.06 220 SER A N 1
ATOM 1612 C CA . SER A 1 220 ? 16.141 11.117 32.438 1 93.06 220 SER A CA 1
ATOM 1613 C C . SER A 1 220 ? 15.398 10.977 31.125 1 93.06 220 SER A C 1
ATOM 1615 O O . SER A 1 220 ? 14.211 11.305 31.047 1 93.06 220 SER A O 1
ATOM 1617 N N . THR A 1 221 ? 16.094 10.477 30.078 1 89.75 221 THR A N 1
ATOM 1618 C CA . THR A 1 221 ? 15.531 10.383 28.734 1 89.75 221 THR A CA 1
ATOM 1619 C C . THR A 1 221 ? 14.32 9.445 28.719 1 89.75 221 THR A C 1
ATOM 1621 O O . THR A 1 221 ? 13.281 9.781 28.156 1 89.75 221 THR A O 1
ATOM 1624 N N . PRO A 1 222 ? 14.398 8.258 29.344 1 91.75 222 PRO A N 1
ATOM 1625 C CA . PRO A 1 222 ? 13.219 7.387 29.344 1 91.75 222 PRO A CA 1
ATOM 1626 C C . PRO A 1 222 ? 12.016 8.023 30.031 1 91.75 222 PRO A C 1
ATOM 1628 O O . PRO A 1 222 ? 10.875 7.82 29.594 1 91.75 222 PRO A O 1
ATOM 1631 N N . ARG A 1 223 ? 12.242 8.812 30.984 1 90.94 223 ARG A N 1
ATOM 1632 C CA . ARG A 1 223 ? 11.156 9.5 31.672 1 90.94 223 ARG A CA 1
ATOM 1633 C C . ARG A 1 223 ? 10.539 10.57 30.781 1 90.94 223 ARG A C 1
ATOM 1635 O O . ARG A 1 223 ? 9.312 10.695 30.719 1 90.94 223 ARG A O 1
ATOM 1642 N N . ILE A 1 224 ? 11.406 11.305 30.141 1 91.75 224 ILE A N 1
ATOM 1643 C CA . ILE A 1 224 ? 10.93 12.352 29.234 1 91.75 224 ILE A CA 1
ATOM 1644 C C . ILE A 1 224 ? 10.102 11.727 28.125 1 91.75 224 ILE A C 1
ATOM 1646 O O . ILE A 1 224 ? 9.016 12.211 27.797 1 91.75 224 ILE A O 1
ATOM 1650 N N . VAL A 1 225 ? 10.594 10.648 27.609 1 90.62 225 VAL A N 1
ATOM 1651 C CA . VAL A 1 225 ? 9.953 10 26.469 1 90.62 225 VAL A CA 1
ATOM 1652 C C . VAL A 1 225 ? 8.617 9.398 26.906 1 90.62 225 VAL A C 1
ATOM 1654 O O . VAL A 1 225 ? 7.59 9.625 26.266 1 90.62 225 VAL A O 1
ATOM 1657 N N . LEU A 1 226 ? 8.562 8.688 28 1 90.69 226 LEU A N 1
ATOM 1658 C CA . LEU A 1 226 ? 7.391 7.922 28.406 1 90.69 226 LEU A CA 1
ATOM 1659 C C . LEU A 1 226 ? 6.336 8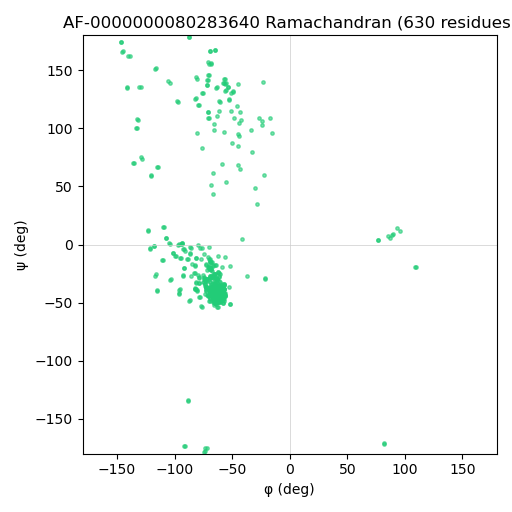.836 29.031 1 90.69 226 LEU A C 1
ATOM 1661 O O . LEU A 1 226 ? 5.137 8.609 28.859 1 90.69 226 LEU A O 1
ATOM 1665 N N . ARG A 1 227 ? 6.77 9.914 29.625 1 88 227 ARG A N 1
ATOM 1666 C CA . ARG A 1 227 ? 5.824 10.727 30.375 1 88 227 ARG A CA 1
ATOM 1667 C C . ARG A 1 227 ? 5.426 11.977 29.609 1 88 227 ARG A C 1
ATOM 1669 O O . ARG A 1 227 ? 4.301 12.461 29.734 1 88 227 ARG A O 1
ATOM 1676 N N . HIS A 1 228 ? 6.312 12.469 28.797 1 85.88 228 HIS A N 1
ATOM 1677 C CA . HIS A 1 228 ? 6.051 13.766 28.188 1 85.88 228 HIS A CA 1
ATOM 1678 C C . HIS A 1 228 ? 5.906 13.641 26.672 1 85.88 228 HIS A C 1
ATOM 1680 O O . HIS A 1 228 ? 5.008 14.242 26.078 1 85.88 228 HIS A O 1
ATOM 1686 N N . LEU A 1 229 ? 6.68 12.859 26.047 1 89.12 229 LEU A N 1
ATOM 1687 C CA . LEU A 1 229 ? 6.676 12.812 24.578 1 89.12 229 LEU A CA 1
ATOM 1688 C C . LEU A 1 229 ? 5.617 11.836 24.078 1 89.12 229 LEU A C 1
ATOM 1690 O O . LEU A 1 229 ? 4.777 12.203 23.25 1 89.12 229 LEU A O 1
ATOM 1694 N N . LEU A 1 230 ? 5.57 10.633 24.641 1 89.19 230 LEU A N 1
ATOM 1695 C CA . LEU A 1 230 ? 4.73 9.555 24.125 1 89.19 230 LEU A CA 1
ATOM 1696 C C . LEU A 1 230 ? 3.256 9.945 24.188 1 89.19 230 LEU A C 1
ATOM 1698 O O . LEU A 1 230 ? 2.531 9.805 23.203 1 89.19 230 LEU A O 1
ATOM 1702 N N . PRO A 1 231 ? 2.789 10.461 25.297 1 84.12 231 PRO A N 1
ATOM 1703 C CA . PRO A 1 231 ? 1.372 10.828 25.375 1 84.12 231 PRO A CA 1
ATOM 1704 C C . PRO A 1 231 ? 0.978 11.883 24.359 1 84.12 231 PRO A C 1
ATOM 1706 O O . PRO A 1 231 ? -0.178 11.938 23.922 1 84.12 231 PRO A O 1
ATOM 1709 N N . ASN A 1 232 ? 1.954 12.695 23.922 1 82.75 232 ASN A N 1
ATOM 1710 C CA . ASN A 1 232 ? 1.666 13.789 23 1 82.75 232 ASN A CA 1
ATOM 1711 C C . ASN A 1 232 ? 1.897 13.391 21.547 1 82.75 232 ASN A C 1
ATOM 1713 O O . ASN A 1 232 ? 1.484 14.094 20.625 1 82.75 232 ASN A O 1
ATOM 1717 N N . THR A 1 233 ? 2.488 12.312 21.344 1 90.12 233 THR A N 1
ATOM 1718 C CA . THR A 1 233 ? 2.879 11.961 19.984 1 90.12 233 THR A CA 1
ATOM 1719 C C . THR A 1 233 ? 2.176 10.688 19.531 1 90.12 233 THR A C 1
ATOM 1721 O O . THR A 1 233 ? 2.258 10.312 18.359 1 90.12 233 THR A O 1
ATOM 1724 N N . ILE A 1 234 ? 1.359 10.062 20.375 1 88.75 234 ILE A N 1
ATOM 1725 C CA . ILE A 1 234 ? 0.804 8.742 20.078 1 88.75 234 ILE A CA 1
ATOM 1726 C C . ILE A 1 234 ? -0.421 8.891 19.188 1 88.75 234 ILE A C 1
ATOM 1728 O O . ILE A 1 234 ? -0.763 7.973 18.438 1 88.75 234 ILE A O 1
ATOM 1732 N N . ALA A 1 235 ? -1.132 10.031 19.188 1 85.56 235 ALA A N 1
ATOM 1733 C CA . ALA A 1 235 ? -2.418 10.219 18.531 1 85.56 235 ALA A CA 1
ATOM 1734 C C . ALA A 1 235 ? -2.293 9.977 17.016 1 85.56 235 ALA A C 1
ATOM 1736 O O . ALA A 1 235 ? -3.031 9.172 16.453 1 85.56 235 ALA A O 1
ATOM 1737 N N . PRO A 1 236 ? -1.303 10.594 16.359 1 87.56 236 PRO A N 1
ATOM 1738 C CA . PRO A 1 236 ? -1.206 10.391 14.914 1 87.56 236 PRO A CA 1
ATOM 1739 C C . PRO A 1 236 ? -0.884 8.945 14.547 1 87.56 236 PRO A C 1
ATOM 1741 O O . PRO A 1 236 ? -1.346 8.453 13.516 1 87.56 236 PRO A O 1
ATOM 1744 N N . VAL A 1 237 ? -0.157 8.297 15.336 1 93.44 237 VAL A N 1
ATOM 1745 C CA . VAL A 1 237 ? 0.236 6.926 15.039 1 93.44 237 VAL A CA 1
ATOM 1746 C C . VAL A 1 237 ? -0.954 5.992 15.242 1 93.44 237 VAL A C 1
ATOM 1748 O O . VAL A 1 237 ? -1.105 5 14.523 1 93.44 237 VAL A O 1
ATOM 1751 N N . LEU A 1 238 ? -1.771 6.344 16.219 1 88.31 238 LEU A N 1
ATOM 1752 C CA . LEU A 1 238 ? -2.953 5.523 16.453 1 88.31 238 LEU A CA 1
ATOM 1753 C C . LEU A 1 238 ? -3.939 5.648 15.305 1 88.31 238 LEU A C 1
ATOM 1755 O O . LEU A 1 238 ? -4.594 4.672 14.93 1 88.31 238 LEU A O 1
ATOM 1759 N N . VAL A 1 239 ? -4.059 6.871 14.789 1 86 239 VAL A N 1
ATOM 1760 C CA . VAL A 1 239 ? -4.891 7.07 13.609 1 86 239 VAL A CA 1
ATOM 1761 C C . VAL A 1 239 ? -4.379 6.203 12.461 1 86 239 VAL A C 1
ATOM 1763 O O . VAL A 1 239 ? -5.152 5.48 11.828 1 86 239 VAL A O 1
ATOM 1766 N N . TYR A 1 240 ? -3.117 6.23 12.258 1 91.94 240 TYR A N 1
ATOM 1767 C CA . TYR A 1 240 ? -2.496 5.406 11.227 1 91.94 240 TYR A CA 1
ATOM 1768 C C . TYR A 1 240 ? -2.729 3.924 11.508 1 91.94 240 TYR A C 1
ATOM 1770 O O . TYR A 1 240 ? -2.975 3.145 10.578 1 91.94 240 TYR A O 1
ATOM 1778 N N . GLY A 1 241 ? -2.627 3.521 12.727 1 95.31 241 GLY A N 1
ATOM 1779 C CA . GLY A 1 241 ? -2.803 2.127 13.102 1 95.31 241 GLY A CA 1
ATOM 1780 C C . GLY A 1 241 ? -4.148 1.562 12.688 1 95.31 241 GLY A C 1
ATOM 1781 O O . GLY A 1 241 ? -4.234 0.42 12.234 1 95.31 241 GLY A O 1
ATOM 1782 N N . THR A 1 242 ? -5.16 2.348 12.797 1 90.56 242 THR A N 1
ATOM 1783 C CA . THR A 1 242 ? -6.492 1.88 12.438 1 90.56 242 THR A CA 1
ATOM 1784 C C . THR A 1 242 ? -6.594 1.648 10.93 1 90.56 242 THR A C 1
ATOM 1786 O O . THR A 1 242 ? -7.125 0.629 10.484 1 90.56 242 THR A O 1
ATOM 1789 N N . ILE A 1 243 ? -6.07 2.529 10.227 1 86.56 243 ILE A N 1
ATOM 1790 C CA . ILE A 1 243 ? -6.086 2.418 8.773 1 86.56 243 ILE A CA 1
ATOM 1791 C C . ILE A 1 243 ? -5.195 1.256 8.336 1 86.56 243 ILE A C 1
ATOM 1793 O O . ILE A 1 243 ? -5.59 0.447 7.488 1 86.56 243 ILE A O 1
ATOM 1797 N N . ALA A 1 244 ? -4.055 1.187 8.984 1 95.12 244 ALA A N 1
ATOM 1798 C CA . ALA A 1 244 ? -3.092 0.138 8.656 1 95.12 244 ALA A CA 1
ATOM 1799 C C . ALA A 1 244 ? -3.672 -1.245 8.938 1 95.12 244 ALA A C 1
ATOM 1801 O O . ALA A 1 244 ? -3.381 -2.205 8.227 1 95.12 244 ALA A O 1
ATOM 1802 N N . LEU A 1 245 ? -4.441 -1.31 9.977 1 96.44 245 LEU A N 1
ATOM 1803 C CA . LEU A 1 245 ? -5.031 -2.596 10.32 1 96.44 245 LEU A CA 1
ATOM 1804 C C . LEU A 1 245 ? -5.867 -3.143 9.172 1 96.44 245 LEU A C 1
ATOM 1806 O O . LEU A 1 245 ? -5.719 -4.305 8.789 1 96.44 245 LEU A O 1
ATOM 1810 N N . GLY A 1 246 ? -6.738 -2.344 8.664 1 92.94 246 GLY A N 1
ATOM 1811 C CA . GLY A 1 246 ? -7.492 -2.754 7.488 1 92.94 246 GLY A CA 1
ATOM 1812 C C . GLY A 1 246 ? -6.605 -3.146 6.32 1 92.94 246 GLY A C 1
ATOM 1813 O O . GLY A 1 246 ? -6.836 -4.176 5.68 1 92.94 246 GLY A O 1
ATOM 1814 N N . ALA A 1 247 ? -5.617 -2.373 6.09 1 92.31 247 ALA A N 1
ATOM 1815 C CA . ALA A 1 247 ? -4.695 -2.639 4.992 1 92.31 247 ALA A CA 1
ATOM 1816 C C . ALA A 1 247 ? -3.967 -3.963 5.195 1 92.31 247 ALA A C 1
ATOM 1818 O O . ALA A 1 247 ? -3.707 -4.688 4.23 1 92.31 247 ALA A O 1
ATOM 1819 N N . PHE A 1 248 ? -3.582 -4.27 6.414 1 97.06 248 PHE A N 1
ATOM 1820 C CA . PHE A 1 248 ? -2.816 -5.48 6.691 1 97.06 248 PHE A CA 1
ATOM 1821 C C . PHE A 1 248 ? -3.697 -6.719 6.574 1 97.06 248 PHE A C 1
ATOM 1823 O O . PHE A 1 248 ? -3.217 -7.797 6.215 1 97.06 248 PHE A O 1
ATOM 1830 N N . ILE A 1 249 ? -4.957 -6.547 6.855 1 96.44 249 ILE A N 1
ATOM 1831 C CA . ILE A 1 249 ? -5.883 -7.637 6.562 1 96.44 249 ILE A CA 1
ATOM 1832 C C . ILE A 1 249 ? -5.91 -7.898 5.055 1 96.44 249 ILE A C 1
ATOM 1834 O O . ILE A 1 249 ? -5.867 -9.047 4.621 1 96.44 249 ILE A O 1
ATOM 1838 N N . GLY A 1 250 ? -5.988 -6.867 4.332 1 93 250 GLY A N 1
ATOM 1839 C CA . GLY A 1 250 ? -5.891 -7 2.885 1 93 250 GLY A CA 1
ATOM 1840 C C . GLY A 1 250 ? -4.586 -7.621 2.43 1 93 250 GLY A C 1
ATOM 1841 O O . GLY A 1 250 ? -4.57 -8.445 1.516 1 93 250 GLY A O 1
ATOM 1842 N N . ALA A 1 251 ? -3.496 -7.188 3.051 1 93.81 251 ALA A N 1
ATOM 1843 C CA . ALA A 1 251 ? -2.184 -7.746 2.734 1 93.81 251 ALA A CA 1
ATOM 1844 C C . ALA A 1 251 ? -2.137 -9.242 3.023 1 93.81 251 ALA A C 1
ATOM 1846 O O . ALA A 1 251 ? -1.563 -10.016 2.25 1 93.81 251 ALA A O 1
ATOM 1847 N N . GLU A 1 252 ? -2.705 -9.586 4.133 1 95.44 252 GLU A N 1
ATOM 1848 C CA . GLU A 1 252 ? -2.799 -11.008 4.461 1 95.44 252 GLU A CA 1
ATOM 1849 C C . GLU A 1 252 ? -3.541 -11.773 3.373 1 95.44 252 GLU A C 1
ATOM 1851 O O . GLU A 1 252 ? -3.1 -12.852 2.953 1 95.44 252 GLU A O 1
ATOM 1856 N N . ALA A 1 253 ? -4.648 -11.242 2.959 1 93.19 253 ALA A N 1
ATOM 1857 C CA . ALA A 1 253 ? -5.426 -11.898 1.91 1 93.19 253 ALA A CA 1
ATOM 1858 C C . ALA A 1 253 ? -4.621 -12 0.617 1 93.19 253 ALA A C 1
ATOM 1860 O O . ALA A 1 253 ? -4.684 -13.016 -0.08 1 93.19 253 ALA A O 1
ATOM 1861 N N . THR A 1 254 ? -3.902 -11.016 0.363 1 88.5 254 THR A N 1
ATOM 1862 C CA . THR A 1 254 ? -3.076 -10.984 -0.838 1 88.5 254 THR A CA 1
ATOM 1863 C C . THR A 1 254 ? -1.989 -12.055 -0.772 1 88.5 254 THR A C 1
ATOM 1865 O O . THR A 1 254 ? -1.784 -12.797 -1.733 1 88.5 254 THR A O 1
ATOM 1868 N N . LEU A 1 255 ? -1.313 -12.117 0.288 1 89.44 255 LEU A N 1
ATOM 1869 C CA . LEU A 1 255 ? -0.236 -13.094 0.45 1 89.44 255 LEU A CA 1
ATOM 1870 C C . LEU A 1 255 ? -0.781 -14.516 0.441 1 89.44 255 LEU A C 1
ATOM 1872 O O . LEU A 1 255 ? -0.132 -15.43 -0.071 1 89.44 255 LEU A O 1
ATOM 1876 N N . ALA A 1 256 ? -1.934 -14.688 1.033 1 91.06 256 ALA A N 1
ATOM 1877 C CA . ALA A 1 256 ? -2.586 -15.992 0.97 1 91.06 256 ALA A CA 1
ATOM 1878 C C . ALA A 1 256 ? -2.947 -16.359 -0.467 1 91.06 256 ALA A C 1
ATOM 1880 O O . ALA A 1 256 ? -2.754 -17.5 -0.892 1 91.06 256 ALA A O 1
ATOM 1881 N N . TYR A 1 257 ? -3.457 -15.414 -1.104 1 84.94 257 TYR A N 1
ATOM 1882 C CA . TYR A 1 257 ? -3.811 -15.617 -2.506 1 84.94 257 TYR A CA 1
ATOM 1883 C C . TYR A 1 257 ? -2.598 -16.062 -3.312 1 84.94 257 TYR A C 1
ATOM 1885 O O . TYR A 1 257 ? -2.721 -16.891 -4.227 1 84.94 257 TYR A O 1
ATOM 1893 N N . LEU A 1 258 ? -1.467 -15.586 -2.959 1 79.38 258 LEU A N 1
ATOM 1894 C CA . LEU A 1 258 ? -0.228 -15.891 -3.666 1 79.38 258 LEU A CA 1
ATOM 1895 C C . LEU A 1 258 ? 0.333 -17.234 -3.223 1 79.38 258 LEU A C 1
ATOM 1897 O O . LEU A 1 258 ? 1.298 -17.734 -3.807 1 79.38 258 LEU A O 1
ATOM 1901 N N . GLY A 1 259 ? -0.224 -17.734 -2.172 1 82.44 259 GLY A N 1
ATOM 1902 C CA . GLY A 1 259 ? 0.202 -19.047 -1.706 1 82.44 259 GLY A CA 1
ATOM 1903 C C . GLY A 1 259 ? 1.399 -18.984 -0.776 1 82.44 259 GLY A C 1
ATOM 1904 O O . GLY A 1 259 ? 1.97 -20.016 -0.425 1 82.44 259 GLY A O 1
ATOM 1905 N N . VAL A 1 260 ? 1.813 -17.75 -0.417 1 83.62 260 VAL A N 1
ATOM 1906 C CA . VAL A 1 260 ? 3.02 -17.641 0.398 1 83.62 260 VAL A CA 1
ATOM 1907 C C . VAL A 1 260 ? 2.654 -17.188 1.81 1 83.62 260 VAL A C 1
ATOM 1909 O O . VAL A 1 260 ? 3.482 -17.25 2.723 1 83.62 260 VAL A O 1
ATOM 1912 N N . GLY A 1 261 ? 1.454 -16.719 1.988 1 90.94 261 GLY A N 1
ATOM 1913 C CA . GLY A 1 261 ? 1.011 -16.25 3.291 1 90.94 261 GLY A CA 1
ATOM 1914 C C . GLY A 1 261 ? 0.405 -17.344 4.148 1 90.94 261 GLY A C 1
ATOM 1915 O O . GLY A 1 261 ? 0.984 -18.422 4.285 1 90.94 261 GLY A O 1
ATOM 1916 N N . VAL A 1 262 ? -0.699 -16.984 4.703 1 91.81 262 VAL A N 1
ATOM 1917 C CA . VAL A 1 262 ? -1.457 -17.969 5.469 1 91.81 262 VAL A CA 1
ATOM 1918 C C . VAL A 1 262 ? -1.93 -19.094 4.543 1 91.81 262 VAL A C 1
ATOM 1920 O O . VAL A 1 262 ? -2.369 -18.828 3.42 1 91.81 262 VAL A O 1
ATOM 1923 N N . ARG A 1 263 ? -1.777 -20.266 4.984 1 91.5 263 ARG A N 1
ATOM 1924 C CA . ARG A 1 263 ? -2.102 -21.438 4.188 1 91.5 263 ARG A CA 1
ATOM 1925 C C . ARG A 1 263 ? -2.654 -22.562 5.066 1 91.5 263 ARG A C 1
ATOM 1927 O O . ARG A 1 263 ? -2.578 -22.484 6.293 1 91.5 263 ARG A O 1
ATOM 1934 N N . PRO A 1 264 ? -3.232 -23.531 4.297 1 89.06 264 PRO A N 1
ATOM 1935 C CA . PRO A 1 264 ? -3.66 -24.672 5.105 1 89.06 264 PRO A CA 1
ATOM 1936 C C . PRO A 1 264 ? -2.533 -25.234 5.965 1 89.06 264 PRO A C 1
ATOM 1938 O O . PRO A 1 264 ? -1.373 -25.25 5.543 1 89.06 264 PRO A O 1
ATOM 1941 N N . PRO A 1 265 ? -2.922 -25.5 7.238 1 91.19 265 PRO A N 1
ATOM 1942 C CA . PRO A 1 265 ? -4.25 -25.859 7.742 1 91.19 265 PRO A CA 1
ATOM 1943 C C . PRO A 1 265 ? -5.012 -24.656 8.297 1 91.19 265 PRO A C 1
ATOM 1945 O O . PRO A 1 265 ? -6.152 -24.812 8.75 1 91.19 265 PRO A O 1
ATOM 1948 N N . VAL A 1 266 ? -4.453 -23.531 8.273 1 93.31 266 VAL A N 1
ATOM 1949 C CA . VAL A 1 266 ? -5.129 -22.344 8.789 1 93.31 266 VAL A CA 1
ATOM 1950 C C . VAL A 1 266 ? -6.195 -21.891 7.797 1 93.31 266 VAL A C 1
ATOM 1952 O O . VAL A 1 266 ? -5.938 -21.812 6.59 1 93.31 266 VAL A O 1
ATOM 1955 N N . VAL A 1 267 ? -7.387 -21.672 8.367 1 95.25 267 VAL A N 1
ATOM 1956 C CA . VAL A 1 267 ? -8.461 -21.125 7.547 1 95.25 267 VAL A CA 1
ATOM 1957 C C . VAL A 1 267 ? -8.547 -19.609 7.754 1 95.25 267 VAL A C 1
ATOM 1959 O O . VAL A 1 267 ? -8.617 -19.141 8.891 1 95.25 267 VAL A O 1
ATOM 1962 N N . SER A 1 268 ? -8.453 -18.859 6.695 1 97.19 268 SER A N 1
ATOM 1963 C CA . SER A 1 268 ? -8.617 -17.406 6.684 1 97.19 268 SER A CA 1
ATOM 1964 C C . SER A 1 268 ? -9.391 -16.953 5.453 1 97.19 268 SER A C 1
ATOM 1966 O O . SER A 1 268 ? -9.602 -17.734 4.52 1 97.19 268 SER A O 1
ATOM 1968 N N . TRP A 1 269 ? -9.891 -15.781 5.508 1 97.06 269 TRP A N 1
ATOM 1969 C CA . TRP A 1 269 ? -10.586 -15.25 4.34 1 97.06 269 TRP A CA 1
ATOM 1970 C C . TRP A 1 269 ? -9.672 -15.25 3.119 1 97.06 269 TRP A C 1
ATOM 1972 O O . TRP A 1 269 ? -10.109 -15.547 2.006 1 97.06 269 TRP A O 1
ATOM 1982 N N . GLY A 1 270 ? -8.43 -14.938 3.371 1 94.25 270 GLY A N 1
ATOM 1983 C CA . GLY A 1 270 ? -7.461 -14.961 2.289 1 94.25 270 GLY A CA 1
ATOM 1984 C C . GLY A 1 270 ? -7.281 -16.328 1.672 1 94.25 270 GLY A C 1
ATOM 1985 O O . GLY A 1 270 ? -7.238 -16.469 0.448 1 94.25 270 GLY A O 1
ATOM 1986 N N . VAL A 1 271 ? -7.191 -17.328 2.449 1 94.69 271 VAL A N 1
ATOM 1987 C CA . VAL A 1 271 ? -7.043 -18.703 1.973 1 94.69 271 VAL A CA 1
ATOM 1988 C C . VAL A 1 271 ? -8.273 -19.109 1.167 1 94.69 271 VAL A C 1
ATOM 1990 O O . VAL A 1 271 ? -8.156 -19.734 0.114 1 94.69 271 VAL A O 1
ATOM 1993 N N . MET A 1 272 ? -9.398 -18.703 1.699 1 95.31 272 MET A N 1
ATOM 1994 C CA . MET A 1 272 ? -10.633 -19.031 0.994 1 95.31 272 MET A CA 1
ATOM 1995 C C . MET A 1 272 ? -10.672 -18.344 -0.374 1 95.31 272 MET A C 1
ATOM 1997 O O . MET A 1 272 ? -11.117 -18.953 -1.354 1 95.31 272 MET A O 1
ATOM 2001 N N . ILE A 1 273 ? -10.234 -17.172 -0.421 1 91.56 273 ILE A N 1
ATOM 2002 C CA . ILE A 1 273 ? -10.18 -16.438 -1.68 1 91.56 273 ILE A CA 1
ATOM 2003 C C . ILE A 1 273 ? -9.188 -17.109 -2.627 1 91.56 273 ILE A C 1
ATOM 2005 O O . ILE A 1 273 ? -9.461 -17.25 -3.82 1 91.56 273 ILE A O 1
ATOM 2009 N N . SER A 1 274 ? -8.062 -17.5 -2.094 1 89.5 274 SER A N 1
ATOM 2010 C CA . SER A 1 274 ? -7.07 -18.219 -2.881 1 89.5 274 SER A CA 1
ATOM 2011 C C . SER A 1 274 ? -7.656 -19.5 -3.484 1 89.5 274 SER A C 1
ATOM 2013 O O . SER A 1 274 ? -7.445 -19.781 -4.664 1 89.5 274 SER A O 1
ATOM 2015 N N . ASP A 1 275 ? -8.445 -20.188 -2.727 1 91.81 275 ASP A N 1
ATOM 2016 C CA . ASP A 1 275 ? -9.047 -21.453 -3.156 1 91.81 275 ASP A CA 1
ATOM 2017 C C . ASP A 1 275 ? -10.078 -21.219 -4.254 1 91.81 275 ASP A C 1
ATOM 2019 O O . ASP A 1 275 ? -10.328 -22.094 -5.078 1 91.81 275 ASP A O 1
ATOM 2023 N N . ALA A 1 276 ? -10.656 -20.094 -4.238 1 89.56 276 ALA A N 1
ATOM 2024 C CA . ALA A 1 276 ? -11.766 -19.781 -5.145 1 89.56 276 ALA A CA 1
ATOM 2025 C C . ALA A 1 276 ? -11.25 -19.25 -6.48 1 89.56 276 ALA A C 1
ATOM 2027 O O . ALA A 1 276 ? -12.016 -19.109 -7.434 1 89.56 276 ALA A O 1
ATOM 2028 N N . ARG A 1 277 ? -10 -19.016 -6.582 1 79.38 277 ARG A N 1
ATOM 2029 C CA . ARG A 1 277 ? -9.398 -18.281 -7.695 1 79.38 277 ARG A CA 1
ATOM 2030 C C . ARG A 1 277 ? -9.742 -18.953 -9.031 1 79.38 277 ARG A C 1
ATOM 2032 O O . ARG A 1 277 ? -10.125 -18.266 -9.984 1 79.38 277 ARG A O 1
ATOM 2039 N N . ASP A 1 278 ? -9.703 -20.234 -9.133 1 79.25 278 ASP A N 1
ATOM 2040 C CA . ASP A 1 278 ? -9.844 -20.938 -10.398 1 79.25 278 ASP A CA 1
ATOM 2041 C C . ASP A 1 278 ? -11.297 -21.344 -10.641 1 79.25 278 ASP A C 1
ATOM 2043 O O . ASP A 1 278 ? -11.617 -21.922 -11.68 1 79.25 278 ASP A O 1
ATOM 2047 N N . TYR A 1 279 ? -12.148 -21.016 -9.766 1 83.31 279 TYR A N 1
ATOM 2048 C CA . TYR A 1 279 ? -13.508 -21.531 -9.859 1 83.31 279 TYR A CA 1
ATOM 2049 C C . TYR A 1 279 ? -14.531 -20.406 -9.906 1 83.31 279 TYR A C 1
ATOM 2051 O O . TYR A 1 279 ? -15.734 -20.625 -9.773 1 83.31 279 TYR A O 1
ATOM 2059 N N . PHE A 1 280 ? -14.07 -19.25 -10.086 1 78.25 280 PHE A N 1
ATOM 2060 C CA . PHE A 1 280 ? -14.938 -18.078 -9.938 1 78.25 280 PHE A CA 1
ATOM 2061 C C . PHE A 1 280 ? -16.062 -18.109 -10.961 1 78.25 280 PHE A C 1
ATOM 2063 O O . PHE A 1 280 ? -17.188 -17.688 -10.664 1 78.25 280 PHE A O 1
ATOM 2070 N N . ARG A 1 281 ? -15.875 -18.578 -12.086 1 76 281 ARG A N 1
ATOM 2071 C CA . ARG A 1 281 ? -16.891 -18.562 -13.133 1 76 281 ARG A CA 1
ATOM 2072 C C . ARG A 1 281 ? -17.984 -19.594 -12.859 1 76 281 ARG A C 1
ATOM 2074 O O . ARG A 1 281 ? -19.141 -19.375 -13.188 1 76 281 ARG A O 1
ATOM 2081 N N . VAL A 1 282 ? -17.641 -20.641 -12.211 1 82.69 282 VAL A N 1
ATOM 2082 C CA . VAL A 1 282 ? -18.578 -21.75 -12 1 82.69 282 VAL A CA 1
ATOM 2083 C C . VAL A 1 282 ? -19.234 -21.609 -10.625 1 82.69 282 VAL A C 1
ATOM 2085 O O . VAL A 1 282 ? -20.422 -21.906 -10.469 1 82.69 282 VAL A O 1
ATOM 2088 N N . ILE A 1 283 ? -18.406 -21.188 -9.648 1 91.38 283 ILE A N 1
ATOM 2089 C CA . ILE A 1 283 ? -18.859 -21.109 -8.266 1 91.38 283 ILE A CA 1
ATOM 2090 C C . ILE A 1 283 ? -18.562 -19.734 -7.699 1 91.38 283 ILE A C 1
ATOM 2092 O O . ILE A 1 283 ? -17.797 -19.594 -6.75 1 91.38 283 ILE A O 1
ATOM 2096 N N . PRO A 1 284 ? -19.281 -18.703 -8.07 1 88.88 284 PRO A N 1
ATOM 2097 C CA . PRO A 1 284 ? -18.922 -17.344 -7.68 1 88.88 284 PRO A CA 1
ATOM 2098 C C . PRO A 1 284 ? -19.109 -17.094 -6.188 1 88.88 284 PRO A C 1
ATOM 2100 O O . PRO A 1 284 ? -18.406 -16.266 -5.605 1 88.88 284 PRO A O 1
ATOM 2103 N N . HIS A 1 285 ? -20 -17.812 -5.555 1 92.94 285 HIS A N 1
ATOM 2104 C CA . HIS A 1 285 ? -20.281 -17.562 -4.145 1 92.94 285 HIS A CA 1
ATOM 2105 C C . HIS A 1 285 ? -19.062 -17.906 -3.281 1 92.94 285 HIS A C 1
ATOM 2107 O O . HIS A 1 285 ? -18.891 -17.344 -2.201 1 92.94 285 HIS A O 1
ATOM 2113 N N . MET A 1 286 ? -18.25 -18.828 -3.713 1 91.75 286 MET A N 1
ATOM 2114 C CA . MET A 1 286 ? -17.094 -19.25 -2.947 1 91.75 286 MET A CA 1
ATOM 2115 C C . MET A 1 286 ? -16.078 -18.125 -2.818 1 91.75 286 MET A C 1
ATOM 2117 O O . MET A 1 286 ? -15.297 -18.078 -1.862 1 91.75 286 MET A O 1
ATOM 2121 N N . LEU A 1 287 ? -16.094 -17.203 -3.756 1 89 287 LEU A N 1
ATOM 2122 C CA . LEU A 1 287 ? -15.188 -16.062 -3.736 1 89 287 LEU A CA 1
ATOM 2123 C C . LEU A 1 287 ? -15.859 -14.844 -3.121 1 89 287 LEU A C 1
ATOM 2125 O O . LEU A 1 287 ? -15.258 -14.133 -2.316 1 89 287 LEU A O 1
ATOM 2129 N N . LEU A 1 288 ? -17.094 -14.586 -3.443 1 90.19 288 LEU A N 1
ATOM 2130 C CA . LEU A 1 288 ? -17.797 -13.336 -3.152 1 90.19 288 LEU A CA 1
ATOM 2131 C C . LEU A 1 288 ? -17.984 -13.156 -1.649 1 90.19 288 LEU A C 1
ATOM 2133 O O . LEU A 1 288 ? -17.844 -12.047 -1.134 1 90.19 288 LEU A O 1
ATOM 2137 N N . PHE A 1 289 ? -18.219 -14.188 -0.964 1 94.5 289 PHE A N 1
ATOM 2138 C CA . PHE A 1 289 ? -18.531 -14.031 0.45 1 94.5 289 PHE A CA 1
ATOM 2139 C C . PHE A 1 289 ? -17.281 -13.758 1.265 1 94.5 289 PHE A C 1
ATOM 2141 O O . PHE A 1 289 ? -17.203 -12.766 1.992 1 94.5 289 PHE A O 1
ATOM 2148 N N . PRO A 1 290 ? -16.234 -14.625 1.136 1 95.06 290 PRO A N 1
ATOM 2149 C CA . PRO A 1 290 ? -15.016 -14.25 1.869 1 95.06 290 PRO A CA 1
ATOM 2150 C C . PRO A 1 290 ? -14.453 -12.906 1.428 1 95.06 290 PRO A C 1
ATOM 2152 O O . PRO A 1 290 ? -13.969 -12.133 2.258 1 95.06 290 PRO A O 1
ATOM 2155 N N . ALA A 1 291 ? -14.516 -12.602 0.168 1 91.62 291 ALA A N 1
ATOM 2156 C CA . ALA A 1 291 ? -14.07 -11.305 -0.328 1 91.62 291 ALA A CA 1
ATOM 2157 C C . ALA A 1 291 ? -14.906 -10.172 0.26 1 91.62 291 ALA A C 1
ATOM 2159 O O . ALA A 1 291 ? -14.391 -9.094 0.559 1 91.62 291 ALA A O 1
ATOM 2160 N N . GLY A 1 292 ? -16.188 -10.422 0.333 1 93.31 292 GLY A N 1
ATOM 2161 C CA . GLY A 1 292 ? -17.078 -9.453 0.962 1 93.31 292 GLY A CA 1
ATOM 2162 C C . GLY A 1 292 ? -16.719 -9.172 2.408 1 93.31 292 GLY A C 1
ATOM 2163 O O . GLY A 1 292 ? -16.719 -8.016 2.838 1 93.31 292 GLY A O 1
ATOM 2164 N N . PHE A 1 293 ? -16.406 -10.195 3.107 1 96.62 293 PHE A N 1
ATOM 2165 C CA . PHE A 1 293 ? -16.031 -10.031 4.508 1 96.62 293 PHE A CA 1
ATOM 2166 C C . PHE A 1 293 ? -14.734 -9.25 4.637 1 96.62 293 PHE A C 1
ATOM 2168 O O . PHE A 1 293 ? -14.602 -8.391 5.512 1 96.62 293 PHE A O 1
ATOM 2175 N N . VAL A 1 294 ? -13.75 -9.523 3.785 1 94.94 294 VAL A N 1
ATOM 2176 C CA . VAL A 1 294 ? -12.508 -8.766 3.781 1 94.94 294 VAL A CA 1
ATOM 2177 C C . VAL A 1 294 ? -12.797 -7.293 3.51 1 94.94 294 VAL A C 1
ATOM 2179 O O . VAL A 1 294 ? -12.359 -6.414 4.258 1 94.94 294 VAL A O 1
ATOM 2182 N N . THR A 1 295 ? -13.609 -7.027 2.516 1 92.06 295 THR A N 1
ATOM 2183 C CA . THR A 1 295 ? -13.891 -5.664 2.08 1 92.06 295 THR A CA 1
ATOM 2184 C C . THR A 1 295 ? -14.648 -4.898 3.162 1 92.06 295 THR A C 1
ATOM 2186 O O . THR A 1 295 ? -14.305 -3.756 3.479 1 92.06 295 THR A O 1
ATOM 2189 N N . ILE A 1 296 ? -15.625 -5.496 3.713 1 94.56 296 ILE A N 1
ATOM 2190 C CA . ILE A 1 296 ? -16.438 -4.863 4.75 1 94.56 296 ILE A CA 1
ATOM 2191 C C . ILE A 1 296 ? -15.562 -4.555 5.965 1 94.56 296 ILE A C 1
ATOM 2193 O O . ILE A 1 296 ? -15.68 -3.486 6.566 1 94.56 296 ILE A O 1
ATOM 2197 N N . THR A 1 297 ? -14.727 -5.5 6.328 1 95.56 297 THR A N 1
ATOM 2198 C CA . THR A 1 297 ? -13.844 -5.316 7.477 1 95.56 297 THR A CA 1
ATOM 2199 C C . THR A 1 297 ? -12.852 -4.188 7.219 1 95.56 297 THR A C 1
ATOM 2201 O O . THR A 1 297 ? -12.664 -3.312 8.07 1 95.56 297 THR A O 1
ATOM 2204 N N . VAL A 1 298 ? -12.242 -4.199 6.074 1 92.5 298 VAL A N 1
ATOM 2205 C CA . VAL A 1 298 ? -11.297 -3.146 5.715 1 92.5 298 VAL A CA 1
ATOM 2206 C C . VAL A 1 298 ? -12.008 -1.795 5.703 1 92.5 298 VAL A C 1
ATOM 2208 O O . VAL A 1 298 ? -11.492 -0.813 6.246 1 92.5 298 VAL A O 1
ATOM 2211 N N . LEU A 1 299 ? -13.188 -1.746 5.141 1 90.19 299 LEU A N 1
ATOM 2212 C CA . LEU A 1 299 ? -13.977 -0.519 5.09 1 90.19 299 LEU A CA 1
ATOM 2213 C C . LEU A 1 299 ? -14.273 -0.007 6.496 1 90.19 299 LEU A C 1
ATOM 2215 O O . LEU A 1 299 ? -14.195 1.196 6.754 1 90.19 299 LEU A O 1
ATOM 2219 N N . ALA A 1 300 ? -14.641 -0.909 7.285 1 94.31 300 ALA A N 1
ATOM 2220 C CA . ALA A 1 300 ? -14.953 -0.536 8.656 1 94.31 300 ALA A CA 1
ATOM 2221 C C . ALA A 1 300 ? -13.75 0.098 9.352 1 94.31 300 ALA A C 1
ATOM 2223 O O . ALA A 1 300 ? -13.883 1.114 10.031 1 94.31 300 ALA A O 1
ATOM 2224 N N . PHE A 1 301 ? -12.609 -0.42 9.164 1 92.31 301 PHE A N 1
ATOM 2225 C CA . PHE A 1 301 ? -11.414 0.115 9.805 1 92.31 301 PHE A CA 1
ATOM 2226 C C . PHE A 1 301 ? -11 1.436 9.172 1 92.31 301 PHE A C 1
ATOM 2228 O O . PHE A 1 301 ? -10.516 2.34 9.852 1 92.31 301 PHE A O 1
ATOM 2235 N N . VAL A 1 302 ? -11.18 1.532 7.879 1 86 302 VAL A N 1
ATOM 2236 C CA . VAL A 1 302 ? -10.891 2.787 7.191 1 86 302 VAL A CA 1
ATOM 2237 C C . VAL A 1 302 ? -11.805 3.889 7.723 1 86 302 VAL A C 1
ATOM 2239 O O . VAL A 1 302 ? -11.344 4.984 8.047 1 86 302 VAL A O 1
ATOM 2242 N N . MET A 1 303 ? -13.055 3.564 7.863 1 87.5 303 MET A N 1
ATOM 2243 C CA . MET A 1 303 ? -14.031 4.531 8.359 1 87.5 303 MET A CA 1
ATOM 2244 C C . MET A 1 303 ? -13.734 4.902 9.812 1 87.5 303 MET A C 1
ATOM 2246 O O . MET A 1 303 ? -13.891 6.062 10.203 1 87.5 303 MET A O 1
ATOM 2250 N N . LEU A 1 304 ? -13.359 3.947 10.531 1 90 304 LEU A N 1
ATOM 2251 C CA . LEU A 1 304 ? -12.992 4.215 11.914 1 90 304 LEU A CA 1
ATOM 2252 C C . LEU A 1 304 ? -11.789 5.148 11.984 1 90 304 LEU A C 1
ATOM 2254 O O . LEU A 1 304 ? -11.773 6.098 12.773 1 90 304 LEU A O 1
ATOM 2258 N N . GLY A 1 305 ? -10.789 4.863 11.242 1 86.44 305 GLY A N 1
ATOM 2259 C CA . GLY A 1 305 ? -9.609 5.711 11.188 1 86.44 305 GLY A CA 1
ATOM 2260 C C . GLY A 1 305 ? -9.922 7.145 10.805 1 86.44 305 GLY A C 1
ATOM 2261 O O . GLY A 1 305 ? -9.406 8.086 11.414 1 86.44 305 GLY A O 1
ATOM 2262 N N . ASP A 1 306 ? -10.742 7.336 9.836 1 81.56 306 ASP A N 1
ATOM 2263 C CA . ASP A 1 306 ? -11.164 8.672 9.414 1 81.56 306 ASP A CA 1
ATOM 2264 C C . ASP A 1 306 ? -11.906 9.391 10.539 1 81.56 306 ASP A C 1
ATOM 2266 O O . ASP A 1 306 ? -11.727 10.594 10.734 1 81.56 306 ASP A O 1
ATOM 2270 N N . GLY A 1 307 ? -12.781 8.648 11.133 1 83.31 307 GLY A N 1
ATOM 2271 C CA . GLY A 1 307 ? -13.492 9.227 12.258 1 83.31 307 GLY A CA 1
ATOM 2272 C C . GLY A 1 307 ? -12.57 9.703 13.367 1 83.31 307 GLY A C 1
ATOM 2273 O O . GLY A 1 307 ? -12.742 10.805 13.898 1 83.31 307 GLY A O 1
ATOM 2274 N N . ILE A 1 308 ? -11.586 8.922 13.68 1 84.81 308 ILE A N 1
ATOM 2275 C CA . ILE A 1 308 ? -10.625 9.266 14.719 1 84.81 308 ILE A CA 1
ATOM 2276 C C . ILE A 1 308 ? -9.789 10.461 14.273 1 84.81 308 ILE A C 1
ATOM 2278 O O . ILE A 1 308 ? -9.523 11.375 15.062 1 84.81 308 ILE A O 1
ATOM 2282 N N . ARG A 1 309 ? -9.383 10.406 13.055 1 80.75 309 ARG A N 1
ATOM 2283 C CA . ARG A 1 309 ? -8.594 11.508 12.5 1 80.75 309 ARG A CA 1
ATOM 2284 C C . ARG A 1 309 ? -9.359 12.82 12.586 1 80.75 309 ARG A C 1
ATOM 2286 O O . ARG A 1 309 ? -8.805 13.844 13.008 1 80.75 309 ARG A O 1
ATOM 2293 N N . ASP A 1 310 ? -10.609 12.828 12.242 1 76.62 310 ASP A N 1
ATOM 2294 C CA . ASP A 1 310 ? -11.445 14.023 12.281 1 76.62 310 ASP A CA 1
ATOM 2295 C C . ASP A 1 310 ? -11.602 14.531 13.711 1 76.62 310 ASP A C 1
ATOM 2297 O O . ASP A 1 310 ? -11.625 15.742 13.945 1 76.62 310 ASP A O 1
ATOM 2301 N N . ALA A 1 311 ? -11.727 13.625 14.562 1 77.88 311 ALA A N 1
ATOM 2302 C CA . ALA A 1 311 ? -11.945 14 15.961 1 77.88 311 ALA A CA 1
ATOM 2303 C C . ALA A 1 311 ? -10.68 14.586 16.578 1 77.88 311 ALA A C 1
ATOM 2305 O O . ALA A 1 311 ? -10.75 15.422 17.469 1 77.88 311 ALA A O 1
ATOM 2306 N N . LEU A 1 312 ? -9.555 14.141 16.078 1 74.69 312 LEU A N 1
ATOM 2307 C CA . LEU A 1 312 ? -8.281 14.562 16.656 1 74.69 312 LEU A CA 1
ATOM 2308 C C . LEU A 1 312 ? -7.746 15.797 15.93 1 74.69 312 LEU A C 1
ATOM 2310 O O . LEU A 1 312 ? -6.812 16.453 16.406 1 74.69 312 LEU A O 1
ATOM 2314 N N . ASP A 1 313 ? -8.289 15.984 14.688 1 65.19 313 ASP A N 1
ATOM 2315 C CA . ASP A 1 313 ? -7.891 17.188 13.953 1 65.19 313 ASP A CA 1
ATOM 2316 C C . ASP A 1 313 ? -8.484 18.438 14.586 1 65.19 313 ASP A C 1
ATOM 2318 O O . ASP A 1 313 ? -9.711 18.594 14.648 1 65.19 313 ASP A O 1
ATOM 2322 N N . PRO A 1 314 ? -7.668 19.234 15.211 1 56.5 314 PRO A N 1
ATOM 2323 C CA . PRO A 1 314 ? -8.164 20.453 15.852 1 56.5 314 PRO A CA 1
ATOM 2324 C C . PRO A 1 314 ? -8.844 21.406 14.867 1 56.5 314 PRO A C 1
ATOM 2326 O O . PRO A 1 314 ? -9.719 22.188 15.258 1 56.5 314 PRO A O 1
ATOM 2329 N N . LYS A 1 315 ? -8.266 21.391 13.68 1 51.25 315 LYS A N 1
ATOM 2330 C CA . LYS A 1 315 ? -8.812 22.375 12.758 1 51.25 315 LYS A CA 1
ATOM 2331 C C . LYS A 1 315 ? -10.242 22 12.352 1 51.25 315 LYS A C 1
ATOM 2333 O O . LYS A 1 315 ? -10.984 22.859 11.859 1 51.25 315 LYS A O 1
ATOM 2338 N N . ALA A 1 316 ? -10.508 20.828 12.508 1 45.09 316 ALA A N 1
ATOM 2339 C CA . ALA A 1 316 ? -11.867 20.422 12.156 1 45.09 316 ALA A CA 1
ATOM 2340 C C . ALA A 1 316 ? -12.859 20.812 13.25 1 45.09 316 ALA A C 1
ATOM 2342 O O . ALA A 1 316 ? -14.062 20.609 13.102 1 45.09 316 ALA A O 1
ATOM 2343 N N . ARG A 1 317 ? -12.414 21.359 14.32 1 42.62 317 ARG A N 1
ATOM 2344 C CA . ARG A 1 317 ? -13.312 21.844 15.352 1 42.62 317 ARG A CA 1
ATOM 2345 C C . ARG A 1 317 ? -13.617 23.328 15.148 1 42.62 317 ARG A C 1
ATOM 2347 O O . ARG A 1 317 ? -12.758 24.094 14.695 1 42.62 317 ARG A O 1
ATOM 2354 N N . MET B 1 1 ? -10.305 81.938 48.812 1 24.2 1 MET B N 1
ATOM 2355 C CA . MET B 1 1 ? -10.602 82.188 47.406 1 24.2 1 MET B CA 1
ATOM 2356 C C . MET B 1 1 ? -9.703 81.375 46.5 1 24.2 1 MET B C 1
ATOM 2358 O O . MET B 1 1 ? -8.742 81.875 45.938 1 24.2 1 MET B O 1
ATOM 2362 N N . THR B 1 2 ? -9.258 80.125 46.906 1 26.42 2 THR B N 1
ATOM 2363 C CA . THR B 1 2 ? -8.188 79.25 46.375 1 26.42 2 THR B CA 1
ATOM 2364 C C . THR B 1 2 ? -8.484 78.812 44.938 1 26.42 2 THR B C 1
ATOM 2366 O O . THR B 1 2 ? -9.578 78.375 44.656 1 26.42 2 THR B O 1
ATOM 2369 N N . ASP B 1 3 ? -7.703 79.312 43.938 1 25.27 3 ASP B N 1
ATOM 2370 C CA . ASP B 1 3 ? -7.824 79.438 42.469 1 25.27 3 ASP B CA 1
ATOM 2371 C C . ASP B 1 3 ? -7.84 78.062 41.812 1 25.27 3 ASP B C 1
ATOM 2373 O O . ASP B 1 3 ? -6.934 77.25 42.031 1 25.27 3 ASP B O 1
ATOM 2377 N N . PRO B 1 4 ? -8.945 77.375 41.406 1 27.72 4 PRO B N 1
ATOM 2378 C CA . PRO B 1 4 ? -9.312 76.062 40.906 1 27.72 4 PRO B CA 1
ATOM 2379 C C . PRO B 1 4 ? -8.594 75.688 39.625 1 27.72 4 PRO B C 1
ATOM 2381 O O . PRO B 1 4 ? -8.766 74.562 39.125 1 27.72 4 PRO B O 1
ATOM 2384 N N . ASN B 1 5 ? -8.008 76.625 38.812 1 23.91 5 ASN B N 1
ATOM 2385 C CA . ASN B 1 5 ? -8.102 76.562 37.375 1 23.91 5 ASN B CA 1
ATOM 2386 C C . ASN B 1 5 ? -7.105 75.562 36.812 1 23.91 5 ASN B C 1
ATOM 2388 O O . ASN B 1 5 ? -6.918 75.5 35.594 1 23.91 5 ASN B O 1
ATOM 2392 N N . VAL B 1 6 ? -5.992 75.25 37.438 1 27.56 6 VAL B N 1
ATOM 2393 C CA . VAL B 1 6 ? -4.848 74.938 36.562 1 27.56 6 VAL B CA 1
ATOM 2394 C C . VAL B 1 6 ? -5.086 73.625 35.812 1 27.56 6 VAL B C 1
ATOM 2396 O O . VAL B 1 6 ? -4.918 72.562 36.406 1 27.56 6 VAL B O 1
ATOM 2399 N N . ALA B 1 7 ? -6.266 73.438 35.125 1 28.44 7 ALA B N 1
ATOM 2400 C CA . ALA B 1 7 ? -6.574 72.25 34.375 1 28.44 7 ALA B CA 1
ATOM 2401 C C . ALA B 1 7 ? -5.535 72 33.281 1 28.44 7 ALA B C 1
ATOM 2403 O O . ALA B 1 7 ? -5.422 72.812 32.344 1 28.44 7 ALA B O 1
ATOM 2404 N N . GLY B 1 8 ? -4.227 71.625 33.625 1 24.52 8 GLY B N 1
ATOM 2405 C CA . GLY B 1 8 ? -3.109 71.438 32.719 1 24.52 8 GLY B CA 1
ATOM 2406 C C . GLY B 1 8 ? -3.477 70.688 31.469 1 24.52 8 GLY B C 1
ATOM 2407 O O . GLY B 1 8 ? -4.285 69.75 31.531 1 24.52 8 GLY B O 1
ATOM 2408 N N . GLY B 1 9 ? -3.441 71.25 30.266 1 22.98 9 GLY B N 1
ATOM 2409 C CA . GLY B 1 9 ? -3.662 70.938 28.859 1 22.98 9 GLY B CA 1
ATOM 2410 C C . GLY B 1 9 ? -2.818 69.75 28.359 1 22.98 9 GLY B C 1
ATOM 2411 O O . GLY B 1 9 ? -1.613 69.938 28.156 1 22.98 9 GLY B O 1
ATOM 2412 N N . VAL B 1 10 ? -2.824 68.562 28.953 1 26.38 10 VAL B N 1
ATOM 2413 C CA . VAL B 1 10 ? -2.012 67.5 28.469 1 26.38 10 VAL B CA 1
ATOM 2414 C C . VAL B 1 10 ? -2.211 67.312 26.969 1 26.38 10 VAL B C 1
ATOM 2416 O O . VAL B 1 10 ? -3.336 67.125 26.5 1 26.38 10 VAL B O 1
ATOM 2419 N N . SER B 1 11 ? -1.44 68.062 26.078 1 22.86 11 SER B N 1
ATOM 2420 C CA . SER B 1 11 ? -1.378 68.188 24.625 1 22.86 11 SER B CA 1
ATOM 2421 C C . SER B 1 11 ? -1.414 66.812 23.953 1 22.86 11 SER B C 1
ATOM 2423 O O . SER B 1 11 ? -1.041 65.812 24.562 1 22.86 11 SER B O 1
ATOM 2425 N N . SER B 1 12 ? -2.195 66.625 22.797 1 25.83 12 SER B N 1
ATOM 2426 C CA . SER B 1 12 ? -2.605 65.688 21.75 1 25.83 12 SER B CA 1
ATOM 2427 C C . SER B 1 12 ? -1.399 65.125 21 1 25.83 12 SER B C 1
ATOM 2429 O O . SER B 1 12 ? -1.554 64.375 20.016 1 25.83 12 SER B O 1
ATOM 2431 N N . VAL B 1 13 ? -0.15 65.625 21.141 1 26.09 13 VAL B N 1
ATOM 2432 C CA . VAL B 1 13 ? 0.898 65.375 20.141 1 26.09 13 VAL B CA 1
ATOM 2433 C C . VAL B 1 13 ? 1.253 63.906 20.062 1 26.09 13 VAL B C 1
ATOM 2435 O O . VAL B 1 13 ? 1.706 63.438 19.031 1 26.09 13 VAL B O 1
ATOM 2438 N N . ASP B 1 14 ? 1.472 63.219 21.156 1 24.69 14 ASP B N 1
ATOM 2439 C CA . ASP B 1 14 ? 2.375 62.094 21.109 1 24.69 14 ASP B CA 1
ATOM 2440 C C . ASP B 1 14 ? 1.731 60.906 20.359 1 24.69 14 ASP B C 1
ATOM 2442 O O . ASP B 1 14 ? 2.299 59.812 20.297 1 24.69 14 ASP B O 1
ATOM 2446 N N . VAL B 1 15 ? 0.421 60.906 20.188 1 29.06 15 VAL B N 1
ATOM 2447 C CA . VAL B 1 15 ? -0.186 59.688 19.656 1 29.06 15 VAL B CA 1
ATOM 2448 C C . VAL B 1 15 ? 0.218 59.5 18.203 1 29.06 15 VAL B C 1
ATOM 2450 O O . VAL B 1 15 ? -0.136 58.469 17.578 1 29.06 15 VAL B O 1
ATOM 2453 N N . ALA B 1 16 ? 0.667 60.531 17.484 1 30 16 ALA B N 1
ATOM 2454 C CA . ALA B 1 16 ? 0.81 60.469 16.031 1 30 16 ALA B CA 1
ATOM 2455 C C . ALA B 1 16 ? 1.994 59.594 15.641 1 30 16 ALA B C 1
ATOM 2457 O O . ALA B 1 16 ? 2.141 59.219 14.477 1 30 16 ALA B O 1
ATOM 2458 N N . ALA B 1 17 ? 3.084 59.594 16.312 1 30.7 17 ALA B N 1
ATOM 2459 C CA . ALA B 1 17 ? 4.328 59.094 15.758 1 30.7 17 ALA B CA 1
ATOM 2460 C C . ALA B 1 17 ? 4.223 57.594 15.5 1 30.7 17 ALA B C 1
ATOM 2462 O O . ALA B 1 17 ? 5.133 56.969 14.922 1 30.7 17 ALA B O 1
ATOM 2463 N N . ALA B 1 18 ? 3.486 56.906 16.188 1 32.56 18 ALA B N 1
ATOM 2464 C CA . ALA B 1 18 ? 3.711 55.469 16.141 1 32.56 18 ALA B CA 1
ATOM 2465 C C . ALA B 1 18 ? 3.326 54.906 14.773 1 32.56 18 ALA B C 1
ATOM 2467 O O . ALA B 1 18 ? 3.447 53.688 14.539 1 32.56 18 ALA B O 1
ATOM 2468 N N . GLY B 1 19 ? 2.602 55.719 13.914 1 30.61 19 GLY B N 1
ATOM 2469 C CA . GLY B 1 19 ? 2.078 55.188 12.672 1 30.61 19 GLY B CA 1
ATOM 2470 C C . GLY B 1 19 ? 3.139 55 11.602 1 30.61 19 GLY B C 1
ATOM 2471 O O . GLY B 1 19 ? 2.82 54.75 10.438 1 30.61 19 GLY B O 1
ATOM 2472 N N . VAL B 1 20 ? 4.207 55.781 11.68 1 31.02 20 VAL B N 1
ATOM 2473 C CA . VAL B 1 20 ? 5.02 55.656 10.469 1 31.02 20 VAL B CA 1
ATOM 2474 C C . VAL B 1 20 ? 5.625 54.281 10.367 1 31.02 20 VAL B C 1
ATOM 2476 O O . VAL B 1 20 ? 6.59 53.969 11.062 1 31.02 20 VAL B O 1
ATOM 2479 N N . ALA B 1 21 ? 4.914 53.25 10.281 1 32.84 21 ALA B N 1
ATOM 2480 C CA . ALA B 1 21 ? 5.543 51.969 9.891 1 32.84 21 ALA B CA 1
ATOM 2481 C C . ALA B 1 21 ? 6.5 52.188 8.719 1 32.84 21 ALA B C 1
ATOM 2483 O O . ALA B 1 21 ? 6.137 52.812 7.715 1 32.84 21 ALA B O 1
ATOM 2484 N N . ASP B 1 22 ? 7.75 52.406 8.953 1 32.06 22 ASP B N 1
ATOM 2485 C CA . ASP B 1 22 ? 8.789 52.562 7.945 1 32.06 22 ASP B CA 1
ATOM 2486 C C . ASP B 1 22 ? 8.516 51.688 6.73 1 32.06 22 ASP B C 1
ATOM 2488 O O . ASP B 1 22 ? 8.367 50.469 6.859 1 32.06 22 ASP B O 1
ATOM 2492 N N . ASP B 1 23 ? 7.973 52.062 5.625 1 34.59 23 ASP B N 1
ATOM 2493 C CA . ASP B 1 23 ? 7.789 51.688 4.23 1 34.59 23 ASP B CA 1
ATOM 2494 C C . ASP B 1 23 ? 9.055 51.031 3.67 1 34.59 23 ASP B C 1
ATOM 2496 O O . ASP B 1 23 ? 9.133 50.75 2.475 1 34.59 23 ASP B O 1
ATOM 2500 N N . SER B 1 24 ? 10.242 51.312 4.16 1 34.16 24 SER B N 1
ATOM 2501 C CA . SER B 1 24 ? 11.484 50.781 3.586 1 34.16 24 SER B CA 1
ATOM 2502 C C . SER B 1 24 ? 11.539 49.281 3.674 1 34.16 24 SER B C 1
ATOM 2504 O O . SER B 1 24 ? 12.602 48.656 3.496 1 34.16 24 SER B O 1
ATOM 2506 N N . ALA B 1 25 ? 10.664 48.688 4.359 1 36.41 25 ALA B N 1
ATOM 2507 C CA . ALA B 1 25 ? 10.625 47.25 4.078 1 36.41 25 ALA B CA 1
ATOM 2508 C C . ALA B 1 25 ? 10.711 46.969 2.578 1 36.41 25 ALA B C 1
ATOM 2510 O O . ALA B 1 25 ? 9.758 47.219 1.839 1 36.41 25 ALA B O 1
ATOM 2511 N N . LEU B 1 26 ? 11.789 47.281 1.898 1 35.22 26 LEU B N 1
ATOM 2512 C CA . LEU B 1 26 ? 12.141 46.844 0.553 1 35.22 26 LEU B CA 1
ATOM 2513 C C . LEU B 1 26 ? 11.32 45.625 0.144 1 35.22 26 LEU B C 1
ATOM 2515 O O . LEU B 1 26 ? 11.047 44.75 0.969 1 35.22 26 LEU B O 1
ATOM 2519 N N . ALA B 1 27 ? 10.398 45.781 -0.763 1 36.88 27 ALA B N 1
ATOM 2520 C CA . ALA B 1 27 ? 9.609 44.812 -1.531 1 36.88 27 ALA B CA 1
ATOM 2521 C C . ALA B 1 27 ? 10.367 43.5 -1.724 1 36.88 27 ALA B C 1
ATOM 2523 O O . ALA B 1 27 ? 11.141 43.375 -2.674 1 36.88 27 ALA B O 1
ATOM 2524 N N . HIS B 1 28 ? 11.148 43.031 -0.833 1 37.28 28 HIS B N 1
ATOM 2525 C CA . HIS B 1 28 ? 11.617 41.688 -1.166 1 37.28 28 HIS B CA 1
ATOM 2526 C C . HIS B 1 28 ? 10.555 40.906 -1.926 1 37.28 28 HIS B C 1
ATOM 2528 O O . HIS B 1 28 ? 9.445 40.719 -1.426 1 37.28 28 HIS B O 1
ATOM 2534 N N . LYS B 1 29 ? 10.414 41.125 -3.168 1 40.59 29 LYS B N 1
ATOM 2535 C CA . LYS B 1 29 ? 9.602 40.281 -4.051 1 40.59 29 LYS B CA 1
ATOM 2536 C C . LYS B 1 29 ? 9.273 38.938 -3.398 1 40.59 29 LYS B C 1
ATOM 2538 O O . LYS B 1 29 ? 10.172 38.281 -2.891 1 40.59 29 LYS B O 1
ATOM 2543 N N . PRO B 1 30 ? 8.195 38.719 -2.793 1 44.94 30 PRO B N 1
ATOM 2544 C CA . PRO B 1 30 ? 7.859 37.375 -2.348 1 44.94 30 PRO B CA 1
ATOM 2545 C C . PRO B 1 30 ? 8.602 36.312 -3.125 1 44.94 30 PRO B C 1
ATOM 2547 O O . PRO B 1 30 ? 8.422 36.156 -4.34 1 44.94 30 PRO B O 1
ATOM 2550 N N . ARG B 1 31 ? 9.875 36.25 -3.145 1 47.66 31 ARG B N 1
ATOM 2551 C CA . ARG B 1 31 ? 10.508 35.094 -3.791 1 47.66 31 ARG B CA 1
ATOM 2552 C C . ARG B 1 31 ? 9.57 33.906 -3.803 1 47.66 31 ARG B C 1
ATOM 2554 O O . ARG B 1 31 ? 8.969 33.562 -2.781 1 47.66 31 ARG B O 1
ATOM 2561 N N . SER B 1 32 ? 9 33.562 -4.957 1 58.19 32 SER B N 1
ATOM 2562 C CA . SER B 1 32 ? 7.996 32.531 -5.207 1 58.19 32 SER B CA 1
ATOM 2563 C C . SER B 1 32 ? 8.312 31.25 -4.438 1 58.19 32 SER B C 1
ATOM 2565 O O . SER B 1 32 ? 9.477 30.891 -4.277 1 58.19 32 SER B O 1
ATOM 2567 N N . LEU B 1 33 ? 7.543 30.953 -3.365 1 60.75 33 LEU B N 1
ATOM 2568 C CA . LEU B 1 33 ? 7.617 29.703 -2.615 1 60.75 33 LEU B CA 1
ATOM 2569 C C . LEU B 1 33 ? 8.25 28.594 -3.457 1 60.75 33 LEU B C 1
ATOM 2571 O O . LEU B 1 33 ? 9.062 27.828 -2.959 1 60.75 33 LEU B O 1
ATOM 2575 N N . GLY B 1 34 ? 8.031 28.766 -4.719 1 68.12 34 GLY B N 1
ATOM 2576 C CA . GLY B 1 34 ? 8.57 27.766 -5.613 1 68.12 34 GLY B CA 1
ATOM 2577 C C . GLY B 1 34 ? 10.047 27.953 -5.906 1 68.12 34 GLY B C 1
ATOM 2578 O O . GLY B 1 34 ? 10.805 26.969 -5.984 1 68.12 34 GLY B O 1
ATOM 2579 N N . GLY B 1 35 ? 10.383 29.156 -6.062 1 70.69 35 GLY B N 1
ATOM 2580 C CA . GLY B 1 35 ? 11.773 29.438 -6.387 1 70.69 35 GLY B CA 1
ATOM 2581 C C . GLY B 1 35 ? 12.727 29.125 -5.25 1 70.69 35 GLY B C 1
ATOM 2582 O O . GLY B 1 35 ? 13.773 28.5 -5.465 1 70.69 35 GLY B O 1
ATOM 2583 N N . ASP B 1 36 ? 12.352 29.469 -4.023 1 76.19 36 ASP B N 1
ATOM 2584 C CA . ASP B 1 36 ? 13.18 29.188 -2.854 1 76.19 36 ASP B CA 1
ATOM 2585 C C . ASP B 1 36 ? 13.234 27.688 -2.568 1 76.19 36 ASP B C 1
ATOM 2587 O O . ASP B 1 36 ? 14.289 27.156 -2.211 1 76.19 36 ASP B O 1
ATOM 2591 N N . ALA B 1 37 ? 12.117 27.125 -2.717 1 77.62 37 ALA B N 1
ATOM 2592 C CA . ALA B 1 37 ? 12.062 25.672 -2.518 1 77.62 37 ALA B CA 1
ATOM 2593 C C . ALA B 1 37 ? 12.992 24.953 -3.486 1 77.62 37 ALA B C 1
ATOM 2595 O O . ALA B 1 37 ? 13.68 24 -3.102 1 77.62 37 ALA B O 1
ATOM 2596 N N . TRP B 1 38 ? 13.055 25.5 -4.703 1 81.62 38 TRP B N 1
ATOM 2597 C CA . TRP B 1 38 ? 13.898 24.875 -5.719 1 81.62 38 TRP B CA 1
ATOM 2598 C C . TRP B 1 38 ? 15.375 25.047 -5.375 1 81.62 38 TRP B C 1
ATOM 2600 O O . TRP B 1 38 ? 16.172 24.109 -5.527 1 81.62 38 TRP B O 1
ATOM 2610 N N . ARG B 1 39 ? 15.719 26.156 -4.906 1 80.5 39 ARG B N 1
ATOM 2611 C CA . ARG B 1 39 ? 17.109 26.422 -4.547 1 80.5 39 ARG B CA 1
ATOM 2612 C C . ARG B 1 39 ? 17.547 25.562 -3.365 1 80.5 39 ARG B C 1
ATOM 2614 O O . ARG B 1 39 ? 18.672 25.062 -3.336 1 80.5 39 ARG B O 1
ATOM 2621 N N . MET B 1 40 ? 16.641 25.422 -2.506 1 80.19 40 MET B N 1
ATOM 2622 C CA . MET B 1 40 ? 16.938 24.594 -1.345 1 80.19 40 MET B CA 1
ATOM 2623 C C . MET B 1 40 ? 17.062 23.125 -1.742 1 80.19 40 MET B C 1
ATOM 2625 O O . MET B 1 40 ? 17.938 22.406 -1.251 1 80.19 40 MET B O 1
ATOM 2629 N N . LEU B 1 41 ? 16.25 22.766 -2.615 1 83.75 41 LEU B N 1
ATOM 2630 C CA . LEU B 1 41 ? 16.188 21.375 -3.049 1 83.75 41 LEU B CA 1
ATOM 2631 C C . LEU B 1 41 ? 17.438 20.984 -3.83 1 83.75 41 LEU B C 1
ATOM 2633 O O . LEU B 1 41 ? 17.984 19.906 -3.637 1 83.75 41 LEU B O 1
ATOM 2637 N N . ARG B 1 42 ? 17.859 21.891 -4.641 1 86.5 42 ARG B N 1
ATOM 2638 C CA . ARG B 1 42 ? 18.953 21.578 -5.551 1 86.5 42 ARG B CA 1
ATOM 2639 C C . ARG B 1 42 ? 20.266 21.438 -4.793 1 86.5 42 ARG B C 1
ATOM 2641 O O . ARG B 1 42 ? 21.234 20.906 -5.328 1 86.5 42 ARG B O 1
ATOM 2648 N N . ARG B 1 43 ? 20.234 21.828 -3.574 1 84.25 43 ARG B N 1
ATOM 2649 C CA . ARG B 1 43 ? 21.469 21.766 -2.801 1 84.25 43 ARG B CA 1
ATOM 2650 C C . ARG B 1 43 ? 21.5 20.516 -1.914 1 84.25 43 ARG B C 1
ATOM 2652 O O . ARG B 1 43 ? 22.547 20.188 -1.354 1 84.25 43 ARG B O 1
ATOM 2659 N N . LYS B 1 44 ? 20.5 19.859 -1.812 1 85.69 44 LYS B N 1
ATOM 2660 C CA . LYS B 1 44 ? 20.438 18.656 -0.972 1 85.69 44 LYS B CA 1
ATOM 2661 C C . LYS B 1 44 ? 21.016 17.453 -1.699 1 85.69 44 LYS B C 1
ATOM 2663 O O . LYS B 1 44 ? 20.594 17.125 -2.811 1 85.69 44 LYS B O 1
ATOM 2668 N N . PRO B 1 45 ? 21.953 16.766 -1.138 1 87.75 45 PRO B N 1
ATOM 2669 C CA . PRO B 1 45 ? 22.578 15.617 -1.793 1 87.75 45 PRO B CA 1
ATOM 2670 C C . PRO B 1 45 ? 21.578 14.516 -2.139 1 87.75 45 PRO B C 1
ATOM 2672 O O . PRO B 1 45 ? 21.703 13.883 -3.189 1 87.75 45 PRO B O 1
ATOM 2675 N N . THR B 1 46 ? 20.656 14.359 -1.247 1 84.56 46 THR B N 1
ATOM 2676 C CA . THR B 1 46 ? 19.688 13.305 -1.493 1 84.56 46 THR B CA 1
ATOM 2677 C C . THR B 1 46 ? 18.844 13.625 -2.729 1 84.56 46 THR B C 1
ATOM 2679 O O . THR B 1 46 ? 18.469 12.727 -3.475 1 84.56 46 THR B O 1
ATOM 2682 N N . PHE B 1 47 ? 18.578 14.844 -2.949 1 89.25 47 PHE B N 1
ATOM 2683 C CA . PHE B 1 47 ? 17.844 15.266 -4.129 1 89.25 47 PHE B CA 1
ATOM 2684 C C . PHE B 1 47 ? 18.672 15.062 -5.395 1 89.25 47 PHE B C 1
ATOM 2686 O O . PHE B 1 47 ? 18.156 14.586 -6.41 1 89.25 47 PHE B O 1
ATOM 2693 N N . ILE B 1 48 ? 19.875 15.391 -5.305 1 92.44 48 ILE B N 1
ATOM 2694 C CA . ILE B 1 48 ? 20.766 15.266 -6.457 1 92.44 48 ILE B CA 1
ATOM 2695 C C . ILE B 1 48 ? 20.953 13.797 -6.812 1 92.44 48 ILE B C 1
ATOM 2697 O O . ILE B 1 48 ? 20.828 13.414 -7.98 1 92.44 48 ILE B O 1
ATOM 2701 N N . ILE B 1 49 ? 21.188 13 -5.809 1 93.62 49 ILE B N 1
ATOM 2702 C CA . ILE B 1 49 ? 21.406 11.578 -6.031 1 93.62 49 ILE B CA 1
ATOM 2703 C C . ILE B 1 49 ? 20.156 10.953 -6.648 1 93.62 49 ILE B C 1
ATOM 2705 O O . ILE B 1 49 ? 20.25 10.227 -7.645 1 93.62 49 ILE B O 1
ATOM 2709 N N . SER B 1 50 ? 19.016 11.219 -6.043 1 93.69 50 SER B N 1
ATOM 2710 C CA . SER B 1 50 ? 17.781 10.648 -6.555 1 93.69 50 SER B CA 1
ATOM 2711 C C . SER B 1 50 ? 17.469 11.148 -7.961 1 93.69 50 SER B C 1
ATOM 2713 O O . SER B 1 50 ? 17.031 10.383 -8.82 1 93.69 50 SER B O 1
ATOM 2715 N N . SER B 1 51 ? 17.766 12.398 -8.273 1 95.38 51 SER B N 1
ATOM 2716 C CA . SER B 1 51 ? 17.516 12.969 -9.594 1 95.38 51 SER B CA 1
ATOM 2717 C C . SER B 1 51 ? 18.422 12.344 -10.648 1 95.38 51 SER B C 1
ATOM 2719 O O . SER B 1 51 ? 17.969 12.07 -11.766 1 95.38 51 SER B O 1
ATOM 2721 N N . VAL B 1 52 ? 19.594 12.148 -10.281 1 96.94 52 VAL B N 1
ATOM 2722 C CA . VAL B 1 52 ? 20.547 11.547 -11.219 1 96.94 52 VAL B CA 1
ATOM 2723 C C . VAL B 1 52 ? 20.109 10.117 -11.531 1 96.94 52 VAL B C 1
ATOM 2725 O O . VAL B 1 52 ? 20.125 9.703 -12.695 1 96.94 52 VAL B O 1
ATOM 2728 N N . ILE B 1 53 ? 19.766 9.359 -10.516 1 97.19 53 ILE B N 1
ATOM 2729 C CA . ILE B 1 53 ? 19.328 7.984 -10.711 1 97.19 53 ILE B CA 1
ATOM 2730 C C . ILE B 1 53 ? 18.094 7.949 -11.609 1 97.19 53 ILE B C 1
ATOM 2732 O O . ILE B 1 53 ? 18.031 7.168 -12.562 1 97.19 53 ILE B O 1
ATOM 2736 N N . ILE B 1 54 ? 17.156 8.805 -11.352 1 96.94 54 ILE B N 1
ATOM 2737 C CA . ILE B 1 54 ? 15.914 8.852 -12.117 1 96.94 54 ILE B CA 1
ATOM 2738 C C . ILE B 1 54 ? 16.219 9.242 -13.562 1 96.94 54 ILE B C 1
ATOM 2740 O O . ILE B 1 54 ? 15.68 8.648 -14.5 1 96.94 54 ILE B O 1
ATOM 2744 N N . LEU B 1 55 ? 17.094 10.219 -13.766 1 97.31 55 LEU B N 1
ATOM 2745 C CA . LEU B 1 55 ? 17.469 10.648 -15.102 1 97.31 55 LEU B CA 1
ATOM 2746 C C . LEU B 1 55 ? 18.109 9.508 -15.891 1 97.31 55 LEU B C 1
ATOM 2748 O O . LEU B 1 55 ? 17.812 9.312 -17.062 1 97.31 55 LEU B O 1
ATOM 2752 N N . VAL B 1 56 ? 18.984 8.797 -15.25 1 97.88 56 VAL B N 1
ATOM 2753 C CA . VAL B 1 56 ? 19.641 7.676 -15.898 1 97.88 56 VAL B CA 1
ATOM 2754 C C . VAL B 1 56 ? 18.609 6.613 -16.281 1 97.88 56 VAL B C 1
ATOM 2756 O O . VAL B 1 56 ? 18.641 6.082 -17.391 1 97.88 56 VAL B O 1
ATOM 2759 N N . ILE B 1 57 ? 17.734 6.297 -15.398 1 97.75 57 ILE B N 1
ATOM 2760 C CA . ILE B 1 57 ? 16.719 5.273 -15.641 1 97.75 57 ILE B CA 1
ATOM 2761 C C . ILE B 1 57 ? 15.797 5.723 -16.766 1 97.75 57 ILE B C 1
ATOM 2763 O O . ILE B 1 57 ? 15.398 4.914 -17.609 1 97.75 57 ILE B O 1
ATOM 2767 N N . VAL B 1 58 ? 15.422 6.977 -16.797 1 97.69 58 VAL B N 1
ATOM 2768 C CA . VAL B 1 58 ? 14.57 7.52 -17.844 1 97.69 58 VAL B CA 1
ATOM 2769 C C . VAL B 1 58 ? 15.297 7.438 -19.188 1 97.69 58 VAL B C 1
ATOM 2771 O O . VAL B 1 58 ? 14.695 7.098 -20.203 1 97.69 58 VAL B O 1
ATOM 2774 N N . LEU B 1 59 ? 16.562 7.738 -19.172 1 97.81 59 LEU B N 1
ATOM 2775 C CA . LEU B 1 59 ? 17.375 7.641 -20.391 1 97.81 59 LEU B CA 1
ATOM 2776 C C . LEU B 1 59 ? 17.422 6.199 -20.891 1 97.81 59 LEU B C 1
ATOM 2778 O O . LEU B 1 59 ? 17.344 5.949 -22.094 1 97.81 59 LEU B O 1
ATOM 2782 N N . ILE B 1 60 ? 17.547 5.281 -19.953 1 97.81 60 ILE B N 1
ATOM 2783 C CA . ILE B 1 60 ? 17.562 3.865 -20.297 1 97.81 60 ILE B CA 1
ATOM 2784 C C . ILE B 1 60 ? 16.234 3.475 -20.938 1 97.81 60 ILE B C 1
ATOM 2786 O O . ILE B 1 60 ? 16.203 2.734 -21.922 1 97.81 60 ILE B O 1
ATOM 2790 N N . ALA B 1 61 ? 15.188 3.982 -20.391 1 97.5 61 ALA B N 1
ATOM 2791 C CA . ALA B 1 61 ? 13.844 3.646 -20.859 1 97.5 61 ALA B CA 1
ATOM 2792 C C . ALA B 1 61 ? 13.594 4.223 -22.25 1 97.5 61 ALA B C 1
ATOM 2794 O O . ALA B 1 61 ? 12.953 3.58 -23.094 1 97.5 61 ALA B O 1
ATOM 2795 N N . ILE B 1 62 ? 14.102 5.422 -22.547 1 96.88 62 ILE B N 1
ATOM 2796 C CA . ILE B 1 62 ? 13.836 6.117 -23.797 1 96.88 62 ILE B CA 1
ATOM 2797 C C . ILE B 1 62 ? 14.766 5.586 -24.891 1 96.88 62 ILE B C 1
ATOM 2799 O O . ILE B 1 62 ? 14.352 5.422 -26.031 1 96.88 62 ILE B O 1
ATOM 2803 N N . ALA B 1 63 ? 16 5.312 -24.453 1 97.5 63 ALA B N 1
ATOM 2804 C CA . ALA B 1 63 ? 17 4.883 -25.422 1 97.5 63 ALA B CA 1
ATOM 2805 C C . ALA B 1 63 ? 17.797 3.691 -24.891 1 97.5 63 ALA B C 1
ATOM 2807 O O . ALA B 1 63 ? 19.016 3.789 -24.688 1 97.5 63 ALA B O 1
ATOM 2808 N N . PRO B 1 64 ? 17.109 2.594 -24.828 1 96.44 64 PRO B N 1
ATOM 2809 C CA . PRO B 1 64 ? 17.812 1.429 -24.281 1 96.44 64 PRO B CA 1
ATOM 2810 C C . PRO B 1 64 ? 19.016 1.009 -25.125 1 96.44 64 PRO B C 1
ATOM 2812 O O . PRO B 1 64 ? 19.969 0.443 -24.609 1 96.44 64 PRO B O 1
ATOM 2815 N N . ASP B 1 65 ? 19.062 1.335 -26.391 1 95.88 65 ASP B N 1
ATOM 2816 C CA . ASP B 1 65 ? 20.109 0.917 -27.312 1 95.88 65 ASP B CA 1
ATOM 2817 C C . ASP B 1 65 ? 21.438 1.616 -26.984 1 95.88 65 ASP B C 1
ATOM 2819 O O . ASP B 1 65 ? 22.5 1.165 -27.406 1 95.88 65 ASP B O 1
ATOM 2823 N N . LEU B 1 66 ? 21.359 2.686 -26.266 1 96.31 66 LEU B N 1
ATOM 2824 C CA . LEU B 1 66 ? 22.578 3.379 -25.844 1 96.31 66 LEU B CA 1
ATOM 2825 C C . LEU B 1 66 ? 23.297 2.578 -24.766 1 96.31 66 LEU B C 1
ATOM 2827 O O . LEU B 1 66 ? 24.5 2.76 -24.547 1 96.31 66 LEU B O 1
ATOM 2831 N N . PHE B 1 67 ? 22.578 1.635 -24.156 1 96.81 67 PHE B N 1
ATOM 2832 C CA . PHE B 1 67 ? 23.141 0.956 -22.984 1 96.81 67 PHE B CA 1
ATOM 2833 C C . PHE B 1 67 ? 23.328 -0.531 -23.266 1 96.81 67 PHE B C 1
ATOM 2835 O O . PHE B 1 67 ? 24.094 -1.204 -22.594 1 96.81 67 PHE B O 1
ATOM 2842 N N . SER B 1 68 ? 22.5 -0.98 -24.156 1 95.25 68 SER B N 1
ATOM 2843 C CA . SER B 1 68 ? 22.625 -2.387 -24.531 1 95.25 68 SER B CA 1
ATOM 2844 C C . SER B 1 68 ? 22.688 -2.559 -26.047 1 95.25 68 SER B C 1
ATOM 2846 O O . SER B 1 68 ? 21.859 -2.031 -26.766 1 95.25 68 SER B O 1
ATOM 2848 N N . SER B 1 69 ? 23.609 -3.391 -26.5 1 94.12 69 SER B N 1
ATOM 2849 C CA . SER B 1 69 ? 23.75 -3.68 -27.922 1 94.12 69 SER B CA 1
ATOM 2850 C C . SER B 1 69 ? 22.859 -4.84 -28.344 1 94.12 69 SER B C 1
ATOM 2852 O O . SER B 1 69 ? 22.625 -5.055 -29.531 1 94.12 69 SER B O 1
ATOM 2854 N N . ARG B 1 70 ? 22.359 -5.492 -27.422 1 95.94 70 ARG B N 1
ATOM 2855 C CA . ARG B 1 70 ? 21.516 -6.645 -27.703 1 95.94 70 ARG B CA 1
ATOM 2856 C C . ARG B 1 70 ? 20.047 -6.305 -27.453 1 95.94 70 ARG B C 1
ATOM 2858 O O . ARG B 1 70 ? 19.719 -5.574 -26.516 1 95.94 70 ARG B O 1
ATOM 2865 N N . PRO B 1 71 ? 19.234 -6.832 -28.359 1 94.94 71 PRO B N 1
ATOM 2866 C CA . PRO B 1 71 ? 17.797 -6.645 -28.109 1 94.94 71 PRO B CA 1
ATOM 2867 C C . PRO B 1 71 ? 17.297 -7.445 -26.922 1 94.94 71 PRO B C 1
ATOM 2869 O O . PRO B 1 71 ? 17.984 -8.352 -26.438 1 94.94 71 PRO B O 1
ATOM 2872 N N . ALA B 1 72 ? 16.125 -7.152 -26.453 1 93.69 72 ALA B N 1
ATOM 2873 C CA . ALA B 1 72 ? 15.555 -7.805 -25.297 1 93.69 72 ALA B CA 1
ATOM 2874 C C . ALA B 1 72 ? 15.297 -9.281 -25.562 1 93.69 72 ALA B C 1
ATOM 2876 O O . ALA B 1 72 ? 15.312 -10.102 -24.641 1 93.69 72 ALA B O 1
ATOM 2877 N N . GLY B 1 73 ? 15.117 -9.609 -26.797 1 93.38 73 GLY B N 1
ATOM 2878 C CA . GLY B 1 73 ? 14.758 -10.969 -27.172 1 93.38 73 GLY B CA 1
ATOM 2879 C C . GLY B 1 73 ? 15.953 -11.836 -27.516 1 93.38 73 GLY B C 1
ATOM 2880 O O . GLY B 1 73 ? 15.805 -13.016 -27.844 1 93.38 73 GLY B O 1
ATOM 2881 N N . PHE B 1 74 ? 17.109 -11.266 -27.422 1 93.94 74 PHE B N 1
ATOM 2882 C CA . PHE B 1 74 ? 18.281 -12.07 -27.703 1 93.94 74 PHE B CA 1
ATOM 2883 C C . PHE B 1 74 ? 18.391 -13.242 -26.734 1 93.94 74 PHE B C 1
ATOM 2885 O O . PHE B 1 74 ? 18.359 -13.062 -25.516 1 93.94 74 PHE B O 1
ATOM 2892 N N . SER B 1 75 ? 18.453 -14.438 -27.297 1 95.88 75 SER B N 1
ATOM 2893 C CA . SER B 1 75 ? 18.531 -15.656 -26.484 1 95.88 75 SER B CA 1
ATOM 2894 C C . SER B 1 75 ? 19.484 -16.672 -27.125 1 95.88 75 SER B C 1
ATOM 2896 O O . SER B 1 75 ? 19.516 -16.797 -28.344 1 95.88 75 SER B O 1
ATOM 2898 N N . ASP B 1 76 ? 20.328 -17.25 -26.344 1 96.44 76 ASP B N 1
ATOM 2899 C CA . ASP B 1 76 ? 21.219 -18.344 -26.703 1 96.44 76 ASP B CA 1
ATOM 2900 C C . ASP B 1 76 ? 21.172 -19.469 -25.672 1 96.44 76 ASP B C 1
ATOM 2902 O O . ASP B 1 76 ? 21.797 -19.375 -24.609 1 96.44 76 ASP B O 1
ATOM 2906 N N . LEU B 1 77 ? 20.562 -20.562 -26.031 1 95.75 77 LEU B N 1
ATOM 2907 C CA . LEU B 1 77 ? 20.281 -21.641 -25.094 1 95.75 77 LEU B CA 1
ATOM 2908 C C . LEU B 1 77 ? 21.562 -22.328 -24.641 1 95.75 77 LEU B C 1
ATOM 2910 O O . LEU B 1 77 ? 21.594 -22.969 -23.594 1 95.75 77 LEU B O 1
ATOM 2914 N N . THR B 1 78 ? 22.625 -22.156 -25.438 1 95.81 78 THR B N 1
ATOM 2915 C CA . THR B 1 78 ? 23.906 -22.766 -25.078 1 95.81 78 THR B CA 1
ATOM 2916 C C . THR B 1 78 ? 24.469 -22.125 -23.812 1 95.81 78 THR B C 1
ATOM 2918 O O . THR B 1 78 ? 25.312 -22.719 -23.125 1 95.81 78 THR B O 1
ATOM 2921 N N . HIS B 1 79 ? 23.969 -20.984 -23.516 1 95.31 79 HIS B N 1
ATOM 2922 C CA . HIS B 1 79 ? 24.484 -20.25 -22.344 1 95.31 79 HIS B CA 1
ATOM 2923 C C . HIS B 1 79 ? 23.438 -20.234 -21.234 1 95.31 79 HIS B C 1
ATOM 2925 O O . HIS B 1 79 ? 23.609 -19.5 -20.25 1 95.31 79 HIS B O 1
ATOM 2931 N N . ALA B 1 80 ? 22.453 -21.031 -21.297 1 95.56 80 ALA B N 1
ATOM 2932 C CA . ALA B 1 80 ? 21.375 -21.031 -20.312 1 95.56 80 ALA B CA 1
ATOM 2933 C C . ALA B 1 80 ? 21.922 -21.219 -18.906 1 95.56 80 ALA B C 1
ATOM 2935 O O . ALA B 1 80 ? 22.828 -22.016 -18.672 1 95.56 80 ALA B O 1
ATOM 2936 N N . ASN B 1 81 ? 21.469 -20.375 -17.969 1 94.75 81 ASN B N 1
ATOM 2937 C CA . ASN B 1 81 ? 21.75 -20.453 -16.547 1 94.75 81 ASN B CA 1
ATOM 2938 C C . ASN B 1 81 ? 23.141 -19.953 -16.219 1 94.75 81 ASN B C 1
ATOM 2940 O O . ASN B 1 81 ? 23.594 -20.031 -15.07 1 94.75 81 ASN B O 1
ATOM 2944 N N . GLU B 1 82 ? 23.875 -19.453 -17.234 1 95.69 82 GLU B N 1
ATOM 2945 C CA . GLU B 1 82 ? 25.234 -18.984 -16.984 1 95.69 82 GLU B CA 1
ATOM 2946 C C . GLU B 1 82 ? 25.234 -17.688 -16.203 1 95.69 82 GLU B C 1
ATOM 2948 O O . GLU B 1 82 ? 24.453 -16.781 -16.5 1 95.69 82 GLU B O 1
ATOM 2953 N N . GLY B 1 83 ? 26.094 -17.578 -15.242 1 95.38 83 GLY B N 1
ATOM 2954 C CA . GLY B 1 83 ? 26.219 -16.391 -14.414 1 95.38 83 GLY B CA 1
ATOM 2955 C C . GLY B 1 83 ? 26.875 -15.227 -15.141 1 95.38 83 GLY B C 1
ATOM 2956 O O . GLY B 1 83 ? 27.156 -15.305 -16.328 1 95.38 83 GLY B O 1
ATOM 2957 N N . PRO B 1 84 ? 27.031 -14.172 -14.391 1 96.38 84 PRO B N 1
ATOM 2958 C CA . PRO B 1 84 ? 27.656 -12.984 -14.984 1 96.38 84 PRO B CA 1
ATOM 2959 C C . PRO B 1 84 ? 29.031 -13.281 -15.562 1 96.38 84 PRO B C 1
ATOM 2961 O O . PRO B 1 84 ? 29.797 -14.07 -14.992 1 96.38 84 PRO B O 1
ATOM 2964 N N . SER B 1 85 ? 29.312 -12.727 -16.719 1 95.25 85 SER B N 1
ATOM 2965 C CA . SER B 1 85 ? 30.594 -12.852 -17.422 1 95.25 85 SER B CA 1
ATOM 2966 C C . SER B 1 85 ? 30.922 -11.578 -18.188 1 95.25 85 SER B C 1
ATOM 2968 O O . SER B 1 85 ? 30.156 -10.609 -18.156 1 95.25 85 SER B O 1
ATOM 2970 N N . ALA B 1 86 ? 32.031 -11.531 -18.719 1 93.81 86 ALA B N 1
ATOM 2971 C CA . ALA B 1 86 ? 32.438 -10.367 -19.516 1 93.81 86 ALA B CA 1
ATOM 2972 C C . ALA B 1 86 ? 31.531 -10.211 -20.734 1 93.81 86 ALA B C 1
ATOM 2974 O O . ALA B 1 86 ? 31.266 -9.094 -21.172 1 93.81 86 ALA B O 1
ATOM 2975 N N . ASP B 1 87 ? 31.016 -11.344 -21.234 1 91.81 87 ASP B N 1
ATOM 2976 C CA . ASP B 1 87 ? 30.156 -11.344 -22.422 1 91.81 87 ASP B CA 1
ATOM 2977 C C . ASP B 1 87 ? 28.719 -10.977 -22.047 1 91.81 87 ASP B C 1
ATOM 2979 O O . ASP B 1 87 ? 27.969 -10.5 -22.891 1 91.81 87 ASP B O 1
ATOM 2983 N N . ALA B 1 88 ? 28.344 -11.375 -20.875 1 95.06 88 ALA B N 1
ATOM 2984 C CA . ALA B 1 88 ? 27.016 -11.102 -20.344 1 95.06 88 ALA B CA 1
ATOM 2985 C C . ALA B 1 88 ? 27.078 -10.578 -18.906 1 95.06 88 ALA B C 1
ATOM 2987 O O . ALA B 1 88 ? 27.078 -11.359 -17.953 1 95.06 88 ALA B O 1
ATOM 2988 N N . TRP B 1 89 ? 26.969 -9.32 -18.75 1 96.56 89 TRP B N 1
ATOM 2989 C CA . TRP B 1 89 ? 27.266 -8.633 -17.484 1 96.56 89 TRP B CA 1
ATOM 2990 C C . TRP B 1 89 ? 26.391 -9.164 -16.359 1 96.56 89 TRP B C 1
ATOM 2992 O O . TRP B 1 89 ? 26.844 -9.297 -15.219 1 96.56 89 TRP B O 1
ATOM 3002 N N . PHE B 1 90 ? 25.125 -9.453 -16.734 1 97.69 90 PHE B N 1
ATOM 3003 C CA . PHE B 1 90 ? 24.219 -9.93 -15.703 1 97.69 90 PHE B CA 1
ATOM 3004 C C . PHE B 1 90 ? 23.938 -11.422 -15.875 1 97.69 90 PHE B C 1
ATOM 3006 O O . PHE B 1 90 ? 23.031 -11.961 -15.234 1 97.69 90 PHE B O 1
ATOM 3013 N N . GLY B 1 91 ? 24.656 -12.031 -16.844 1 97.19 91 GLY B N 1
ATOM 3014 C CA . GLY B 1 91 ? 24.438 -13.445 -17.094 1 97.19 91 GLY B CA 1
ATOM 3015 C C . GLY B 1 91 ? 23.234 -13.727 -17.969 1 97.19 91 GLY B C 1
ATOM 3016 O O . GLY B 1 91 ? 22.719 -12.82 -18.641 1 97.19 91 GLY B O 1
ATOM 3017 N N . TYR B 1 92 ? 22.906 -15.055 -18.078 1 96.81 92 TYR B N 1
ATOM 3018 C CA . TYR B 1 92 ? 21.781 -15.547 -18.859 1 96.81 92 TYR B CA 1
ATOM 3019 C C . TYR B 1 92 ? 20.734 -16.219 -17.969 1 96.81 92 TYR B C 1
ATOM 3021 O O . TYR B 1 92 ? 21.062 -16.688 -16.875 1 96.81 92 TYR B O 1
ATOM 3029 N N . ASP B 1 93 ? 19.516 -16.172 -18.406 1 95.75 93 ASP B N 1
ATOM 3030 C CA . ASP B 1 93 ? 18.484 -16.844 -17.625 1 95.75 93 ASP B CA 1
ATOM 3031 C C . ASP B 1 93 ? 18.297 -18.281 -18.109 1 95.75 93 ASP B C 1
ATOM 3033 O O . ASP B 1 93 ? 19.141 -18.828 -18.797 1 95.75 93 ASP B O 1
ATOM 3037 N N . ASN B 1 94 ? 17.297 -18.953 -17.562 1 94.88 94 ASN B N 1
ATOM 3038 C CA . ASN B 1 94 ? 17.078 -20.375 -17.828 1 94.88 94 ASN B CA 1
ATOM 3039 C C . ASN B 1 94 ? 16.734 -20.625 -19.297 1 94.88 94 ASN B C 1
ATOM 3041 O O . ASN B 1 94 ? 16.875 -21.734 -19.797 1 94.88 94 ASN B O 1
ATOM 3045 N N . GLN B 1 95 ? 16.344 -19.609 -20.016 1 95.06 95 GLN B N 1
ATOM 3046 C CA . GLN B 1 95 ? 15.992 -19.734 -21.422 1 95.06 95 GLN B CA 1
ATOM 3047 C C . GLN B 1 95 ? 17.094 -19.188 -22.312 1 95.06 95 GLN B C 1
ATOM 3049 O O . GLN B 1 95 ? 16.922 -19.062 -23.531 1 95.06 95 GLN B O 1
ATOM 3054 N N . GLY B 1 96 ? 18.141 -18.719 -21.719 1 96.19 96 GLY B N 1
ATOM 3055 C CA . GLY B 1 96 ? 19.281 -18.234 -22.469 1 96.19 96 GLY B CA 1
ATOM 3056 C C . GLY B 1 96 ? 19.172 -16.75 -22.812 1 96.19 96 GLY B C 1
ATOM 3057 O O . GLY B 1 96 ? 19.969 -16.234 -23.609 1 96.19 96 GLY B O 1
ATOM 3058 N N . TYR B 1 97 ? 18.234 -16.094 -22.266 1 96.75 97 TYR B N 1
ATOM 3059 C CA . TYR B 1 97 ? 18.125 -14.664 -22.484 1 96.75 97 TYR B CA 1
ATOM 3060 C C . TYR B 1 97 ? 19.219 -13.906 -21.75 1 96.75 97 TYR B C 1
ATOM 3062 O O . TYR B 1 97 ? 19.578 -14.266 -20.625 1 96.75 97 TYR B O 1
ATOM 3070 N N . ASP B 1 98 ? 19.75 -12.859 -22.391 1 97.38 98 ASP B N 1
ATOM 3071 C CA . ASP B 1 98 ? 20.703 -11.969 -21.734 1 97.38 98 ASP B CA 1
ATOM 3072 C C . ASP B 1 98 ? 20.016 -11.109 -20.672 1 97.38 98 ASP B C 1
ATOM 3074 O O . ASP B 1 98 ? 19.234 -10.211 -21.016 1 97.38 98 ASP B O 1
ATOM 3078 N N . VAL B 1 99 ? 20.344 -11.312 -19.453 1 97.5 99 VAL B N 1
ATOM 3079 C CA . VAL B 1 99 ? 19.641 -10.672 -18.344 1 97.5 99 VAL B CA 1
ATOM 3080 C C . VAL B 1 99 ? 19.891 -9.164 -18.359 1 97.5 99 VAL B C 1
ATOM 3082 O O . VAL B 1 99 ? 19 -8.375 -18.047 1 97.5 99 VAL B O 1
ATOM 3085 N N . TYR B 1 100 ? 21.094 -8.789 -18.75 1 98.06 100 TYR B N 1
ATOM 3086 C CA . TYR B 1 100 ? 21.422 -7.371 -18.828 1 98.06 100 TYR B CA 1
ATOM 3087 C C . TYR B 1 100 ? 20.562 -6.676 -19.891 1 98.06 100 TYR B C 1
ATOM 3089 O O . TYR B 1 100 ? 19.938 -5.652 -19.625 1 98.06 100 TYR B O 1
ATOM 3097 N N . ALA B 1 101 ? 20.547 -7.238 -21.078 1 97.44 101 ALA B N 1
ATOM 3098 C CA . ALA B 1 101 ? 19.781 -6.652 -22.172 1 97.44 101 ALA B CA 1
ATOM 3099 C C . ALA B 1 101 ? 18.297 -6.559 -21.828 1 97.44 101 ALA B C 1
ATOM 3101 O O . ALA B 1 101 ? 17.672 -5.531 -22.062 1 97.44 101 ALA B O 1
ATOM 3102 N N . ARG B 1 102 ? 17.828 -7.551 -21.234 1 97.31 102 ARG B N 1
ATOM 3103 C CA . ARG B 1 102 ? 16.406 -7.574 -20.891 1 97.31 102 ARG B CA 1
ATOM 3104 C C . ARG B 1 102 ? 16.109 -6.562 -19.781 1 97.31 102 ARG B C 1
ATOM 3106 O O . ARG B 1 102 ? 15.039 -5.938 -19.781 1 97.31 102 ARG B O 1
ATOM 3113 N N . THR B 1 103 ? 17 -6.449 -18.844 1 97.81 103 THR B N 1
ATOM 3114 C CA . THR B 1 103 ? 16.812 -5.477 -17.766 1 97.81 103 THR B CA 1
ATOM 3115 C C . THR B 1 103 ? 16.797 -4.055 -18.328 1 97.81 103 THR B C 1
ATOM 3117 O O . THR B 1 103 ? 15.961 -3.24 -17.922 1 97.81 103 THR B O 1
ATOM 3120 N N . ILE B 1 104 ? 17.688 -3.789 -19.219 1 98.12 104 ILE B N 1
ATOM 3121 C CA . ILE B 1 104 ? 17.797 -2.467 -19.828 1 98.12 104 ILE B CA 1
ATOM 3122 C C . ILE B 1 104 ? 16.531 -2.17 -20.641 1 98.12 104 ILE B C 1
ATOM 3124 O O . ILE B 1 104 ? 15.922 -1.111 -20.469 1 98.12 104 ILE B O 1
ATOM 3128 N N . HIS B 1 105 ? 16.109 -3.098 -21.422 1 97.19 105 HIS B N 1
ATOM 3129 C CA . HIS B 1 105 ? 14.93 -2.891 -22.25 1 97.19 105 HIS B CA 1
ATOM 3130 C C . HIS B 1 105 ? 13.648 -2.938 -21.422 1 97.19 105 HIS B C 1
ATOM 3132 O O . HIS B 1 105 ? 12.648 -2.309 -21.781 1 97.19 105 HIS B O 1
ATOM 3138 N N . GLY B 1 106 ? 13.641 -3.66 -20.344 1 97.06 106 GLY B N 1
ATOM 3139 C CA . GLY B 1 106 ? 12.484 -3.789 -19.484 1 97.06 106 GLY B CA 1
ATOM 3140 C C . GLY B 1 106 ? 12.148 -2.51 -18.734 1 97.06 106 GLY B C 1
ATOM 3141 O O . GLY B 1 106 ? 11.031 -2.344 -18.25 1 97.06 106 GLY B O 1
ATOM 3142 N N . ALA B 1 107 ? 13.078 -1.586 -18.703 1 97.94 107 ALA B N 1
ATOM 3143 C CA . ALA B 1 107 ? 12.891 -0.314 -18 1 97.94 107 ALA B CA 1
ATOM 3144 C C . ALA B 1 107 ? 11.727 0.474 -18.609 1 97.94 107 ALA B C 1
ATOM 3146 O O . ALA B 1 107 ? 10.984 1.146 -17.891 1 97.94 107 ALA B O 1
ATOM 3147 N N . ARG B 1 108 ? 11.586 0.371 -19.859 1 97.44 108 ARG B N 1
ATOM 3148 C CA . ARG B 1 108 ? 10.602 1.183 -20.562 1 97.44 108 ARG B CA 1
ATOM 3149 C C . ARG B 1 108 ? 9.188 0.859 -20.094 1 97.44 108 ARG B C 1
ATOM 3151 O O . ARG B 1 108 ? 8.445 1.751 -19.672 1 97.44 108 ARG B O 1
ATOM 3158 N N . ALA B 1 109 ? 8.836 -0.426 -20.156 1 97.12 109 ALA B N 1
ATOM 3159 C CA . ALA B 1 109 ? 7.48 -0.823 -19.781 1 97.12 109 ALA B CA 1
ATOM 3160 C C . ALA B 1 109 ? 7.215 -0.536 -18.297 1 97.12 109 ALA B C 1
ATOM 3162 O O . ALA B 1 109 ? 6.141 -0.054 -17.938 1 97.12 109 ALA B O 1
ATOM 3163 N N . SER B 1 110 ? 8.148 -0.836 -17.453 1 97.62 110 SER B N 1
ATOM 3164 C CA . SER B 1 110 ? 7.996 -0.585 -16.016 1 97.62 110 SER B CA 1
ATOM 3165 C C . SER B 1 110 ? 7.781 0.898 -15.734 1 97.62 110 SER B C 1
ATOM 3167 O O . SER B 1 110 ? 6.898 1.266 -14.953 1 97.62 110 SER B O 1
ATOM 3169 N N . LEU B 1 111 ? 8.547 1.723 -16.422 1 97.69 111 LEU B N 1
ATOM 3170 C CA . LEU B 1 111 ? 8.438 3.16 -16.203 1 97.69 111 LEU B CA 1
ATOM 3171 C C . LEU B 1 111 ? 7.141 3.703 -16.797 1 97.69 111 LEU B C 1
ATOM 3173 O O . LEU B 1 111 ? 6.52 4.605 -16.234 1 97.69 111 LEU B O 1
ATOM 3177 N N . LEU B 1 112 ? 6.781 3.215 -17.938 1 97.75 112 LEU B N 1
ATOM 3178 C CA . LEU B 1 112 ? 5.547 3.672 -18.578 1 97.75 112 LEU B CA 1
ATOM 3179 C C . LEU B 1 112 ? 4.344 3.391 -17.688 1 97.75 112 LEU B C 1
ATOM 3181 O O . LEU B 1 112 ? 3.484 4.258 -17.5 1 97.75 112 LEU B O 1
ATOM 3185 N N . VAL B 1 113 ? 4.32 2.211 -17.109 1 97.81 113 VAL B N 1
ATOM 3186 C CA . VAL B 1 113 ? 3.211 1.865 -16.234 1 97.81 113 VAL B CA 1
ATOM 3187 C C . VAL B 1 113 ? 3.225 2.771 -15.008 1 97.81 113 VAL B C 1
ATOM 3189 O O . VAL B 1 113 ? 2.191 3.326 -14.625 1 97.81 113 VAL B O 1
ATOM 3192 N N . GLY B 1 114 ? 4.371 2.924 -14.406 1 97.56 114 GLY B N 1
ATOM 3193 C CA . GLY B 1 114 ? 4.477 3.777 -13.234 1 97.56 114 GLY B CA 1
ATOM 3194 C C . GLY B 1 114 ? 4.07 5.215 -13.5 1 97.56 114 GLY B C 1
ATOM 3195 O O . GLY B 1 114 ? 3.266 5.785 -12.758 1 97.56 114 GLY B O 1
ATOM 3196 N N . VAL B 1 115 ? 4.566 5.762 -14.555 1 97.56 115 VAL B N 1
ATOM 3197 C CA . VAL B 1 115 ? 4.355 7.168 -14.867 1 97.56 115 VAL B CA 1
ATOM 3198 C C . VAL B 1 115 ? 2.896 7.398 -15.258 1 97.56 115 VAL B C 1
ATOM 3200 O O . VAL B 1 115 ? 2.242 8.297 -14.719 1 97.56 115 VAL B O 1
ATOM 3203 N N . PHE B 1 116 ? 2.369 6.598 -16.125 1 98.44 116 PHE B N 1
ATOM 3204 C CA . PHE B 1 116 ? 1.018 6.84 -16.609 1 98.44 116 PHE B CA 1
ATOM 3205 C C . PHE B 1 116 ? -0.014 6.5 -15.547 1 98.44 116 PHE B C 1
ATOM 3207 O O . PHE B 1 116 ? -1.062 7.145 -15.461 1 98.44 116 PHE B O 1
ATOM 3214 N N . ALA B 1 117 ? 0.244 5.453 -14.758 1 98.56 117 ALA B N 1
ATOM 3215 C CA . ALA B 1 117 ? -0.654 5.176 -13.641 1 98.56 117 ALA B CA 1
ATOM 3216 C C . ALA B 1 117 ? -0.687 6.344 -12.656 1 98.56 117 ALA B C 1
ATOM 3218 O O . ALA B 1 117 ? -1.751 6.707 -12.156 1 98.56 117 ALA B O 1
ATOM 3219 N N . THR B 1 118 ? 0.474 6.902 -12.438 1 98.19 118 THR B N 1
ATOM 3220 C CA . THR B 1 118 ? 0.558 8.039 -11.523 1 98.19 118 THR B CA 1
ATOM 3221 C C . THR B 1 118 ? -0.188 9.242 -12.094 1 98.19 118 THR B C 1
ATOM 3223 O O . THR B 1 118 ? -0.988 9.867 -11.398 1 98.19 118 THR B O 1
ATOM 3226 N N . VAL B 1 119 ? 0.065 9.57 -13.352 1 98.19 119 VAL B N 1
ATOM 3227 C CA . VAL B 1 119 ? -0.561 10.719 -13.992 1 98.19 119 VAL B CA 1
ATOM 3228 C C . VAL B 1 119 ? -2.08 10.562 -13.977 1 98.19 119 VAL B C 1
ATOM 3230 O O . VAL B 1 119 ? -2.803 11.484 -13.602 1 98.19 119 VAL B O 1
ATOM 3233 N N . LEU B 1 120 ? -2.52 9.406 -14.32 1 98.38 120 LEU B N 1
ATOM 3234 C CA . LEU B 1 120 ? -3.957 9.164 -14.367 1 98.38 120 LEU B CA 1
ATOM 3235 C C . LEU B 1 120 ? -4.57 9.219 -12.977 1 98.38 120 LEU B C 1
ATOM 3237 O O . LEU B 1 120 ? -5.648 9.789 -12.781 1 98.38 120 LEU B O 1
ATOM 3241 N N . THR B 1 121 ? -3.91 8.625 -12.016 1 98.06 121 THR B N 1
ATOM 3242 C CA . THR B 1 121 ? -4.379 8.625 -10.633 1 98.06 121 THR B CA 1
ATOM 3243 C C . THR B 1 121 ? -4.484 10.055 -10.102 1 98.06 121 THR B C 1
ATOM 3245 O O . THR B 1 121 ? -5.484 10.414 -9.477 1 98.06 121 THR B O 1
ATOM 3248 N N . ILE B 1 122 ? -3.453 10.828 -10.359 1 97.56 122 ILE B N 1
ATOM 3249 C CA . ILE B 1 122 ? -3.416 12.203 -9.883 1 97.56 122 ILE B CA 1
ATOM 3250 C C . ILE B 1 122 ? -4.484 13.031 -10.594 1 97.56 122 ILE B C 1
ATOM 3252 O O . ILE B 1 122 ? -5.176 13.836 -9.969 1 97.56 122 ILE B O 1
ATOM 3256 N N . LEU B 1 123 ? -4.598 12.836 -11.875 1 97.38 123 LEU B N 1
ATOM 3257 C CA . LEU B 1 123 ? -5.574 13.594 -12.656 1 97.38 123 LEU B CA 1
ATOM 3258 C C . LEU B 1 123 ? -6.992 13.289 -12.18 1 97.38 123 LEU B C 1
ATOM 3260 O O . LEU B 1 123 ? -7.758 14.211 -11.875 1 97.38 123 LEU B O 1
ATOM 3264 N N . ILE B 1 124 ? -7.336 12.023 -12.047 1 97.38 124 ILE B N 1
ATOM 3265 C CA . ILE B 1 124 ? -8.672 11.617 -11.625 1 97.38 124 ILE B CA 1
ATOM 3266 C C . ILE B 1 124 ? -8.906 12.047 -10.18 1 97.38 124 ILE B C 1
ATOM 3268 O O . ILE B 1 124 ? -9.922 12.672 -9.867 1 97.38 124 ILE B O 1
ATOM 3272 N N . GLY B 1 125 ? -7.973 11.727 -9.344 1 97.25 125 GLY B N 1
ATOM 3273 C CA . GLY B 1 125 ? -8.102 12.07 -7.941 1 97.25 125 GLY B CA 1
ATOM 3274 C C . GLY B 1 125 ? -8.211 13.57 -7.699 1 97.25 125 GLY B C 1
ATOM 3275 O O . GLY B 1 125 ? -9.016 14.016 -6.883 1 97.25 125 GLY B O 1
ATOM 3276 N N . SER B 1 126 ? -7.375 14.305 -8.398 1 96.44 126 SER B N 1
ATOM 3277 C CA . SER B 1 126 ? -7.379 15.75 -8.219 1 96.44 126 SER B CA 1
ATOM 3278 C C . SER B 1 126 ? -8.695 16.359 -8.688 1 96.44 126 SER B C 1
ATOM 3280 O O . SER B 1 126 ? -9.25 17.234 -8.023 1 96.44 126 SER B O 1
ATOM 3282 N N . VAL B 1 127 ? -9.18 15.938 -9.82 1 95.81 127 VAL B N 1
ATOM 3283 C CA . VAL B 1 127 ? -10.438 16.453 -10.344 1 95.81 127 VAL B CA 1
ATOM 3284 C C . VAL B 1 127 ? -11.578 16.141 -9.375 1 95.81 127 VAL B C 1
ATOM 3286 O O . VAL B 1 127 ? -12.328 17.031 -8.984 1 95.81 127 VAL B O 1
ATOM 3289 N N . VAL B 1 128 ? -11.656 14.953 -8.922 1 96.25 128 VAL B N 1
ATOM 3290 C CA . VAL B 1 128 ? -12.719 14.539 -8.016 1 96.25 128 VAL B CA 1
ATOM 3291 C C . VAL B 1 128 ? -12.539 15.234 -6.664 1 96.25 128 VAL B C 1
ATOM 3293 O O . VAL B 1 128 ? -13.523 15.633 -6.035 1 96.25 128 VAL B O 1
ATOM 3296 N N . GLY B 1 129 ? -11.289 15.359 -6.227 1 95.88 129 GLY B N 1
ATOM 3297 C CA . GLY B 1 129 ? -11.008 16.016 -4.961 1 95.88 129 GLY B CA 1
ATOM 3298 C C . GLY B 1 129 ? -11.391 17.484 -4.949 1 95.88 129 GLY B C 1
ATOM 3299 O O . GLY B 1 129 ? -11.93 17.984 -3.963 1 95.88 129 GLY B O 1
ATOM 3300 N N . ILE B 1 130 ? -11.078 18.141 -6.031 1 95 130 ILE B N 1
ATOM 3301 C CA . ILE B 1 130 ? -11.43 19.547 -6.141 1 95 130 ILE B CA 1
ATOM 3302 C C . ILE B 1 130 ? -12.953 19.703 -6.133 1 95 130 ILE B C 1
ATOM 3304 O O . ILE B 1 130 ? -13.484 20.578 -5.453 1 95 130 ILE B O 1
ATOM 3308 N N . VAL B 1 131 ? -13.625 18.859 -6.883 1 94.56 131 VAL B N 1
ATOM 3309 C CA . VAL B 1 131 ? -15.086 18.922 -6.953 1 94.56 131 VAL B CA 1
ATOM 3310 C C . VAL B 1 131 ? -15.68 18.641 -5.574 1 94.56 131 VAL B C 1
ATOM 3312 O O . VAL B 1 131 ? -16.578 19.344 -5.125 1 94.56 131 VAL B O 1
ATOM 3315 N N . ALA B 1 132 ? -15.172 17.688 -4.883 1 94.31 132 ALA B N 1
ATOM 3316 C CA . ALA B 1 132 ? -15.672 17.328 -3.561 1 94.31 132 ALA B CA 1
ATOM 3317 C C . ALA B 1 132 ? -15.391 18.422 -2.545 1 94.31 132 ALA B C 1
ATOM 3319 O O . ALA B 1 132 ? -16.266 18.766 -1.732 1 94.31 132 ALA B O 1
ATOM 3320 N N . GLY B 1 133 ? -14.219 18.984 -2.588 1 91.94 133 GLY B N 1
ATOM 3321 C CA . GLY B 1 133 ? -13.828 20.016 -1.634 1 91.94 133 GLY B CA 1
ATOM 3322 C C . GLY B 1 133 ? -14.484 21.359 -1.901 1 91.94 133 GLY B C 1
ATOM 3323 O O . GLY B 1 133 ? -14.695 22.141 -0.977 1 91.94 133 GLY B O 1
ATOM 3324 N N . TYR B 1 134 ? -14.695 21.562 -3.18 1 91.12 134 TYR B N 1
ATOM 3325 C CA . TYR B 1 134 ? -15.18 22.891 -3.568 1 91.12 134 TYR B CA 1
ATOM 3326 C C . TYR B 1 134 ? -16.688 23 -3.377 1 91.12 134 TYR B C 1
ATOM 3328 O O . TYR B 1 134 ? -17.188 24.031 -2.943 1 91.12 134 TYR B O 1
ATOM 3336 N N . TYR B 1 135 ? -17.281 21.922 -3.703 1 88.81 135 TYR B N 1
ATOM 3337 C CA . TYR B 1 135 ? -18.734 21.984 -3.664 1 88.81 135 TYR B CA 1
ATOM 3338 C C . TYR B 1 135 ? -19.266 21.641 -2.277 1 88.81 135 TYR B C 1
ATOM 3340 O O . TYR B 1 135 ? -18.484 21.359 -1.361 1 88.81 135 TYR B O 1
ATOM 3348 N N . GLY B 1 136 ? -20.484 21.641 -1.975 1 81.69 136 GLY B N 1
ATOM 3349 C CA . GLY B 1 136 ? -21.141 21.547 -0.685 1 81.69 136 GLY B CA 1
ATOM 3350 C C . GLY B 1 136 ? -21.078 20.156 -0.087 1 81.69 136 GLY B C 1
ATOM 3351 O O . GLY B 1 136 ? -20.422 19.266 -0.641 1 81.69 136 GLY B O 1
ATOM 3352 N N . ARG B 1 137 ? -21.688 19.938 0.966 1 86.88 137 ARG B N 1
ATOM 3353 C CA . ARG B 1 137 ? -21.609 18.781 1.843 1 86.88 137 ARG B CA 1
ATOM 3354 C C . ARG B 1 137 ? -22.109 17.516 1.132 1 86.88 137 ARG B C 1
ATOM 3356 O O . ARG B 1 137 ? -21.516 16.453 1.261 1 86.88 137 ARG B O 1
ATOM 3363 N N . LEU B 1 138 ? -23.141 17.641 0.287 1 91.31 138 LEU B N 1
ATOM 3364 C CA . LEU B 1 138 ? -23.719 16.469 -0.35 1 91.31 138 LEU B CA 1
ATOM 3365 C C . LEU B 1 138 ? -22.766 15.883 -1.388 1 91.31 138 LEU B C 1
ATOM 3367 O O . LEU B 1 138 ? -22.578 14.672 -1.449 1 91.31 138 LEU B O 1
ATOM 3371 N N . VAL B 1 139 ? -22.203 16.828 -2.172 1 92.88 139 VAL B N 1
ATOM 3372 C CA . VAL B 1 139 ? -21.25 16.391 -3.191 1 92.88 139 VAL B CA 1
ATOM 3373 C C . VAL B 1 139 ? -20 15.812 -2.527 1 92.88 139 VAL B C 1
ATOM 3375 O O . VAL B 1 139 ? -19.5 14.758 -2.936 1 92.88 139 VAL B O 1
ATOM 3378 N N . ASP B 1 140 ? -19.578 16.391 -1.517 1 91.94 140 ASP B N 1
ATOM 3379 C CA . ASP B 1 140 ? -18.422 15.945 -0.74 1 91.94 140 ASP B CA 1
ATOM 3380 C C . ASP B 1 140 ? -18.672 14.555 -0.155 1 91.94 140 ASP B C 1
ATOM 3382 O O . ASP B 1 140 ? -17.844 13.656 -0.293 1 91.94 140 ASP B O 1
ATOM 3386 N N . SER B 1 141 ? -19.875 14.453 0.354 1 88.56 141 SER B N 1
ATOM 3387 C CA . SER B 1 141 ? -20.234 13.188 0.993 1 88.56 141 SER B CA 1
ATOM 3388 C C . SER B 1 141 ? -20.297 12.055 -0.025 1 88.56 141 SER B C 1
ATOM 3390 O O . SER B 1 141 ? -19.828 10.945 0.242 1 88.56 141 SER B O 1
ATOM 3392 N N . LEU B 1 142 ? -20.812 12.312 -1.109 1 92.31 142 LEU B N 1
ATOM 3393 C CA . LEU B 1 142 ? -20.969 11.297 -2.145 1 92.31 142 LEU B CA 1
ATOM 3394 C C . LEU B 1 142 ? -19.609 10.828 -2.645 1 92.31 142 LEU B C 1
ATOM 3396 O O . LEU B 1 142 ? -19.344 9.625 -2.684 1 92.31 142 LEU B O 1
ATOM 3400 N N . PHE B 1 143 ? -18.766 11.766 -2.984 1 93.94 143 PHE B N 1
ATOM 3401 C CA . PHE B 1 143 ? -17.469 11.391 -3.525 1 93.94 143 PHE B CA 1
ATOM 3402 C C . PHE B 1 143 ? -16.594 10.75 -2.453 1 93.94 143 PHE B C 1
ATOM 3404 O O . PHE B 1 143 ? -15.82 9.836 -2.74 1 93.94 143 PHE B O 1
ATOM 3411 N N . SER B 1 144 ? -16.734 11.148 -1.23 1 87.81 144 SER B N 1
ATOM 3412 C CA . SER B 1 144 ? -15.977 10.539 -0.135 1 87.81 144 SER B CA 1
ATOM 3413 C C . SER B 1 144 ? -16.422 9.094 0.101 1 87.81 144 SER B C 1
ATOM 3415 O O . SER B 1 144 ? -15.578 8.219 0.318 1 87.81 144 SER B O 1
ATOM 3417 N N . ARG B 1 145 ? -17.719 8.875 -0.038 1 84.94 145 ARG B N 1
ATOM 3418 C CA . ARG B 1 145 ? -18.234 7.523 0.139 1 84.94 145 ARG B CA 1
ATOM 3419 C C . ARG B 1 145 ? -17.766 6.609 -0.988 1 84.94 145 ARG B C 1
ATOM 3421 O O . ARG B 1 145 ? -17.406 5.457 -0.748 1 84.94 145 ARG B O 1
ATOM 3428 N N . VAL B 1 146 ? -17.828 7.113 -2.133 1 92.19 146 VAL B N 1
ATOM 3429 C CA . VAL B 1 146 ? -17.359 6.332 -3.271 1 92.19 146 VAL B CA 1
ATOM 3430 C C . VAL B 1 146 ? -15.875 6.023 -3.105 1 92.19 146 VAL B C 1
ATOM 3432 O O . VAL B 1 146 ? -15.438 4.895 -3.344 1 92.19 146 VAL B O 1
ATOM 3435 N N . GLY B 1 147 ? -15.117 7.055 -2.738 1 91.44 147 GLY B N 1
ATOM 3436 C CA . GLY B 1 147 ? -13.703 6.848 -2.465 1 91.44 147 GLY B CA 1
ATOM 3437 C C . GLY B 1 147 ? -13.445 5.805 -1.396 1 91.44 147 GLY B C 1
ATOM 3438 O O . GLY B 1 147 ? -12.531 4.988 -1.522 1 91.44 147 GLY B O 1
ATOM 3439 N N . ASP B 1 148 ? -14.305 5.746 -0.439 1 84.88 148 ASP B N 1
ATOM 3440 C CA . ASP B 1 148 ? -14.156 4.793 0.658 1 84.88 148 ASP B CA 1
ATOM 3441 C C . ASP B 1 148 ? -14.383 3.361 0.176 1 84.88 148 ASP B C 1
ATOM 3443 O O . ASP B 1 148 ? -13.727 2.432 0.648 1 84.88 148 ASP B O 1
ATOM 3447 N N . ILE B 1 149 ? -15.234 3.221 -0.688 1 85.88 149 ILE B N 1
ATOM 3448 C CA . ILE B 1 149 ? -15.523 1.901 -1.239 1 85.88 149 ILE B CA 1
ATOM 3449 C C . ILE B 1 149 ? -14.289 1.368 -1.966 1 85.88 149 ILE B C 1
ATOM 3451 O O . ILE B 1 149 ? -13.898 0.214 -1.774 1 85.88 149 ILE B O 1
ATOM 3455 N N . PHE B 1 150 ? -13.703 2.189 -2.738 1 89.25 150 PHE B N 1
ATOM 3456 C CA . PHE B 1 150 ? -12.508 1.775 -3.469 1 89.25 150 PHE B CA 1
ATOM 3457 C C . PHE B 1 150 ? -11.344 1.539 -2.516 1 89.25 150 PHE B C 1
ATOM 3459 O O . PHE B 1 150 ? -10.555 0.613 -2.709 1 89.25 150 PHE B O 1
ATOM 3466 N N . ALA B 1 151 ? -11.266 2.373 -1.527 1 83.31 151 ALA B N 1
ATOM 3467 C CA . ALA B 1 151 ? -10.18 2.258 -0.564 1 83.31 151 ALA B CA 1
ATOM 3468 C C . ALA B 1 151 ? -10.32 0.993 0.277 1 83.31 151 ALA B C 1
ATOM 3470 O O . ALA B 1 151 ? -9.336 0.492 0.825 1 83.31 151 ALA B O 1
ATOM 3471 N N . ALA B 1 152 ? -11.484 0.497 0.336 1 82.19 152 ALA B N 1
ATOM 3472 C CA . ALA B 1 152 ? -11.766 -0.684 1.15 1 82.19 152 ALA B CA 1
ATOM 3473 C C . ALA B 1 152 ? -11.391 -1.963 0.407 1 82.19 152 ALA B C 1
ATOM 3475 O O . ALA B 1 152 ? -11.25 -3.025 1.019 1 82.19 152 ALA B O 1
ATOM 3476 N N . LEU B 1 153 ? -11.258 -1.87 -0.865 1 86.31 153 LEU B N 1
ATOM 3477 C CA . LEU B 1 153 ? -10.883 -3.025 -1.674 1 86.31 153 LEU B CA 1
ATOM 3478 C C . LEU B 1 153 ? -9.383 -3.285 -1.59 1 86.31 153 LEU B C 1
ATOM 3480 O O . LEU B 1 153 ? -8.578 -2.387 -1.838 1 86.31 153 LEU B O 1
ATOM 3484 N N . PRO B 1 154 ? -9.016 -4.453 -1.111 1 82.25 154 PRO B N 1
ATOM 3485 C CA . PRO B 1 154 ? -7.586 -4.766 -1.204 1 82.25 154 PRO B CA 1
ATOM 3486 C C . PRO B 1 154 ? -7.035 -4.602 -2.619 1 82.25 154 PRO B C 1
ATOM 3488 O O . PRO B 1 154 ? -7.582 -5.172 -3.566 1 82.25 154 PRO B O 1
ATOM 3491 N N . PHE B 1 155 ? -6.07 -3.857 -2.764 1 88.62 155 PHE B N 1
ATOM 3492 C CA . PHE B 1 155 ? -5.559 -3.42 -4.055 1 88.62 155 PHE B CA 1
ATOM 3493 C C . PHE B 1 155 ? -5.305 -4.613 -4.969 1 88.62 155 PHE B C 1
ATOM 3495 O O . PHE B 1 155 ? -5.797 -4.652 -6.102 1 88.62 155 PHE B O 1
ATOM 3502 N N . VAL B 1 156 ? -4.578 -5.586 -4.484 1 83.75 156 VAL B N 1
ATOM 3503 C CA . VAL B 1 156 ? -4.152 -6.707 -5.316 1 83.75 156 VAL B CA 1
ATOM 3504 C C . VAL B 1 156 ? -5.363 -7.531 -5.738 1 83.75 156 VAL B C 1
ATOM 3506 O O . VAL B 1 156 ? -5.469 -7.949 -6.895 1 83.75 156 VAL B O 1
ATOM 3509 N N . LEU B 1 157 ? -6.312 -7.699 -4.754 1 80.62 157 LEU B N 1
ATOM 3510 C CA . LEU B 1 157 ? -7.52 -8.445 -5.09 1 80.62 157 LEU B CA 1
ATOM 3511 C C . LEU B 1 157 ? -8.336 -7.711 -6.148 1 80.62 157 LEU B C 1
ATOM 3513 O O . LEU B 1 157 ? -8.812 -8.32 -7.105 1 80.62 157 LEU B O 1
ATOM 3517 N N . GLY B 1 158 ? -8.508 -6.434 -5.941 1 86.25 158 GLY B N 1
ATOM 3518 C CA . GLY B 1 158 ? -9.195 -5.641 -6.945 1 86.25 158 GLY B CA 1
ATOM 3519 C C . GLY B 1 158 ? -8.523 -5.676 -8.305 1 86.25 158 GLY B C 1
ATOM 3520 O O . GLY B 1 158 ? -9.188 -5.793 -9.336 1 86.25 158 GLY B O 1
ATOM 3521 N N . ALA B 1 159 ? -7.203 -5.598 -8.281 1 89.56 159 ALA B N 1
ATOM 3522 C CA . ALA B 1 159 ? -6.445 -5.602 -9.531 1 89.56 159 ALA B CA 1
ATOM 3523 C C . ALA B 1 159 ? -6.578 -6.945 -10.242 1 89.56 159 ALA B C 1
ATOM 3525 O O . ALA B 1 159 ? -6.688 -6.992 -11.469 1 89.56 159 ALA B O 1
ATOM 3526 N N . ILE B 1 160 ? -6.535 -7.984 -9.508 1 80.75 160 ILE B N 1
ATOM 3527 C CA . ILE B 1 160 ? -6.684 -9.312 -10.086 1 80.75 160 ILE B CA 1
ATOM 3528 C C . ILE B 1 160 ? -8.047 -9.438 -10.766 1 80.75 160 ILE B C 1
ATOM 3530 O O . ILE B 1 160 ? -8.148 -9.914 -11.898 1 80.75 160 ILE B O 1
ATOM 3534 N N . VAL B 1 161 ? -9.109 -8.969 -10.023 1 79.19 161 VAL B N 1
ATOM 3535 C CA . VAL B 1 161 ? -10.461 -9.055 -10.562 1 79.19 161 VAL B CA 1
ATOM 3536 C C . VAL B 1 161 ? -10.562 -8.25 -11.852 1 79.19 161 VAL B C 1
ATOM 3538 O O . VAL B 1 161 ? -11.094 -8.734 -12.852 1 79.19 1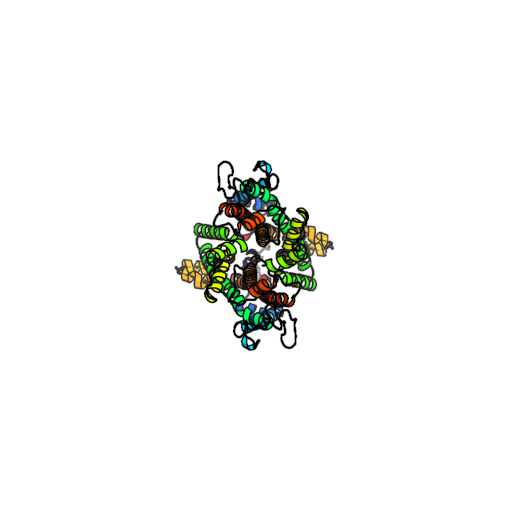61 VAL B O 1
ATOM 3541 N N . ILE B 1 162 ? -10.047 -7.086 -11.867 1 87.06 162 ILE B N 1
ATOM 3542 C CA . ILE B 1 162 ? -10.133 -6.207 -13.031 1 87.06 162 ILE B CA 1
ATOM 3543 C C . ILE B 1 162 ? -9.328 -6.801 -14.188 1 87.06 162 ILE B C 1
ATOM 3545 O O . ILE B 1 162 ? -9.836 -6.906 -15.305 1 87.06 162 ILE B O 1
ATOM 3549 N N . LEU B 1 163 ? -8.148 -7.266 -13.938 1 87.56 163 LEU B N 1
ATOM 3550 C CA . LEU B 1 163 ? -7.23 -7.676 -15 1 87.56 163 LEU B CA 1
ATOM 3551 C C . LEU B 1 163 ? -7.602 -9.055 -15.531 1 87.56 163 LEU B C 1
ATOM 3553 O O . LEU B 1 163 ? -7.402 -9.336 -16.719 1 87.56 163 LEU B O 1
ATOM 3557 N N . THR B 1 164 ? -8.109 -9.898 -14.703 1 79.62 164 THR B N 1
ATOM 3558 C CA . THR B 1 164 ? -8.531 -11.203 -15.195 1 79.62 164 THR B CA 1
ATOM 3559 C C . THR B 1 164 ? -9.812 -11.078 -16.016 1 79.62 164 THR B C 1
ATOM 3561 O O . THR B 1 164 ? -10.07 -11.898 -16.906 1 79.62 164 THR B O 1
ATOM 3564 N N . THR B 1 165 ? -10.656 -10.102 -15.641 1 77.12 165 THR B N 1
ATOM 3565 C CA . THR B 1 165 ? -11.883 -9.859 -16.391 1 77.12 165 THR B CA 1
ATOM 3566 C C . THR B 1 165 ? -11.57 -9.289 -17.766 1 77.12 165 THR B C 1
ATOM 3568 O O . THR B 1 165 ? -12.172 -9.695 -18.766 1 77.12 165 THR B O 1
ATOM 3571 N N . PHE B 1 166 ? -10.648 -8.375 -17.844 1 78.5 166 PHE B N 1
ATOM 3572 C CA . PHE B 1 166 ? -10.375 -7.695 -19.094 1 78.5 166 PHE B CA 1
ATOM 3573 C C . PHE B 1 166 ? -9.258 -8.398 -19.859 1 78.5 166 PHE B C 1
ATOM 3575 O O . PHE B 1 166 ? -9.102 -8.203 -21.062 1 78.5 166 PHE B O 1
ATOM 3582 N N . ASN B 1 167 ? -8.406 -9.062 -19.141 1 70.38 167 ASN B N 1
ATOM 3583 C CA . ASN B 1 167 ? -7.301 -9.805 -19.734 1 70.38 167 ASN B CA 1
ATOM 3584 C C . ASN B 1 167 ? -7.371 -11.289 -19.391 1 70.38 167 ASN B C 1
ATOM 3586 O O . ASN B 1 167 ? -6.438 -11.836 -18.812 1 70.38 167 ASN B O 1
ATOM 3590 N N . ALA B 1 168 ? -8.438 -11.844 -19.781 1 64.69 168 ALA B N 1
ATOM 3591 C CA . ALA B 1 168 ? -8.656 -13.25 -19.453 1 64.69 168 ALA B CA 1
ATOM 3592 C C . ALA B 1 168 ? -7.52 -14.117 -20 1 64.69 168 ALA B C 1
ATOM 3594 O O . ALA B 1 168 ? -6.953 -13.82 -21.047 1 64.69 168 ALA B O 1
ATOM 3595 N N . PRO B 1 169 ? -7.199 -15.062 -19.078 1 60.81 169 PRO B N 1
ATOM 3596 C CA . PRO B 1 169 ? -6.172 -15.984 -19.562 1 60.81 169 PRO B CA 1
ATOM 3597 C C . PRO B 1 169 ? -6.496 -16.547 -20.953 1 60.81 169 PRO B C 1
ATOM 3599 O O . PRO B 1 169 ? -7.66 -16.844 -21.25 1 60.81 169 PRO B O 1
ATOM 3602 N N . GLY B 1 170 ? -5.523 -16.469 -21.734 1 64.88 170 GLY B N 1
ATOM 3603 C CA . GLY B 1 170 ? -5.715 -17.016 -23.062 1 64.88 170 GLY B CA 1
ATOM 3604 C C . GLY B 1 170 ? -5.797 -15.953 -24.141 1 64.88 170 GLY B C 1
ATOM 3605 O O . GLY B 1 170 ? -5.699 -16.25 -25.328 1 64.88 170 GLY B O 1
ATOM 3606 N N . THR B 1 171 ? -6.09 -14.711 -23.719 1 72.69 171 THR B N 1
ATOM 3607 C CA . THR B 1 171 ? -6.105 -13.633 -24.703 1 72.69 171 THR B CA 1
ATOM 3608 C C . THR B 1 171 ? -4.688 -13.141 -24.969 1 72.69 171 THR B C 1
ATOM 3610 O O . THR B 1 171 ? -3.791 -13.305 -24.141 1 72.69 171 THR B O 1
ATOM 3613 N N . ASN B 1 172 ? -4.426 -12.789 -26.188 1 77.38 172 ASN B N 1
ATOM 3614 C CA . ASN B 1 172 ? -3.107 -12.297 -26.578 1 77.38 172 ASN B CA 1
ATOM 3615 C C . ASN B 1 172 ? -3.166 -10.836 -27.031 1 77.38 172 ASN B C 1
ATOM 3617 O O . ASN B 1 172 ? -2.941 -10.539 -28.203 1 77.38 172 ASN B O 1
ATOM 3621 N N . PRO B 1 173 ? -3.469 -9.977 -26.094 1 83.44 173 PRO B N 1
ATOM 3622 C CA . PRO B 1 173 ? -3.508 -8.562 -26.484 1 83.44 173 PRO B CA 1
ATOM 3623 C C . PRO B 1 173 ? -2.129 -8.008 -26.828 1 83.44 173 PRO B C 1
ATOM 3625 O O . PRO B 1 173 ? -1.11 -8.617 -26.5 1 83.44 173 PRO B O 1
ATOM 3628 N N . GLY B 1 174 ? -2.109 -6.949 -27.641 1 89.12 174 GLY B N 1
ATOM 3629 C CA . GLY B 1 174 ? -0.858 -6.289 -27.984 1 89.12 174 GLY B CA 1
ATOM 3630 C C . GLY B 1 174 ? -0.182 -5.641 -26.797 1 89.12 174 GLY B C 1
ATOM 3631 O O . GLY B 1 174 ? -0.785 -5.512 -25.719 1 89.12 174 GLY B O 1
ATOM 3632 N N . ALA B 1 175 ? 1.034 -5.27 -26.969 1 91.12 175 ALA B N 1
ATOM 3633 C CA . ALA B 1 175 ? 1.861 -4.699 -25.906 1 91.12 175 ALA B CA 1
ATOM 3634 C C . ALA B 1 175 ? 1.221 -3.441 -25.328 1 91.12 175 ALA B C 1
ATOM 3636 O O . ALA B 1 175 ? 1.155 -3.275 -24.109 1 91.12 175 ALA B O 1
ATOM 3637 N N . VAL B 1 176 ? 0.716 -2.619 -26.219 1 93.75 176 VAL B N 1
ATOM 3638 C CA . VAL B 1 176 ? 0.14 -1.346 -25.797 1 93.75 176 VAL B CA 1
ATOM 3639 C C . VAL B 1 176 ? -1.13 -1.595 -24.984 1 93.75 176 VAL B C 1
ATOM 3641 O O . VAL B 1 176 ? -1.347 -0.961 -23.953 1 93.75 176 VAL B O 1
ATOM 3644 N N . THR B 1 177 ? -1.925 -2.525 -25.406 1 93.25 177 THR B N 1
ATOM 3645 C CA . THR B 1 177 ? -3.168 -2.854 -24.719 1 93.25 177 THR B CA 1
ATOM 3646 C C . THR B 1 177 ? -2.887 -3.398 -23.312 1 93.25 177 THR B C 1
ATOM 3648 O O . THR B 1 177 ? -3.57 -3.039 -22.359 1 93.25 177 THR B O 1
ATOM 3651 N N . ILE B 1 178 ? -1.858 -4.203 -23.188 1 92.88 178 ILE B N 1
ATOM 3652 C CA . ILE B 1 178 ? -1.482 -4.793 -21.906 1 92.88 178 ILE B CA 1
ATOM 3653 C C . ILE B 1 178 ? -1.072 -3.693 -20.938 1 92.88 178 ILE B C 1
ATOM 3655 O O . ILE B 1 178 ? -1.54 -3.66 -19.797 1 92.88 178 ILE B O 1
ATOM 3659 N N . ILE B 1 179 ? -0.262 -2.781 -21.422 1 95.25 179 ILE B N 1
ATOM 3660 C CA . ILE B 1 179 ? 0.246 -1.702 -20.578 1 95.25 179 ILE B CA 1
ATOM 3661 C C . ILE B 1 179 ? -0.907 -0.798 -20.156 1 95.25 179 ILE B C 1
ATOM 3663 O O . ILE B 1 179 ? -1.021 -0.447 -18.969 1 95.25 179 ILE B O 1
ATOM 3667 N N . VAL B 1 180 ? -1.805 -0.502 -21.047 1 95.94 180 VAL B N 1
ATOM 3668 C CA . VAL B 1 180 ? -2.922 0.396 -20.766 1 95.94 180 VAL B CA 1
ATOM 3669 C C . VAL B 1 180 ? -3.852 -0.234 -19.734 1 95.94 180 VAL B C 1
ATOM 3671 O O . VAL B 1 180 ? -4.328 0.448 -18.828 1 95.94 180 VAL B O 1
ATOM 3674 N N . GLN B 1 181 ? -4.078 -1.493 -19.859 1 94.12 181 GLN B N 1
ATOM 3675 C CA . GLN B 1 181 ? -4.957 -2.186 -18.922 1 94.12 181 GLN B CA 1
ATOM 3676 C C . GLN B 1 181 ? -4.387 -2.146 -17.516 1 94.12 181 GLN B C 1
ATOM 3678 O O . GLN B 1 181 ? -5.129 -1.951 -16.547 1 94.12 181 GLN B O 1
ATOM 3683 N N . VAL B 1 182 ? -3.096 -2.391 -17.422 1 95.5 182 VAL B N 1
ATOM 3684 C CA . VAL B 1 182 ? -2.457 -2.359 -16.109 1 95.5 182 VAL B CA 1
ATOM 3685 C C . VAL B 1 182 ? -2.496 -0.94 -15.555 1 95.5 182 VAL B C 1
ATOM 3687 O O . VAL B 1 182 ? -2.82 -0.738 -14.375 1 95.5 182 VAL B O 1
ATOM 3690 N N . VAL B 1 183 ? -2.238 0.062 -16.391 1 97.88 183 VAL B N 1
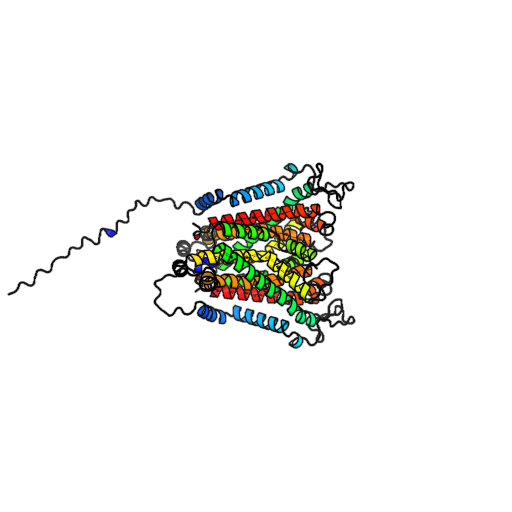ATOM 3691 C CA . VAL B 1 183 ? -2.254 1.469 -15.992 1 97.88 183 VAL B CA 1
ATOM 3692 C C . VAL B 1 183 ? -3.641 1.846 -15.477 1 97.88 183 VAL B C 1
ATOM 3694 O O . VAL B 1 183 ? -3.771 2.414 -14.391 1 97.88 183 VAL B O 1
ATOM 3697 N N . ILE B 1 184 ? -4.676 1.482 -16.172 1 96.88 184 ILE B N 1
ATOM 3698 C CA . ILE B 1 184 ? -6.051 1.836 -15.828 1 96.88 184 ILE B CA 1
ATOM 3699 C C . ILE B 1 184 ? -6.457 1.126 -14.539 1 96.88 184 ILE B C 1
ATOM 3701 O O . ILE B 1 184 ? -7.152 1.701 -13.703 1 96.88 184 ILE B O 1
ATOM 3705 N N . SER B 1 185 ? -6.008 -0.092 -14.438 1 95.44 185 SER B N 1
ATOM 3706 C CA . SER B 1 185 ? -6.344 -0.86 -13.242 1 95.44 185 SER B CA 1
ATOM 3707 C C . SER B 1 185 ? -5.738 -0.231 -11.992 1 95.44 185 SER B C 1
ATOM 3709 O O . SER B 1 185 ? -6.418 -0.083 -10.977 1 95.44 185 SER B O 1
ATOM 3711 N N . ILE B 1 186 ? -4.473 0.141 -12.078 1 96.94 186 ILE B N 1
ATOM 3712 C CA . ILE B 1 186 ? -3.793 0.762 -10.945 1 96.94 186 ILE B CA 1
ATOM 3713 C C . ILE B 1 186 ? -4.461 2.094 -10.609 1 96.94 186 ILE B C 1
ATOM 3715 O O . ILE B 1 186 ? -4.762 2.371 -9.453 1 96.94 186 ILE B O 1
ATOM 3719 N N . ALA B 1 187 ? -4.734 2.84 -11.625 1 97.81 187 ALA B N 1
ATOM 3720 C CA . ALA B 1 187 ? -5.344 4.152 -11.414 1 97.81 187 ALA B CA 1
ATOM 3721 C C . ALA B 1 187 ? -6.75 4.02 -10.836 1 97.81 187 ALA B C 1
ATOM 3723 O O . ALA B 1 187 ? -7.125 4.766 -9.93 1 97.81 187 ALA B O 1
ATOM 3724 N N . ALA B 1 188 ? -7.504 3.084 -11.352 1 96.12 188 ALA B N 1
ATOM 3725 C CA . ALA B 1 188 ? -8.883 2.873 -10.93 1 96.12 188 ALA B CA 1
ATOM 3726 C C . ALA B 1 188 ? -8.953 2.516 -9.445 1 96.12 188 ALA B C 1
ATOM 3728 O O . ALA B 1 188 ? -9.922 2.859 -8.758 1 96.12 188 ALA B O 1
ATOM 3729 N N . LEU B 1 189 ? -7.914 1.933 -8.992 1 94.69 189 LEU B N 1
ATOM 3730 C CA . LEU B 1 189 ? -7.949 1.425 -7.625 1 94.69 189 LEU B CA 1
ATOM 3731 C C . LEU B 1 189 ? -7.219 2.369 -6.676 1 94.69 189 LEU B C 1
ATOM 3733 O O . LEU B 1 189 ? -7.293 2.211 -5.453 1 94.69 189 LEU B O 1
ATOM 3737 N N . SER B 1 190 ? -6.523 3.43 -7.168 1 96.75 190 SER B N 1
ATOM 3738 C CA . SER B 1 190 ? -5.633 4.203 -6.309 1 96.75 190 SER B CA 1
ATOM 3739 C C . SER B 1 190 ? -6.039 5.672 -6.273 1 96.75 190 SER B C 1
ATOM 3741 O O . SER B 1 190 ? -5.52 6.445 -5.461 1 96.75 190 SER B O 1
ATOM 3743 N N . TRP B 1 191 ? -7.016 6.113 -6.988 1 96.81 191 TRP B N 1
ATOM 3744 C CA . TRP B 1 191 ? -7.348 7.523 -7.16 1 96.81 191 TRP B CA 1
ATOM 3745 C C . TRP B 1 191 ? -7.867 8.125 -5.855 1 96.81 191 TRP B C 1
ATOM 3747 O O . TRP B 1 191 ? -7.742 9.328 -5.625 1 96.81 191 TRP B O 1
ATOM 3757 N N . PRO B 1 192 ? -8.461 7.371 -4.945 1 94.31 192 PRO B N 1
ATOM 3758 C CA . PRO B 1 192 ? -9.055 7.996 -3.762 1 94.31 192 PRO B CA 1
ATOM 3759 C C . PRO B 1 192 ? -8.023 8.695 -2.883 1 94.31 192 PRO B C 1
ATOM 3761 O O . PRO B 1 192 ? -8.336 9.688 -2.223 1 94.31 192 PRO B O 1
ATOM 3764 N N . VAL B 1 193 ? -6.84 8.219 -2.875 1 92.31 193 VAL B N 1
ATOM 3765 C CA . VAL B 1 193 ? -5.812 8.844 -2.049 1 92.31 193 VAL B CA 1
ATOM 3766 C C . VAL B 1 193 ? -5.523 10.258 -2.559 1 92.31 193 VAL B C 1
ATOM 3768 O O . VAL B 1 193 ? -5.516 11.219 -1.783 1 92.31 193 VAL B O 1
ATOM 3771 N N . ALA B 1 194 ? -5.32 10.328 -3.814 1 96 194 ALA B N 1
ATOM 3772 C CA . ALA B 1 194 ? -5.109 11.641 -4.414 1 96 194 ALA B CA 1
ATOM 3773 C C . ALA B 1 194 ? -6.332 12.539 -4.219 1 96 194 ALA B C 1
ATOM 3775 O O . ALA B 1 194 ? -6.195 13.742 -4.008 1 96 194 ALA B O 1
ATOM 3776 N N . MET B 1 195 ? -7.488 11.945 -4.297 1 96.19 195 MET B N 1
ATOM 3777 C CA . MET B 1 195 ? -8.727 12.688 -4.09 1 96.19 195 MET B CA 1
ATOM 3778 C C . MET B 1 195 ? -8.773 13.289 -2.691 1 96.19 195 MET B C 1
ATOM 3780 O O . MET B 1 195 ? -9.094 14.469 -2.529 1 96.19 195 MET B O 1
ATOM 3784 N N . ARG B 1 196 ? -8.406 12.547 -1.764 1 90.75 196 ARG B N 1
ATOM 3785 C CA . ARG B 1 196 ? -8.469 13 -0.378 1 90.75 196 ARG B CA 1
ATOM 3786 C C . ARG B 1 196 ? -7.465 14.117 -0.125 1 90.75 196 ARG B C 1
ATOM 3788 O O . ARG B 1 196 ? -7.766 15.086 0.581 1 90.75 196 ARG B O 1
ATOM 3795 N N . ILE B 1 197 ? -6.293 13.961 -0.633 1 90.69 197 ILE B N 1
ATOM 3796 C CA . ILE B 1 197 ? -5.266 14.984 -0.475 1 90.69 197 ILE B CA 1
ATOM 3797 C C . ILE B 1 197 ? -5.723 16.281 -1.134 1 90.69 197 ILE B C 1
ATOM 3799 O O . ILE B 1 197 ? -5.68 17.344 -0.515 1 90.69 197 ILE B O 1
ATOM 3803 N N . MET B 1 198 ? -6.242 16.125 -2.328 1 94.69 198 MET B N 1
ATOM 3804 C CA . MET B 1 198 ? -6.703 17.312 -3.061 1 94.69 198 MET B CA 1
ATOM 3805 C C . MET B 1 198 ? -7.926 17.922 -2.389 1 94.69 198 MET B C 1
ATOM 3807 O O . MET B 1 198 ? -8.047 19.141 -2.307 1 94.69 198 MET B O 1
ATOM 3811 N N . ARG B 1 199 ? -8.805 17.094 -1.979 1 93.62 199 ARG B N 1
ATOM 3812 C CA . ARG B 1 199 ? -10 17.562 -1.281 1 93.62 199 ARG B CA 1
ATOM 3813 C C . ARG B 1 199 ? -9.625 18.375 -0.041 1 93.62 199 ARG B C 1
ATOM 3815 O O . ARG B 1 199 ? -10.156 19.469 0.181 1 93.62 199 ARG B O 1
ATOM 3822 N N . SER B 1 200 ? -8.766 17.859 0.728 1 89.38 200 SER B N 1
ATOM 3823 C CA . SER B 1 200 ? -8.344 18.531 1.954 1 89.38 200 SER B CA 1
ATOM 3824 C C . SER B 1 200 ? -7.691 19.875 1.653 1 89.38 200 SER B C 1
ATOM 3826 O O . SER B 1 200 ? -7.961 20.859 2.332 1 89.38 200 SER B O 1
ATOM 3828 N N . ALA B 1 201 ? -6.82 19.859 0.668 1 91.69 201 ALA B N 1
ATOM 3829 C CA . ALA B 1 201 ? -6.164 21.109 0.268 1 91.69 201 ALA B CA 1
ATOM 3830 C C . ALA B 1 201 ? -7.184 22.125 -0.24 1 91.69 201 ALA B C 1
ATOM 3832 O O . ALA B 1 2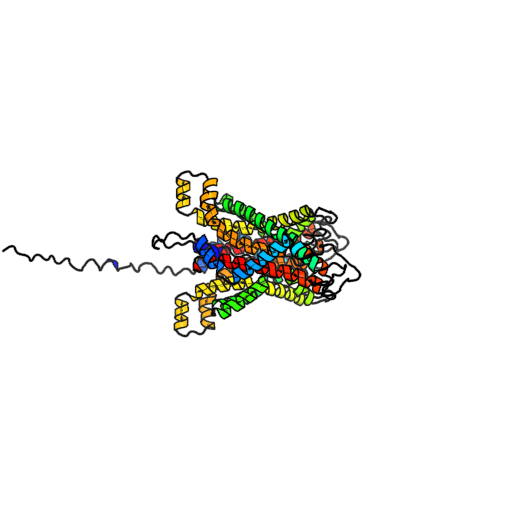01 ? -7.066 23.312 0.035 1 91.69 201 ALA B O 1
ATOM 3833 N N . THR B 1 202 ? -8.148 21.641 -0.952 1 93.25 202 THR B N 1
ATOM 3834 C CA . THR B 1 202 ? -9.18 22.5 -1.518 1 93.25 202 THR B CA 1
ATOM 3835 C C . THR B 1 202 ? -10.047 23.109 -0.415 1 93.25 202 THR B C 1
ATOM 3837 O O . THR B 1 202 ? -10.43 24.281 -0.482 1 93.25 202 THR B O 1
ATOM 3840 N N . LEU B 1 203 ? -10.375 22.391 0.572 1 90.44 203 LEU B N 1
ATOM 3841 C CA . LEU B 1 203 ? -11.18 22.859 1.697 1 90.44 203 LEU B CA 1
ATOM 3842 C C . LEU B 1 203 ? -10.5 24.016 2.41 1 90.44 203 LEU B C 1
ATOM 3844 O O . LEU B 1 203 ? -11.164 24.953 2.846 1 90.44 203 LEU B O 1
ATOM 3848 N N . VAL B 1 204 ? -9.25 23.938 2.459 1 88.19 204 VAL B N 1
ATOM 3849 C CA . VAL B 1 204 ? -8.484 25 3.111 1 88.19 204 VAL B CA 1
ATOM 3850 C C . VAL B 1 204 ? -8.367 26.203 2.178 1 88.19 204 VAL B C 1
ATOM 3852 O O . VAL B 1 204 ? -8.578 27.344 2.594 1 88.19 204 VAL B O 1
ATOM 3855 N N . ALA B 1 205 ? -8.07 25.938 0.987 1 89.94 205 ALA B N 1
ATOM 3856 C CA . ALA B 1 205 ? -7.82 27 0.012 1 89.94 205 ALA B CA 1
ATOM 3857 C C . ALA B 1 205 ? -9.086 27.797 -0.264 1 89.94 205 ALA B C 1
ATOM 3859 O O . ALA B 1 205 ? -9.023 29 -0.534 1 89.94 205 ALA B O 1
ATOM 3860 N N . LYS B 1 206 ? -10.172 27.141 -0.194 1 90.88 206 LYS B N 1
ATOM 3861 C CA . LYS B 1 206 ? -11.43 27.812 -0.526 1 90.88 206 LYS B CA 1
ATOM 3862 C C . LYS B 1 206 ? -11.781 28.859 0.522 1 90.88 206 LYS B C 1
ATOM 3864 O O . LYS B 1 206 ? -12.602 29.75 0.266 1 90.88 206 LYS B O 1
ATOM 3869 N N . GLN B 1 207 ? -11.117 28.812 1.657 1 89.88 207 GLN B N 1
ATOM 3870 C CA . GLN B 1 207 ? -11.391 29.734 2.748 1 89.88 207 GLN B CA 1
ATOM 3871 C C . GLN B 1 207 ? -10.484 30.969 2.668 1 89.88 207 GLN B C 1
ATOM 3873 O O . GLN B 1 207 ? -10.641 31.906 3.439 1 89.88 207 GLN B O 1
ATOM 3878 N N . LEU B 1 208 ? -9.625 30.906 1.714 1 90.06 208 LEU B N 1
ATOM 3879 C CA . LEU B 1 208 ? -8.711 32.031 1.564 1 90.06 208 LEU B CA 1
ATOM 3880 C C . LEU B 1 208 ? -9.453 33.281 1.065 1 90.06 208 LEU B C 1
ATOM 3882 O O . LEU B 1 208 ? -10.367 33.156 0.246 1 90.06 208 LEU B O 1
ATOM 3886 N N . ASP B 1 209 ? -9.008 34.438 1.531 1 89.81 209 ASP B N 1
ATOM 3887 C CA . ASP B 1 209 ? -9.695 35.688 1.286 1 89.81 209 ASP B CA 1
ATOM 3888 C C . ASP B 1 209 ? -9.766 36 -0.208 1 89.81 209 ASP B C 1
ATOM 3890 O O . ASP B 1 209 ? -10.789 36.5 -0.698 1 89.81 209 ASP B O 1
ATOM 3894 N N . TYR B 1 210 ? -8.734 35.781 -0.955 1 86.75 210 TYR B N 1
ATOM 3895 C CA . TYR B 1 210 ? -8.742 36.125 -2.373 1 86.75 210 TYR B CA 1
ATOM 3896 C C . TYR B 1 210 ? -9.688 35.219 -3.15 1 86.75 210 TYR B C 1
ATOM 3898 O O . TYR B 1 210 ? -10.242 35.625 -4.176 1 86.75 210 TYR B O 1
ATOM 3906 N N . VAL B 1 211 ? -9.875 34.031 -2.682 1 88.94 211 VAL B N 1
ATOM 3907 C CA . VAL B 1 211 ? -10.812 33.094 -3.324 1 88.94 211 VAL B CA 1
ATOM 3908 C C . VAL B 1 211 ? -12.25 33.562 -3.051 1 88.94 211 VAL B C 1
ATOM 3910 O O . VAL B 1 211 ? -13.078 33.594 -3.963 1 88.94 211 VAL B O 1
ATOM 3913 N N . LYS B 1 212 ? -12.469 33.938 -1.85 1 89.94 212 LYS B N 1
ATOM 3914 C CA . LYS B 1 212 ? -13.789 34.438 -1.478 1 89.94 212 LYS B CA 1
ATOM 3915 C C . LYS B 1 212 ? -14.117 35.719 -2.236 1 89.94 212 LYS B C 1
ATOM 3917 O O . LYS B 1 212 ? -15.25 35.938 -2.66 1 89.94 212 LYS B O 1
ATOM 3922 N N . ALA B 1 213 ? -13.07 36.531 -2.287 1 91.38 213 ALA B N 1
ATOM 3923 C CA . ALA B 1 213 ? -13.234 37.781 -3.016 1 91.38 213 ALA B CA 1
ATOM 3924 C C . ALA B 1 213 ? -13.578 37.531 -4.48 1 91.38 213 ALA B C 1
ATOM 3926 O O . ALA B 1 213 ? -14.438 38.219 -5.055 1 91.38 213 ALA B O 1
ATOM 3927 N N . ALA B 1 214 ? -12.914 36.562 -5.074 1 90.94 214 ALA B N 1
ATOM 3928 C CA . ALA B 1 214 ? -13.172 36.25 -6.473 1 90.94 214 ALA B CA 1
ATOM 3929 C C . ALA B 1 214 ? -14.594 35.719 -6.656 1 90.94 214 ALA B C 1
ATOM 3931 O O . ALA B 1 214 ? -15.266 36.062 -7.629 1 90.94 214 ALA B O 1
ATOM 3932 N N . ARG B 1 215 ? -15.055 34.938 -5.77 1 88.94 215 ARG B N 1
ATOM 3933 C CA . ARG B 1 215 ? -16.422 34.438 -5.797 1 88.94 215 ARG B CA 1
ATOM 3934 C C . ARG B 1 215 ? -17.438 35.562 -5.625 1 88.94 215 ARG B C 1
ATOM 3936 O O . ARG B 1 215 ? -18.469 35.594 -6.289 1 88.94 215 ARG B O 1
ATOM 3943 N N . GLY B 1 216 ? -17.062 36.469 -4.727 1 91.81 216 GLY B N 1
ATOM 3944 C CA . GLY B 1 216 ? -17.906 37.625 -4.492 1 91.81 216 GLY B CA 1
ATOM 3945 C C . GLY B 1 216 ? -18.031 38.531 -5.699 1 91.81 216 GLY B C 1
ATOM 3946 O O . GLY B 1 216 ? -19.062 39.156 -5.902 1 91.81 216 GLY B O 1
ATOM 3947 N N . LEU B 1 217 ? -17 38.531 -6.5 1 93.06 217 LEU B N 1
ATOM 3948 C CA . LEU B 1 217 ? -16.969 39.375 -7.684 1 93.06 217 LEU B CA 1
ATOM 3949 C C . LEU B 1 217 ? -17.625 38.688 -8.875 1 93.06 217 LEU B C 1
ATOM 3951 O O . LEU B 1 217 ? -17.688 39.25 -9.961 1 93.06 217 LEU B O 1
ATOM 3955 N N . GLY B 1 218 ? -18.078 37.469 -8.727 1 90.25 218 GLY B N 1
ATOM 3956 C CA . GLY B 1 218 ? -18.859 36.75 -9.734 1 90.25 218 GLY B CA 1
ATOM 3957 C C . GLY B 1 218 ? -18.016 35.906 -10.648 1 90.25 218 GLY B C 1
ATOM 3958 O O . GLY B 1 218 ? -18.438 35.531 -11.75 1 90.25 218 GLY B O 1
ATOM 3959 N N . ALA B 1 219 ? -16.812 35.688 -10.281 1 90.69 219 ALA B N 1
ATOM 3960 C CA . ALA B 1 219 ? -15.984 34.812 -11.102 1 90.69 219 ALA B CA 1
ATOM 3961 C C . ALA B 1 219 ? -16.625 33.438 -11.258 1 90.69 219 ALA B C 1
ATOM 3963 O O . ALA B 1 219 ? -17.219 32.938 -10.312 1 90.69 219 ALA B O 1
ATOM 3964 N N . SER B 1 220 ? -16.453 32.906 -12.484 1 93.25 220 SER B N 1
ATOM 3965 C CA . SER B 1 220 ? -17.016 31.578 -12.734 1 93.25 220 SER B CA 1
ATOM 3966 C C . SER B 1 220 ? -16.234 30.5 -11.984 1 93.25 220 SER B C 1
ATOM 3968 O O . SER B 1 220 ? -15.055 30.703 -11.664 1 93.25 220 SER B O 1
ATOM 3970 N N . THR B 1 221 ? -16.875 29.344 -11.719 1 89.81 221 THR B N 1
ATOM 3971 C CA . THR B 1 221 ? -16.297 28.266 -10.93 1 89.81 221 THR B CA 1
ATOM 3972 C C . THR B 1 221 ? -15.047 27.719 -11.617 1 89.81 221 THR B C 1
ATOM 3974 O O . THR B 1 221 ? -14.008 27.547 -10.984 1 89.81 221 THR B O 1
ATOM 3977 N N . PRO B 1 222 ? -15.078 27.438 -12.938 1 91.81 222 PRO B N 1
ATOM 3978 C CA . PRO B 1 222 ? -13.859 26.938 -13.586 1 91.81 222 PRO B CA 1
ATOM 3979 C C . PRO B 1 222 ? -12.703 27.922 -13.5 1 91.81 222 PRO B C 1
ATOM 3981 O O . PRO B 1 222 ? -11.547 27.516 -13.359 1 91.81 222 PRO B O 1
ATOM 3984 N N . ARG B 1 223 ? -12.977 29.156 -13.508 1 91 223 ARG B N 1
ATOM 3985 C CA . ARG B 1 223 ? -11.93 30.172 -13.391 1 91 223 ARG B CA 1
ATOM 3986 C C . ARG B 1 223 ? -11.336 30.188 -11.984 1 91 223 ARG B C 1
ATOM 3988 O O . ARG B 1 223 ? -10.117 30.266 -11.82 1 91 223 ARG B O 1
ATOM 3995 N N . ILE B 1 224 ? -12.227 30.125 -11.031 1 91.88 224 ILE B N 1
ATOM 3996 C CA . ILE B 1 224 ? -11.781 30.109 -9.641 1 91.88 224 ILE B CA 1
ATOM 3997 C C . ILE B 1 224 ? -10.906 28.875 -9.391 1 91.88 224 ILE B C 1
ATOM 3999 O O . ILE B 1 224 ? -9.836 28.984 -8.781 1 91.88 224 ILE B O 1
ATOM 4003 N N . VAL B 1 225 ? -11.352 27.781 -9.914 1 90.62 225 VAL B N 1
ATOM 4004 C CA . VAL B 1 225 ? -10.664 26.516 -9.672 1 90.62 225 VAL B CA 1
ATOM 4005 C C . VAL B 1 225 ? -9.312 26.516 -10.383 1 90.62 225 VAL B C 1
ATOM 4007 O O . VAL B 1 225 ? -8.281 26.219 -9.773 1 90.62 225 VAL B O 1
ATOM 4010 N N . LEU B 1 226 ? -9.242 26.922 -11.633 1 90.75 226 LEU B N 1
ATOM 4011 C CA . LEU B 1 226 ? -8.039 26.812 -12.453 1 90.75 226 LEU B CA 1
ATOM 4012 C C . LEU B 1 226 ? -7.039 27.906 -12.117 1 90.75 226 LEU B C 1
ATOM 4014 O O . LEU B 1 226 ? -5.828 27.672 -12.156 1 90.75 226 LEU B O 1
ATOM 4018 N N . ARG B 1 227 ? -7.527 29.031 -11.656 1 88 227 ARG B N 1
ATOM 4019 C CA . ARG B 1 227 ? -6.629 30.172 -11.5 1 88 227 ARG B CA 1
ATOM 4020 C C . ARG B 1 227 ? -6.273 30.391 -10.031 1 88 227 ARG B C 1
ATOM 4022 O O . ARG B 1 227 ? -5.172 30.844 -9.711 1 88 227 ARG B O 1
ATOM 4029 N N . HIS B 1 228 ? -7.172 30.047 -9.148 1 86 228 HIS B N 1
ATOM 4030 C CA . HIS B 1 228 ? -6.953 30.406 -7.75 1 86 228 HIS B CA 1
ATOM 4031 C C . HIS B 1 228 ? -6.777 29.172 -6.883 1 86 228 HIS B C 1
ATOM 4033 O O . HIS B 1 228 ? -5.898 29.125 -6.02 1 86 228 HIS B O 1
ATOM 4039 N N . LEU B 1 229 ? -7.5 28.156 -7.117 1 89.25 229 LEU B N 1
ATOM 4040 C CA . LEU B 1 229 ? -7.469 27 -6.23 1 89.25 229 LEU B CA 1
ATOM 4041 C C . LEU B 1 229 ? -6.355 26.031 -6.637 1 89.25 229 LEU B C 1
ATOM 4043 O O . LEU B 1 229 ? -5.52 25.656 -5.809 1 89.25 229 LEU B O 1
ATOM 4047 N N . LEU B 1 230 ? -6.273 25.703 -7.918 1 89.25 230 LEU B N 1
ATOM 4048 C CA . LEU B 1 230 ? -5.375 24.656 -8.406 1 89.25 230 LEU B CA 1
ATOM 4049 C C . LEU B 1 230 ? -3.922 25.016 -8.117 1 89.25 230 LEU B C 1
ATOM 4051 O O . LEU B 1 230 ? -3.174 24.188 -7.578 1 89.25 230 LEU B O 1
ATOM 4055 N N . PRO B 1 231 ? -3.494 26.219 -8.406 1 84.38 231 PRO B N 1
ATOM 4056 C CA . PRO B 1 231 ? -2.094 26.562 -8.148 1 84.38 231 PRO B CA 1
ATOM 4057 C C . PRO B 1 231 ? -1.725 26.469 -6.672 1 84.38 231 PRO B C 1
ATOM 4059 O O . PRO B 1 231 ? -0.564 26.219 -6.34 1 84.38 231 PRO B O 1
ATOM 4062 N N . ASN B 1 232 ? -2.727 26.609 -5.789 1 83.19 232 ASN B N 1
ATOM 4063 C CA . ASN B 1 232 ? -2.467 26.609 -4.352 1 83.19 232 ASN B CA 1
ATOM 4064 C C . ASN B 1 232 ? -2.65 25.219 -3.748 1 83.19 232 ASN B C 1
ATOM 4066 O O . ASN B 1 232 ? -2.254 24.984 -2.607 1 83.19 232 ASN B O 1
ATOM 4070 N N . THR B 1 233 ? -3.188 24.359 -4.473 1 90.19 233 THR B N 1
ATOM 4071 C CA . THR B 1 233 ? -3.537 23.062 -3.883 1 90.19 233 THR B CA 1
ATOM 4072 C C . THR B 1 233 ? -2.771 21.938 -4.562 1 90.19 233 THR B C 1
ATOM 4074 O O . THR B 1 233 ? -2.811 20.797 -4.109 1 90.19 233 THR B O 1
ATOM 4077 N N . ILE B 1 234 ? -1.95 22.234 -5.57 1 88.81 234 ILE B N 1
ATOM 4078 C CA . ILE B 1 234 ? -1.334 21.188 -6.387 1 88.81 234 ILE B CA 1
ATOM 4079 C C . ILE B 1 234 ? -0.099 20.641 -5.676 1 88.81 234 ILE B C 1
ATOM 4081 O O . ILE B 1 234 ? 0.295 19.5 -5.898 1 88.81 234 ILE B O 1
ATOM 4085 N N . ALA B 1 235 ? 0.558 21.391 -4.785 1 85.5 235 ALA B N 1
ATOM 4086 C CA . ALA B 1 235 ? 1.848 21.047 -4.191 1 85.5 235 ALA B CA 1
ATOM 4087 C C . ALA B 1 235 ? 1.767 19.734 -3.422 1 85.5 235 ALA B C 1
ATOM 4089 O O . ALA B 1 235 ? 2.547 18.812 -3.668 1 85.5 235 ALA B O 1
ATOM 4090 N N . PRO B 1 236 ? 0.759 19.594 -2.545 1 87.62 236 PRO B N 1
ATOM 4091 C CA . PRO B 1 236 ? 0.705 18.328 -1.785 1 87.62 236 PRO B CA 1
ATOM 4092 C C . PRO B 1 236 ? 0.448 17.125 -2.67 1 87.62 236 PRO B C 1
ATOM 4094 O O . PRO B 1 236 ? 0.951 16.031 -2.387 1 87.62 236 PRO B O 1
ATOM 4097 N N . VAL B 1 237 ? -0.266 17.281 -3.691 1 93.31 237 VAL B N 1
ATOM 4098 C CA . VAL B 1 237 ? -0.596 16.172 -4.57 1 93.31 237 VAL B CA 1
ATOM 4099 C C . VAL B 1 237 ? 0.626 15.781 -5.402 1 93.31 237 VAL B C 1
ATOM 4101 O O . VAL B 1 237 ? 0.833 14.602 -5.703 1 93.31 237 VAL B O 1
ATOM 4104 N N . LEU B 1 238 ? 1.408 16.797 -5.734 1 88.25 238 LEU B N 1
ATOM 4105 C CA . LEU B 1 238 ? 2.619 16.516 -6.496 1 88.25 238 LEU B CA 1
ATOM 4106 C C . LEU B 1 238 ? 3.623 15.734 -5.645 1 88.25 238 LEU B C 1
ATOM 4108 O O . LEU B 1 238 ? 4.324 14.859 -6.152 1 88.25 238 LEU B O 1
ATOM 4112 N N . VAL B 1 239 ? 3.701 16.125 -4.375 1 85.88 239 VAL B N 1
ATOM 4113 C CA . VAL B 1 239 ? 4.547 15.375 -3.453 1 85.88 239 VAL B CA 1
ATOM 4114 C C . VAL B 1 239 ? 4.094 13.914 -3.4 1 85.88 239 VAL B C 1
ATOM 4116 O O . VAL B 1 239 ? 4.906 13 -3.537 1 85.88 239 VAL B O 1
ATOM 4119 N N . TYR B 1 240 ? 2.83 13.727 -3.289 1 92 240 TYR B N 1
ATOM 4120 C CA . TYR B 1 240 ? 2.264 12.383 -3.279 1 92 240 TYR B CA 1
ATOM 4121 C C . TYR B 1 240 ? 2.549 11.656 -4.59 1 92 240 TYR B C 1
ATOM 4123 O O . TYR B 1 240 ? 2.848 10.461 -4.598 1 92 240 TYR B O 1
ATOM 4131 N N . GLY B 1 241 ? 2.443 12.336 -5.68 1 95.19 241 GLY B N 1
ATOM 4132 C CA . GLY B 1 241 ? 2.668 11.75 -6.988 1 95.19 241 GLY B CA 1
ATOM 4133 C C . GLY B 1 241 ? 4.043 11.125 -7.133 1 95.19 241 GLY B C 1
ATOM 4134 O O . GLY B 1 241 ? 4.188 10.047 -7.719 1 95.19 241 GLY B O 1
ATOM 4135 N N . THR B 1 242 ? 5.02 11.75 -6.574 1 90.44 242 THR B N 1
ATOM 4136 C CA . THR B 1 242 ? 6.379 11.234 -6.676 1 90.44 242 THR B CA 1
ATOM 4137 C C . THR B 1 242 ? 6.516 9.93 -5.895 1 90.44 242 THR B C 1
ATOM 4139 O O . THR B 1 242 ? 7.102 8.961 -6.387 1 90.44 242 THR B O 1
ATOM 4142 N N . ILE B 1 243 ? 5.969 9.914 -4.781 1 86.62 243 ILE B N 1
ATOM 4143 C CA . ILE B 1 243 ? 6.02 8.727 -3.939 1 86.62 243 ILE B CA 1
ATOM 4144 C C . ILE B 1 243 ? 5.188 7.609 -4.57 1 86.62 243 ILE B C 1
ATOM 4146 O O . ILE B 1 243 ? 5.629 6.461 -4.645 1 86.62 243 ILE B O 1
ATOM 4150 N N . ALA B 1 244 ? 4.047 8.023 -5.066 1 95.12 244 ALA B N 1
ATOM 4151 C CA . ALA B 1 244 ? 3.135 7.066 -5.684 1 95.12 244 ALA B CA 1
ATOM 4152 C C . ALA B 1 244 ? 3.766 6.426 -6.918 1 95.12 244 ALA B C 1
ATOM 4154 O O . ALA B 1 244 ? 3.527 5.25 -7.203 1 95.12 244 ALA B O 1
ATOM 4155 N N . LEU B 1 245 ? 4.508 7.211 -7.609 1 96.44 245 LEU B N 1
ATOM 4156 C CA . LEU B 1 245 ? 5.145 6.684 -8.812 1 96.44 245 LEU B CA 1
ATOM 4157 C C . LEU B 1 245 ? 6.023 5.484 -8.484 1 96.44 245 LEU B C 1
ATOM 4159 O O . LEU B 1 245 ? 5.934 4.441 -9.141 1 96.44 245 LEU B O 1
ATOM 4163 N N . GLY B 1 246 ? 6.871 5.633 -7.52 1 92.94 246 GLY B N 1
ATOM 4164 C CA . GLY B 1 246 ? 7.664 4.5 -7.07 1 92.94 246 GLY B CA 1
ATOM 4165 C C . GLY B 1 246 ? 6.816 3.312 -6.645 1 92.94 246 GLY B C 1
ATOM 4166 O O . GLY B 1 246 ? 7.102 2.174 -7.023 1 92.94 246 GLY B O 1
ATOM 4167 N N . ALA B 1 247 ? 5.805 3.59 -5.93 1 92.31 247 ALA B N 1
ATOM 4168 C CA . ALA B 1 247 ? 4.914 2.535 -5.453 1 92.31 247 ALA B CA 1
ATOM 4169 C C . ALA B 1 247 ? 4.238 1.818 -6.617 1 92.31 247 ALA B C 1
ATOM 4171 O O . ALA B 1 247 ? 4.023 0.605 -6.566 1 92.31 247 ALA B O 1
ATOM 4172 N N . PHE B 1 248 ? 3.848 2.543 -7.641 1 97 248 PHE B N 1
ATOM 4173 C CA . PHE B 1 248 ? 3.127 1.956 -8.766 1 97 248 PHE B CA 1
ATOM 4174 C C . PHE B 1 248 ? 4.059 1.113 -9.625 1 97 248 PHE B C 1
ATOM 4176 O O . PHE B 1 248 ? 3.631 0.134 -10.242 1 97 248 PHE B O 1
ATOM 4183 N N . ILE B 1 249 ? 5.312 1.495 -9.641 1 96.5 249 ILE B N 1
ATOM 4184 C CA . ILE B 1 249 ? 6.285 0.614 -10.273 1 96.5 249 ILE B CA 1
ATOM 4185 C C . ILE B 1 249 ? 6.352 -0.711 -9.516 1 96.5 249 ILE B C 1
ATOM 4187 O O . ILE B 1 249 ? 6.363 -1.782 -10.133 1 96.5 249 ILE B O 1
ATOM 4191 N N . GLY B 1 250 ? 6.391 -0.614 -8.258 1 93.06 250 GLY B N 1
ATOM 4192 C CA . GLY B 1 250 ? 6.324 -1.816 -7.441 1 93.06 250 GLY B CA 1
ATOM 4193 C C . GLY B 1 250 ? 5.055 -2.617 -7.66 1 93.06 250 GLY B C 1
ATOM 4194 O O . GLY B 1 250 ? 5.094 -3.848 -7.719 1 93.06 250 GLY B O 1
ATOM 4195 N N . ALA B 1 251 ? 3.943 -1.91 -7.738 1 93.88 251 ALA B N 1
ATOM 4196 C CA . ALA B 1 251 ? 2.66 -2.562 -7.988 1 93.88 251 ALA B CA 1
ATOM 4197 C C . ALA B 1 251 ? 2.67 -3.291 -9.328 1 93.88 251 ALA B C 1
ATOM 4199 O O . ALA B 1 251 ? 2.143 -4.398 -9.445 1 93.88 251 ALA B O 1
ATOM 4200 N N . GLU B 1 252 ? 3.227 -2.625 -10.289 1 95.5 252 GLU B N 1
ATOM 4201 C CA . GLU B 1 252 ? 3.371 -3.27 -11.594 1 95.5 252 GLU B CA 1
ATOM 4202 C C . GLU B 1 252 ? 4.164 -4.566 -11.484 1 95.5 252 GLU B C 1
ATOM 4204 O O . GLU B 1 252 ? 3.775 -5.59 -12.055 1 95.5 252 GLU B O 1
ATOM 4209 N N . ALA B 1 253 ? 5.262 -4.5 -10.789 1 93.25 253 ALA B N 1
ATOM 4210 C CA . ALA B 1 253 ? 6.082 -5.695 -10.609 1 93.25 253 ALA B CA 1
ATOM 4211 C C . ALA B 1 253 ? 5.309 -6.789 -9.883 1 93.25 253 ALA B C 1
ATOM 4213 O O . ALA B 1 253 ? 5.426 -7.969 -10.227 1 93.25 253 ALA B O 1
ATOM 4214 N N . THR B 1 254 ? 4.555 -6.387 -8.977 1 88.56 254 THR B N 1
ATOM 4215 C CA . THR B 1 254 ? 3.75 -7.328 -8.211 1 88.56 254 THR B CA 1
ATOM 4216 C C . THR B 1 254 ? 2.709 -8 -9.094 1 88.56 254 THR B C 1
ATOM 4218 O O . THR B 1 254 ? 2.553 -9.227 -9.062 1 88.56 254 THR B O 1
ATOM 4221 N N . LEU B 1 255 ? 2.02 -7.266 -9.836 1 89.44 255 LEU B N 1
ATOM 4222 C CA . LEU B 1 255 ? 0.98 -7.801 -10.711 1 89.44 255 LEU B CA 1
ATOM 4223 C C . LEU B 1 255 ? 1.585 -8.688 -11.789 1 89.44 255 LEU B C 1
ATOM 4225 O O . LEU B 1 255 ? 0.985 -9.695 -12.18 1 89.44 255 LEU B O 1
ATOM 4229 N N . ALA B 1 256 ? 2.729 -8.297 -12.281 1 90.94 256 ALA B N 1
ATOM 4230 C CA . ALA B 1 256 ? 3.438 -9.148 -13.234 1 90.94 256 ALA B CA 1
ATOM 4231 C C . ALA B 1 256 ? 3.838 -10.469 -12.586 1 90.94 256 ALA B C 1
ATOM 4233 O O . ALA B 1 256 ? 3.701 -11.531 -13.203 1 90.94 256 ALA B O 1
ATOM 4234 N N . TYR B 1 257 ? 4.316 -10.352 -11.438 1 84.81 257 TYR B N 1
ATOM 4235 C CA . TYR B 1 257 ? 4.703 -11.539 -10.695 1 84.81 257 TYR B CA 1
ATOM 4236 C C . TYR B 1 257 ? 3.529 -12.5 -10.547 1 84.81 257 TYR B C 1
ATOM 4238 O O . TYR B 1 257 ? 3.705 -13.719 -10.594 1 84.81 257 TYR B O 1
ATOM 4246 N N . LEU B 1 258 ? 2.377 -11.961 -10.43 1 79.25 258 LEU B N 1
ATOM 4247 C CA . LEU B 1 258 ? 1.167 -12.75 -10.242 1 79.25 258 LEU B CA 1
ATOM 4248 C C . LEU B 1 258 ? 0.65 -13.289 -11.57 1 79.25 258 LEU B C 1
ATOM 4250 O O . LEU B 1 258 ? -0.285 -14.086 -11.602 1 79.25 258 LEU B O 1
ATOM 4254 N N . GLY B 1 259 ? 1.216 -12.773 -12.602 1 82.38 259 GLY B N 1
ATOM 4255 C CA . GLY B 1 259 ? 0.835 -13.258 -13.922 1 82.38 259 GLY B CA 1
ATOM 4256 C C . GLY B 1 259 ? -0.383 -12.562 -14.484 1 82.38 259 GLY B C 1
ATOM 4257 O O . GLY B 1 259 ? -0.919 -12.969 -15.516 1 82.38 259 GLY B O 1
ATOM 4258 N N . VAL B 1 260 ? -0.857 -11.508 -13.781 1 83.44 260 VAL B N 1
ATOM 4259 C CA . VAL B 1 260 ? -2.084 -10.867 -14.242 1 83.44 260 VAL B CA 1
ATOM 4260 C C . VAL B 1 260 ? -1.766 -9.477 -14.781 1 83.44 260 VAL B C 1
ATOM 4262 O O . VAL B 1 260 ? -2.607 -8.844 -15.43 1 83.44 260 VAL B O 1
ATOM 4265 N N . GLY B 1 261 ? -0.588 -8.984 -14.508 1 90.88 261 GLY B N 1
ATOM 4266 C CA . GLY B 1 261 ? -0.189 -7.664 -14.969 1 90.88 261 GLY B CA 1
ATOM 4267 C C . GLY B 1 261 ? 0.446 -7.68 -16.344 1 90.88 261 GLY B C 1
ATOM 4268 O O . GLY B 1 261 ? -0.091 -8.281 -17.281 1 90.88 261 GLY B O 1
ATOM 4269 N N . VAL B 1 262 ? 1.512 -6.977 -16.406 1 91.81 262 VAL B N 1
ATOM 4270 C CA . VAL B 1 262 ? 2.297 -6.984 -17.641 1 91.81 262 VAL B CA 1
ATOM 4271 C C . VAL B 1 262 ? 2.834 -8.391 -17.891 1 91.81 262 VAL B C 1
ATOM 4273 O O . VAL B 1 262 ? 3.281 -9.07 -16.969 1 91.81 262 VAL B O 1
ATOM 4276 N N . ARG B 1 263 ? 2.723 -8.805 -19.094 1 91.38 263 ARG B N 1
ATOM 4277 C CA . ARG B 1 263 ? 3.113 -10.148 -19.484 1 91.38 263 ARG B CA 1
ATOM 4278 C C . ARG B 1 263 ? 3.691 -10.164 -20.891 1 91.38 263 ARG B C 1
ATOM 4280 O O . ARG B 1 263 ? 3.586 -9.172 -21.625 1 91.38 263 ARG B O 1
ATOM 4287 N N . PRO B 1 264 ? 4.332 -11.336 -21.141 1 88.88 264 PRO B N 1
ATOM 4288 C CA . PRO B 1 264 ? 4.789 -11.422 -22.531 1 88.88 264 PRO B CA 1
ATOM 4289 C C . PRO B 1 264 ? 3.668 -11.172 -23.531 1 88.88 264 PRO B C 1
ATOM 4291 O O . PRO B 1 264 ? 2.518 -11.547 -23.297 1 88.88 264 PRO B O 1
ATOM 4294 N N . PRO B 1 265 ? 4.047 -10.336 -24.547 1 90.94 265 PRO B N 1
ATOM 4295 C CA . PRO B 1 265 ? 5.379 -10.117 -25.109 1 90.94 265 PRO B CA 1
ATOM 4296 C C . PRO B 1 265 ? 6.078 -8.898 -24.516 1 90.94 265 PRO B C 1
ATOM 4298 O O . PRO B 1 265 ? 7.215 -8.594 -24.891 1 90.94 265 PRO B O 1
ATOM 4301 N N . VAL B 1 266 ? 5.469 -8.242 -23.641 1 93.12 266 VAL B N 1
ATOM 4302 C CA . VAL B 1 266 ? 6.078 -7.059 -23.047 1 93.12 266 VAL B CA 1
ATOM 4303 C C . VAL B 1 266 ? 7.145 -7.488 -22.031 1 93.12 266 VAL B C 1
ATOM 4305 O O . VAL B 1 266 ? 6.91 -8.375 -21.219 1 93.12 266 VAL B O 1
ATOM 4308 N N . VAL B 1 267 ? 8.312 -6.855 -22.203 1 95.19 267 VAL B N 1
ATOM 4309 C CA . VAL B 1 267 ? 9.391 -7.09 -21.25 1 95.19 267 VAL B CA 1
ATOM 4310 C C . VAL B 1 267 ? 9.406 -5.969 -20.203 1 95.19 267 VAL B C 1
ATOM 4312 O O . VAL B 1 267 ? 9.43 -4.789 -20.562 1 95.19 267 VAL B O 1
ATOM 4315 N N . SER B 1 268 ? 9.289 -6.316 -18.969 1 97.12 268 SER B N 1
ATOM 4316 C CA . SER B 1 268 ? 9.391 -5.398 -17.828 1 97.12 268 SER B CA 1
ATOM 4317 C C . SER B 1 268 ? 10.172 -6.023 -16.688 1 97.12 268 SER B C 1
ATOM 4319 O O . SER B 1 268 ? 10.438 -7.227 -16.688 1 97.12 268 SER B O 1
ATOM 4321 N N . TRP B 1 269 ? 10.625 -5.207 -15.812 1 97.12 269 TRP B N 1
ATOM 4322 C CA . TRP B 1 269 ? 11.32 -5.742 -14.648 1 97.12 269 TRP B CA 1
ATOM 4323 C C . TRP B 1 269 ? 10.438 -6.719 -13.883 1 97.12 269 TRP B C 1
ATOM 4325 O O . TRP B 1 269 ? 10.906 -7.75 -13.398 1 97.12 269 TRP B O 1
ATOM 4335 N N . GLY B 1 270 ? 9.18 -6.391 -13.82 1 94.25 270 GLY B N 1
ATOM 4336 C CA . GLY B 1 270 ? 8.234 -7.277 -13.172 1 94.25 270 GLY B CA 1
ATOM 4337 C C . GLY B 1 270 ? 8.117 -8.633 -13.836 1 94.25 270 GLY B C 1
ATOM 4338 O O . GLY B 1 270 ? 8.109 -9.664 -13.164 1 94.25 270 GLY B O 1
ATOM 4339 N N . VAL B 1 271 ? 8.062 -8.664 -15.102 1 94.69 271 VAL B N 1
ATOM 4340 C CA . VAL B 1 271 ? 7.977 -9.906 -15.859 1 94.69 271 VAL B CA 1
ATOM 4341 C C . VAL B 1 271 ? 9.242 -10.734 -15.633 1 94.69 271 VAL B C 1
ATOM 4343 O O . VAL B 1 271 ? 9.164 -11.953 -15.461 1 94.69 271 VAL B O 1
ATOM 4346 N N . MET B 1 272 ? 10.336 -10.023 -15.648 1 95.31 272 MET B N 1
ATOM 4347 C CA . MET B 1 272 ? 11.594 -10.719 -15.422 1 95.31 272 MET B CA 1
ATOM 4348 C C . MET B 1 272 ? 11.633 -11.344 -14.031 1 95.31 272 MET B C 1
ATOM 4350 O O . MET B 1 272 ? 12.117 -12.461 -13.859 1 95.31 272 MET B O 1
ATOM 4354 N N . ILE B 1 273 ? 11.156 -10.648 -13.094 1 91.5 273 ILE B N 1
ATOM 4355 C CA . ILE B 1 273 ? 11.094 -11.156 -11.727 1 91.5 273 ILE B CA 1
ATOM 4356 C C . ILE B 1 273 ? 10.148 -12.359 -11.664 1 91.5 273 ILE B C 1
ATOM 4358 O O . ILE B 1 273 ? 10.461 -13.359 -11.016 1 91.5 273 ILE B O 1
ATOM 4362 N N . SER B 1 274 ? 9.031 -12.242 -12.32 1 89.5 274 SER B N 1
ATOM 4363 C CA . SER B 1 274 ? 8.086 -13.352 -12.398 1 89.5 274 SER B CA 1
ATOM 4364 C C . SER B 1 274 ? 8.734 -14.594 -12.984 1 89.5 274 SER B C 1
ATOM 4366 O O . SER B 1 274 ? 8.555 -15.703 -12.461 1 89.5 274 SER B O 1
ATOM 4368 N N . ASP B 1 275 ? 9.523 -14.422 -13.992 1 91.69 275 ASP B N 1
ATOM 4369 C CA . ASP B 1 275 ? 10.188 -15.531 -14.68 1 91.69 275 ASP B CA 1
ATOM 4370 C C . ASP B 1 275 ? 11.234 -16.188 -13.789 1 91.69 275 ASP B C 1
ATOM 4372 O O . ASP B 1 275 ? 11.531 -17.375 -13.938 1 91.69 275 ASP B O 1
ATOM 4376 N N . ALA B 1 276 ? 11.766 -15.438 -12.906 1 89.56 276 ALA B N 1
ATOM 4377 C CA . ALA B 1 276 ? 12.875 -15.898 -12.078 1 89.56 276 ALA B CA 1
ATOM 4378 C C . ALA B 1 276 ? 12.367 -16.625 -10.828 1 89.56 276 ALA B C 1
ATOM 4380 O O . ALA B 1 276 ? 13.141 -17.234 -10.094 1 89.56 276 ALA B O 1
ATOM 4381 N N . ARG B 1 277 ? 11.109 -16.594 -10.602 1 79.44 277 ARG B N 1
ATOM 4382 C CA . ARG B 1 277 ? 10.5 -17.016 -9.344 1 79.44 277 ARG B CA 1
ATOM 4383 C C . ARG B 1 277 ? 10.891 -18.453 -9 1 79.44 277 ARG B C 1
ATOM 4385 O O . ARG B 1 277 ? 11.25 -18.75 -7.855 1 79.44 277 ARG B O 1
ATOM 4392 N N . ASP B 1 278 ? 10.914 -19.344 -9.922 1 79.25 278 ASP B N 1
ATOM 4393 C CA . ASP B 1 278 ? 11.117 -20.766 -9.656 1 79.25 278 ASP B CA 1
ATOM 4394 C C . ASP B 1 278 ? 12.586 -21.156 -9.789 1 79.25 278 ASP B C 1
ATOM 4396 O O . ASP B 1 278 ? 12.953 -22.312 -9.586 1 79.25 278 ASP B O 1
ATOM 4400 N N . TYR B 1 279 ? 13.406 -20.234 -10.086 1 83.31 279 TYR B N 1
ATOM 4401 C CA . TYR B 1 279 ? 14.789 -20.578 -10.398 1 83.31 279 TYR B CA 1
ATOM 4402 C C . TYR B 1 279 ? 15.758 -19.844 -9.477 1 83.31 279 TYR B C 1
ATOM 4404 O O . TYR B 1 279 ? 16.969 -19.844 -9.719 1 83.31 279 TYR B O 1
ATOM 4412 N N . PHE B 1 280 ? 15.266 -19.281 -8.484 1 78.19 280 PHE B N 1
ATOM 4413 C CA . PHE B 1 280 ? 16.078 -18.391 -7.668 1 78.19 280 PHE B CA 1
ATOM 4414 C C . PHE B 1 280 ? 17.234 -19.141 -7.016 1 78.19 280 PHE B C 1
ATOM 4416 O O . PHE B 1 280 ? 18.328 -18.594 -6.855 1 78.19 280 PHE B O 1
ATOM 4423 N N . ARG B 1 281 ? 17.094 -20.312 -6.66 1 75.81 281 ARG B N 1
ATOM 4424 C CA . ARG B 1 281 ? 18.125 -21.062 -5.965 1 75.81 281 ARG B CA 1
ATOM 4425 C C . ARG B 1 281 ? 19.25 -21.453 -6.914 1 75.81 281 ARG B C 1
ATOM 4427 O O . ARG B 1 281 ? 20.422 -21.516 -6.512 1 75.81 281 ARG B O 1
ATOM 4434 N N . VAL B 1 282 ? 18.938 -21.656 -8.133 1 82.62 282 VAL B N 1
ATOM 4435 C CA . VAL B 1 282 ? 19.906 -22.141 -9.102 1 82.62 282 VAL B CA 1
ATOM 4436 C C . VAL B 1 282 ? 20.516 -20.984 -9.867 1 82.62 282 VAL B C 1
ATOM 4438 O O . VAL B 1 282 ? 21.719 -21 -10.18 1 82.62 282 VAL B O 1
ATOM 4441 N N . ILE B 1 283 ? 19.656 -19.984 -10.164 1 91.44 283 ILE B N 1
ATOM 4442 C CA . ILE B 1 283 ? 20.094 -18.859 -10.977 1 91.44 283 ILE B CA 1
ATOM 4443 C C . ILE B 1 283 ? 19.719 -17.547 -10.273 1 91.44 283 ILE B C 1
ATOM 4445 O O . ILE B 1 283 ? 18.922 -16.766 -10.789 1 91.44 283 ILE B O 1
ATOM 4449 N N . PRO B 1 284 ? 20.406 -17.156 -9.242 1 88.81 284 PRO B N 1
ATOM 4450 C CA . PRO B 1 284 ? 19.984 -16.016 -8.445 1 88.81 284 PRO B CA 1
ATOM 4451 C C . PRO B 1 284 ? 20.125 -14.688 -9.203 1 88.81 284 PRO B C 1
ATOM 4453 O O . PRO B 1 284 ? 19.375 -13.742 -8.945 1 88.81 284 PRO B O 1
ATOM 4456 N N . HIS B 1 285 ? 21.047 -14.625 -10.141 1 92.81 285 HIS B N 1
ATOM 4457 C CA . HIS B 1 285 ? 21.281 -13.367 -10.844 1 92.81 285 HIS B CA 1
ATOM 4458 C C . HIS B 1 285 ? 20.062 -12.969 -11.68 1 92.81 285 HIS B C 1
ATOM 4460 O O . HIS B 1 285 ? 19.828 -11.781 -11.93 1 92.81 285 HIS B O 1
ATOM 4466 N N . MET B 1 286 ? 19.297 -13.922 -12.117 1 91.62 286 MET B N 1
ATOM 4467 C CA . MET B 1 286 ? 18.125 -13.656 -12.961 1 91.62 286 MET B CA 1
ATOM 4468 C C . MET B 1 286 ? 17.062 -12.875 -12.188 1 91.62 286 MET B C 1
ATOM 4470 O O . MET B 1 286 ? 16.266 -12.156 -12.773 1 91.62 286 MET B O 1
ATOM 4474 N N . LEU B 1 287 ? 17.078 -13.016 -10.883 1 88.81 287 LEU B N 1
ATOM 4475 C CA . LEU B 1 287 ? 16.125 -12.312 -10.031 1 88.81 287 LEU B CA 1
ATOM 4476 C C . LEU B 1 287 ? 16.734 -11.031 -9.477 1 88.81 287 LEU B C 1
ATOM 4478 O O . LEU B 1 287 ? 16.078 -9.984 -9.445 1 88.81 287 LEU B O 1
ATOM 4482 N N . LEU B 1 288 ? 17.969 -11.07 -9.047 1 90.12 288 LEU B N 1
ATOM 4483 C CA . LEU B 1 288 ? 18.609 -10.023 -8.258 1 90.12 288 LEU B CA 1
ATOM 4484 C C . LEU B 1 288 ? 18.75 -8.742 -9.07 1 90.12 288 LEU B C 1
ATOM 4486 O O . LEU B 1 288 ? 18.547 -7.641 -8.547 1 90.12 288 LEU B O 1
ATOM 4490 N N . PHE B 1 289 ? 19.016 -8.852 -10.297 1 94.5 289 PHE B N 1
ATOM 4491 C CA . PHE B 1 289 ? 19.297 -7.652 -11.078 1 94.5 289 PHE B CA 1
ATOM 4492 C C . PHE B 1 289 ? 18.016 -6.898 -11.398 1 94.5 289 PHE B C 1
ATOM 4494 O O . PHE B 1 289 ? 17.891 -5.707 -11.102 1 94.5 289 PHE B O 1
ATOM 4501 N N . PRO B 1 290 ? 17 -7.598 -12.016 1 95.06 290 PRO B N 1
ATOM 4502 C CA . PRO B 1 290 ? 15.766 -6.84 -12.211 1 95.06 290 PRO B CA 1
ATOM 4503 C C . PRO B 1 290 ? 15.156 -6.348 -10.906 1 95.06 290 PRO B C 1
ATOM 4505 O O . PRO B 1 290 ? 14.625 -5.234 -10.844 1 95.06 290 PRO B O 1
ATOM 4508 N N . ALA B 1 291 ? 15.234 -7.125 -9.875 1 91.69 291 ALA B N 1
ATOM 4509 C CA . ALA B 1 291 ? 14.75 -6.699 -8.562 1 91.69 291 ALA B CA 1
ATOM 4510 C C . ALA B 1 291 ? 15.531 -5.496 -8.055 1 91.69 291 ALA B C 1
ATOM 4512 O O . ALA B 1 291 ? 14.961 -4.598 -7.422 1 91.69 291 ALA B O 1
ATOM 4513 N N . GLY B 1 292 ? 16.812 -5.543 -8.25 1 93.44 292 GLY B N 1
ATOM 4514 C CA . GLY B 1 292 ? 17.656 -4.41 -7.891 1 93.44 292 GLY B CA 1
ATOM 4515 C C . GLY B 1 292 ? 17.25 -3.129 -8.602 1 93.44 292 GLY B C 1
ATOM 4516 O O . GLY B 1 292 ? 17.203 -2.062 -7.984 1 93.44 292 GLY B O 1
ATOM 4517 N N . PHE B 1 293 ? 16.969 -3.248 -9.852 1 96.69 293 PHE B N 1
ATOM 4518 C CA . PHE B 1 293 ? 16.562 -2.08 -10.617 1 96.69 293 PHE B CA 1
ATOM 4519 C C . PHE B 1 293 ? 15.234 -1.536 -10.125 1 96.69 293 PHE B C 1
ATOM 4521 O O . PHE B 1 293 ? 15.055 -0.322 -10.023 1 96.69 293 PHE B O 1
ATOM 4528 N N . VAL B 1 294 ? 14.281 -2.416 -9.812 1 94.94 294 VAL B N 1
ATOM 4529 C CA . VAL B 1 294 ? 13 -1.986 -9.25 1 94.94 294 VAL B CA 1
ATOM 4530 C C . VAL B 1 294 ? 13.242 -1.248 -7.934 1 94.94 294 VAL B C 1
ATOM 4532 O O . VAL B 1 294 ? 12.75 -0.134 -7.742 1 94.94 294 VAL B O 1
ATOM 4535 N N . THR B 1 295 ? 14.047 -1.804 -7.082 1 92.12 295 THR B N 1
ATOM 4536 C CA . THR B 1 295 ? 14.281 -1.262 -5.75 1 92.12 295 THR B CA 1
ATOM 4537 C C . THR B 1 295 ? 14.984 0.09 -5.832 1 92.12 295 THR B C 1
ATOM 4539 O O . THR B 1 295 ? 14.594 1.044 -5.16 1 92.12 295 THR B O 1
ATOM 4542 N N . ILE B 1 296 ? 15.984 0.172 -6.621 1 94.56 296 ILE B N 1
ATOM 4543 C CA . ILE B 1 296 ? 16.734 1.408 -6.777 1 94.56 296 ILE B CA 1
ATOM 4544 C C . ILE B 1 296 ? 15.828 2.504 -7.328 1 94.56 296 ILE B C 1
ATOM 4546 O O . ILE B 1 296 ? 15.891 3.654 -6.887 1 94.56 296 ILE B O 1
ATOM 4550 N N . THR B 1 297 ? 15.023 2.148 -8.305 1 95.56 297 THR B N 1
ATOM 4551 C CA . THR B 1 297 ? 14.117 3.115 -8.914 1 95.56 297 THR B CA 1
ATOM 4552 C C . THR B 1 297 ? 13.086 3.596 -7.902 1 95.56 297 THR B C 1
ATOM 4554 O O . THR B 1 297 ? 12.844 4.801 -7.773 1 95.56 297 THR B O 1
ATOM 4557 N N . VAL B 1 298 ? 12.508 2.682 -7.191 1 92.5 298 VAL B N 1
ATOM 4558 C CA . VAL B 1 298 ? 11.523 3.035 -6.168 1 92.5 298 VAL B CA 1
ATOM 4559 C C . VAL B 1 298 ? 12.18 3.914 -5.105 1 92.5 298 VAL B C 1
ATOM 4561 O O . VAL B 1 298 ? 11.617 4.938 -4.707 1 92.5 298 VAL B O 1
ATOM 4564 N N . LEU B 1 299 ? 13.359 3.559 -4.688 1 90.19 299 LEU B N 1
ATOM 4565 C CA . LEU B 1 299 ? 14.102 4.336 -3.697 1 90.19 299 LEU B CA 1
ATOM 4566 C C . LEU B 1 299 ? 14.352 5.754 -4.195 1 90.19 299 LEU B C 1
ATOM 4568 O O . LEU B 1 299 ? 14.219 6.715 -3.432 1 90.19 299 LEU B O 1
ATOM 4572 N N . ALA B 1 300 ? 14.742 5.801 -5.383 1 94.31 300 ALA B N 1
ATOM 4573 C CA . ALA B 1 300 ? 15.016 7.109 -5.965 1 94.31 300 ALA B CA 1
ATOM 4574 C C . ALA B 1 300 ? 13.773 7.996 -5.938 1 94.31 300 ALA B C 1
ATOM 4576 O O . ALA B 1 300 ? 13.852 9.18 -5.594 1 94.31 300 ALA B O 1
ATOM 4577 N N . PHE B 1 301 ? 12.648 7.473 -6.246 1 92.25 301 PHE B N 1
ATOM 4578 C CA . PHE B 1 301 ? 11.422 8.258 -6.266 1 92.25 301 PHE B CA 1
ATOM 4579 C C . PHE B 1 301 ? 10.969 8.594 -4.848 1 92.25 301 PHE B C 1
ATOM 4581 O O . PHE B 1 301 ? 10.438 9.672 -4.594 1 92.25 301 PHE B O 1
ATOM 4588 N N . VAL B 1 302 ? 11.164 7.676 -3.945 1 85.88 302 VAL B N 1
ATOM 4589 C CA . VAL B 1 302 ? 10.844 7.934 -2.545 1 85.88 302 VAL B CA 1
ATOM 4590 C C . VAL B 1 302 ? 11.703 9.078 -2.02 1 85.88 302 VAL B C 1
ATOM 4592 O O . VAL B 1 302 ? 11.188 10.008 -1.388 1 85.88 302 VAL B O 1
ATOM 4595 N N . MET B 1 303 ? 12.961 9.031 -2.338 1 87.5 303 MET B N 1
ATOM 4596 C CA . MET B 1 303 ? 13.891 10.07 -1.893 1 87.5 303 MET B CA 1
ATOM 4597 C C . MET B 1 303 ? 13.547 11.414 -2.533 1 87.5 303 MET B C 1
ATOM 4599 O O . MET B 1 303 ? 13.648 12.453 -1.886 1 87.5 303 MET B O 1
ATOM 4603 N N . LEU B 1 304 ? 13.203 11.344 -3.738 1 90 304 LEU B N 1
ATOM 4604 C CA . LEU B 1 304 ? 12.789 12.562 -4.422 1 90 304 LEU B CA 1
ATOM 4605 C C . LEU B 1 304 ? 11.547 13.164 -3.768 1 90 304 LEU B C 1
ATOM 4607 O O . LEU B 1 304 ? 11.484 14.375 -3.539 1 90 304 LEU B O 1
ATOM 4611 N N . GLY B 1 305 ? 10.578 12.367 -3.535 1 86.44 305 GLY B N 1
ATOM 4612 C CA . GLY B 1 305 ? 9.367 12.812 -2.871 1 86.44 305 GLY B CA 1
ATOM 4613 C C . GLY B 1 305 ? 9.625 13.445 -1.515 1 86.44 305 GLY B C 1
ATOM 4614 O O . GLY B 1 305 ? 9.055 14.484 -1.189 1 86.44 305 GLY B O 1
ATOM 4615 N N . ASP B 1 306 ? 10.461 12.867 -0.74 1 81.5 306 ASP B N 1
ATOM 4616 C CA . ASP B 1 306 ? 10.828 13.406 0.565 1 81.5 306 ASP B CA 1
ATOM 4617 C C . ASP B 1 306 ? 11.523 14.758 0.424 1 81.5 306 ASP B C 1
ATOM 4619 O O . ASP B 1 306 ? 11.281 15.672 1.222 1 81.5 306 ASP B O 1
ATOM 4623 N N . GLY B 1 307 ? 12.414 14.773 -0.503 1 83.31 307 GLY B N 1
ATOM 4624 C CA . GLY B 1 307 ? 13.07 16.047 -0.758 1 83.31 307 GLY B CA 1
ATOM 4625 C C . GLY B 1 307 ? 12.109 17.156 -1.117 1 83.31 307 GLY B C 1
ATOM 4626 O O . GLY B 1 307 ? 12.219 18.281 -0.605 1 83.31 307 GLY B O 1
ATOM 4627 N N . ILE B 1 308 ? 11.156 16.859 -1.937 1 84.75 308 ILE B N 1
ATOM 4628 C CA . ILE B 1 308 ? 10.164 17.844 -2.355 1 84.75 308 ILE B CA 1
ATOM 4629 C C . ILE B 1 308 ? 9.281 18.234 -1.167 1 84.75 308 ILE B C 1
ATOM 4631 O O . ILE B 1 308 ? 8.969 19.406 -0.97 1 84.75 308 ILE B O 1
ATOM 4635 N N . ARG B 1 309 ? 8.906 17.234 -0.444 1 80.62 309 ARG B N 1
ATOM 4636 C CA . ARG B 1 309 ? 8.086 17.484 0.739 1 80.62 309 ARG B CA 1
ATOM 4637 C C . ARG B 1 309 ? 8.789 18.422 1.712 1 80.62 309 ARG B C 1
ATOM 4639 O O . ARG B 1 309 ? 8.188 19.359 2.215 1 80.62 309 ARG B O 1
ATOM 4646 N N . ASP B 1 310 ? 10.039 18.203 1.972 1 76.5 310 ASP B N 1
ATOM 4647 C CA . ASP B 1 310 ? 10.828 19.031 2.883 1 76.5 310 ASP B CA 1
ATOM 4648 C C . ASP B 1 310 ? 10.938 20.469 2.365 1 76.5 310 ASP B C 1
ATOM 4650 O O . ASP B 1 310 ? 10.906 21.422 3.15 1 76.5 310 ASP B O 1
ATOM 4654 N N . ALA B 1 311 ? 11.078 20.547 1.126 1 77.94 311 ALA B N 1
ATOM 4655 C CA . ALA B 1 311 ? 11.25 21.875 0.526 1 77.94 311 ALA B CA 1
ATOM 4656 C C . ALA B 1 311 ? 9.945 22.672 0.559 1 77.94 311 ALA B C 1
ATOM 4658 O O . ALA B 1 311 ? 9.961 23.891 0.635 1 77.94 311 ALA B O 1
ATOM 4659 N N . LEU B 1 312 ? 8.852 21.953 0.508 1 74.75 312 LEU B N 1
ATOM 4660 C CA . LEU B 1 312 ? 7.551 22.609 0.447 1 74.75 312 LEU B CA 1
ATOM 4661 C C . LEU B 1 312 ? 6.977 22.812 1.845 1 74.75 312 LEU B C 1
ATOM 4663 O O . LEU B 1 312 ? 6.004 23.562 2.02 1 74.75 312 LEU B O 1
ATOM 4667 N N . ASP B 1 313 ? 7.535 22 2.779 1 65.38 313 ASP B N 1
ATOM 4668 C CA . ASP B 1 313 ? 7.098 22.188 4.16 1 65.38 313 ASP B CA 1
ATOM 4669 C C . ASP B 1 313 ? 7.629 23.5 4.738 1 65.38 313 ASP B C 1
ATOM 4671 O O . ASP B 1 313 ? 8.844 23.688 4.828 1 65.38 313 ASP B O 1
ATOM 4675 N N . PRO B 1 314 ? 6.754 24.469 4.93 1 56.88 314 PRO B N 1
ATOM 4676 C CA . PRO B 1 314 ? 7.188 25.766 5.469 1 56.88 314 PRO B CA 1
ATOM 4677 C C . PRO B 1 314 ? 7.844 25.641 6.844 1 56.88 314 PRO B C 1
ATOM 4679 O O . PRO B 1 314 ? 8.672 26.469 7.211 1 56.88 314 PRO B O 1
ATOM 4682 N N . LYS B 1 315 ? 7.309 24.688 7.555 1 51.31 315 LYS B N 1
ATOM 4683 C CA . LYS B 1 315 ? 7.832 24.625 8.914 1 51.31 315 LYS B CA 1
ATOM 4684 C C . LYS B 1 315 ? 9.273 24.125 8.93 1 51.31 315 LYS B C 1
ATOM 4686 O O . LYS B 1 315 ? 9.984 24.297 9.922 1 51.31 315 LYS B O 1
ATOM 4691 N N . ALA B 1 316 ? 9.578 23.5 7.938 1 44.69 316 ALA B N 1
ATOM 4692 C CA . ALA B 1 316 ? 10.953 23.031 7.875 1 44.69 316 ALA B CA 1
ATOM 4693 C C . ALA B 1 316 ? 11.914 24.172 7.516 1 44.69 316 ALA B C 1
ATOM 4695 O O . ALA B 1 316 ? 13.133 23.969 7.484 1 44.69 316 ALA B O 1
ATOM 4696 N N . ARG B 1 317 ? 11.422 25.344 7.258 1 42.41 317 ARG B N 1
ATOM 4697 C CA . ARG B 1 317 ? 12.281 26.484 7.016 1 42.41 317 ARG B CA 1
ATOM 4698 C C . ARG B 1 317 ? 12.508 27.281 8.305 1 42.41 317 ARG B C 1
ATOM 4700 O O . ARG B 1 317 ? 11.625 27.359 9.148 1 42.41 317 ARG B O 1
#

Nearest PDB structures (foldseek):
  8xfc-assembly1_C  TM=9.296E-01  e=2.458E-16  Mycobacterium tuberculosis H37Rv
  8j5q-assembly1_C  TM=9.200E-01  e=5.486E-13  Mycobacterium tuberculosis H37Rv
  8wda-assembly1_B  TM=7.888E-01  e=2.165E-05  Mycobacterium tuberculosis H37Rv
  2r6g-assembly1_G  TM=7.018E-01  e=7.633E-01  Escherichia coli K-12
  4jbw-assembly2_I  TM=4.911E-01  e=3.001E-01  Escherichia coli K-12

Radius of gyration: 28.32 Å; Cα contacts (8 Å, |Δi|>4): 1028; chains: 2; bounding box: 64×117×76 Å

InterPro domains:
  IPR000515 ABC transporter type 1, transmembrane domain MetI-like [PF00528] (125-317)
  IPR000515 ABC transporter type 1, transmembrane domain MetI-like [PS50928] (107-305)
  IPR000515 ABC transporter type 1, transmembrane domain MetI-like [cd06261] (107-304)
  IPR025966 Oligopeptide transport permease C-like, N-terminal domain [PF12911] (32-84)
  IPR035906 MetI-like superfamily [G3DSA:1.10.3720.10] (95-317)
  IPR035906 MetI-like superfamily [SSF161098] (104-298)
  IPR050366 Binding-protein-dependent transport system permease [PTHR43386] (27-317)

Solvent-accessible surface area (backbone atoms only — not comparable to full-atom values): 31709 Å² total; per-residue (Å²): 82,14,49,15,55,72,66,79,78,76,69,68,67,75,69,64,74,55,66,78,72,75,80,81,67,72,85,66,73,77,67,51,71,61,57,56,24,46,58,56,35,70,67,33,66,60,34,47,54,18,49,50,54,48,50,52,50,50,47,32,33,76,41,29,68,82,78,28,91,49,56,55,80,44,60,41,65,92,44,39,50,34,63,60,40,95,91,29,74,42,6,24,27,83,71,9,30,39,39,44,26,32,43,41,48,4,37,30,51,39,48,50,36,10,51,51,17,34,53,49,13,45,51,54,6,35,54,54,6,39,51,24,28,67,45,58,69,67,53,24,48,50,51,51,51,54,31,43,56,44,66,17,41,38,51,51,59,51,39,47,55,53,29,44,68,77,53,34,89,87,64,81,73,54,60,67,56,42,45,50,52,44,20,50,42,52,18,72,56,48,18,44,60,37,14,50,46,21,16,55,37,27,50,55,49,60,68,34,67,71,50,45,49,41,52,72,72,62,54,51,67,69,54,46,42,65,68,56,40,43,75,73,30,44,63,66,46,51,32,48,40,34,36,44,22,21,38,38,33,26,24,44,24,5,32,10,23,61,68,56,36,48,44,84,89,44,55,21,35,20,32,43,36,33,70,21,63,88,37,43,89,81,36,44,54,44,30,50,52,32,48,46,52,51,28,52,51,17,30,23,26,41,42,36,20,50,41,49,42,52,40,68,35,53,79,75,102,135,82,83,83,68,83,72,77,77,81,76,83,67,79,76,63,68,78,68,67,67,75,75,73,67,66,78,66,65,77,70,49,73,62,58,54,24,47,58,56,36,71,67,35,65,60,32,49,52,19,49,50,52,49,51,52,51,50,45,32,33,76,42,30,67,83,77,28,94,51,58,56,78,44,60,42,64,92,43,39,50,34,63,60,40,94,89,30,74,41,6,24,26,84,70,10,30,38,38,44,25,30,44,42,48,4,37,30,50,38,47,51,35,9,50,50,18,33,52,48,14,44,52,53,6,36,55,53,7,39,51,24,29,67,43,58,68,68,53,25,49,51,51,50,51,54,30,43,55,43,65,16,41,33,50,17,46,51,40,43,55,52,30,45,70,75,51,35,88,86,65,81,72,53,61,67,57,41,45,50,51,44,21,48,44,51,19,73,57,49,17,46,60,38,14,50,52,22,17,54,38,30,48,55,49,60,69,34,68,70,50,46,49,40,52,71,72,62,54,53,67,70,53,45,42,64,68,56,39,42,75,72,30,44,61,68,47,52,34,48,40,34,36,44,25,23,51,37,35,33,48,46,26,44,32,9,46,64,67,56,35,48,43,85,89,42,55,21,35,21,33,43,36,35,70,22,63,88,36,43,90,80,35,45,54,43,30,50,53,30,50,45,52,52,28,52,50,16,31,23,27,40,40,36,18,50,41,49,42,53,40,67,36,67,82,75,101

Secondary structure (DSSP, 8-state):
-----------THHHHGGG---TTS-------HHHHHHHHHHH-HHHHHHHHHHHHHHHHHH-GGGT-SS-TT-B-GGGTT----SSSTT-B-TT-BBHHHHHHHHHHHHHHHHHHHHHHHHHHHHHHHHHHHHS-HHHHHHHHHHHHHHHHS-HHHHHHHHHHHHS-TT----HHHHHHHHHHHHHHHHHHHHHHHHHHHHHHHTTSHHHHHHHHTT--HHHIIIIIIHHHHHHHHHHHHHHHHHHHHHHHHHHHHTTSSS-TTS--HHHHHHHHGGGTTT-HHHHHHHHHHHHHHHHHHHHHHHHHHHHH-GGG-/-----------SGGGSGGG---S-S-------HHHHHHHHHHT-HHHHHHHHHHHHHHHHHH-GGGT-SS-TT-B-GGGTT----SSSTT-B-TT-BBHHHHHHHHHHHHHHHHHHHHHHHHHHHHHHHHHHHHS-HHHHHHHHHHHHHHHHS-HHHHHHHHHHHHS-TT----HHHHHHHHHHHHHHHHHHHHHHHHHHHHHHHTTSHHHHHHHHTT--HHHIIIIIIHHHHHHHHHHHHHHHHHHHHHHHHHHHHTTSSS-TTS--HHHHHHHHGGGTTT-THHHHHHHHHHHHHHHHHHHHHHHHHHHH-GGG-

Foldseek 3Di:
DAALQPQDLPDLPQQPVQPPDDPPPPPPPPPPLVNQLVVVLVPDPLSVVLVVLQVVLVCLQVCVCVPDVDAQPDFDCVQELPAADPVQRLGAHNRRTRLVNLLSNQSNLLLLLLQLLLVLLLVLLLVLLLQLQVDDDVSVVVSLVVLVVLQPDDLRVQLLVQLCVVPPPPDDDDQVVQSVSLSCSSSVSRNSSSSNSNNVQNNSQCPDPVLVVCVVVPHDPVCSCVPRRCVRRVLRSVLSSLLSSLSSSSNQLNCLLVVRHREPPRRHLSVQLNVCVVPCVSRVSSNCVSVVSSVSNSSSSNSNSVSSVCSSRNVND/DPDPDPPPCPDPPPVPPVPCPPPPPPCPPPCPLVNQLVVVLVPDPLSVVLVVLQVVLVCLQVCVCVPDVDAQPDFDCVQELPAADPVQRLGAHNRRTRLRNLLSNQSNLLLLLLQLLLVLLLVLLLVLLLQLQVDDDVSVVVSLVVLVVLQPDDLLVQLLVQLCVVPPPPDDDDQVVQSVSLSCSSSVSRNSVSSNQNNVQNNVQCPDPVLVVCVVVPHDPVCSCVPRRCVRRVLVSVLVSLLSSLVSSVVQLVCLLVVRHREPPRRHLSVQLNVCVVPCVSRVSSNCVSVVSSVSNSSSSNSNSVSSVCSSPPVND

Sequence (634 aa):
MTDPNVAGGVSSVDVAAAGVADDSALAHKPRSLGGDAWRMLRRKPTFIISSVIILVIVLIAIAPDLFSSRPAGFSDLTHANEGPSADAWFGYDNQGYDVYARTIHGARASLLVGVFATVLTILIGSVVGIVAGYYGRLVDSLFSRVGDIFAALPFVLGAIVILTTFNAPGTNPGAVTIIVQVVISIAALSWPVAMRIMRSATLVAKQLDYVKAARGLGASTPRIVLRHLLPNTIAPVLVYGTIALGAFIGAEATLAYLGVGVRPPVVSWGVMISDARDYFRVIPHMLLFPAGFVTITVLAFVMLGDGIRDALDPKARMTDPNVAGGVSSVDVAAAGVADDSALAHKPRSLGGDAWRMLRRKPTFIISSVIILVIVLIAIAPDLFSSRPAGFSDLTHANEGPSADAWFGYDNQGYDVYARTIHGARASLLVGVFATVLTILIGSVVGIVAGYYGRLVDSLFSRVGDIFAALPFVLGAIVILTTFNAPGTNPGAVTIIVQVVISIAALSWPVAMRIMRSATLVAKQLDYVKAARGLGASTPRIVLRHLLPNTIAPVLVYGTIALGAFIGAEATLAYLGVGVRPPVVSWGVMISDARDYFRVIPHMLLFPAGFVTITVLAFVMLGDGIRDALDPKAR

Organism: Amycolatopsis orientalis (NCBI:txid31958)

pLDDT: mean 84.23, std 19.45, range [19.36, 98.56]